Protein AF-A0A970CDH4-F1 (afdb_monomer)

Mean predicted aligned error: 21.28 Å

Radius of gyration: 41.62 Å; Cα contacts (8 Å, |Δi|>4): 451; chains: 1; bounding box: 105×108×136 Å

Sequence (631 aa):
MITNKDDEQKGQGLALDVDAFEMQVDREIDSLFVPGDVLTAPEEKPSAVHVVHDVEIQVVEAPGPVAVDESKRVGGRSEAPPAGINVEAFEMQIDKEIDSLFVPADADFEPAEETSPIITKPEIQSAGVVPDRANGGQTASEMHRPVPKLELEGDSESEVIETPREEMVIQMEKSSPPMDTGEIPSPSSPPSDLPGLVENFNIAYLSLDWEFSVENVTKLWGAVENLRLYCEKSRETLFLFKLLRSLLHRVRLNPDAVQPEVVEMMKNAQEVLKTLLLSETGPGSNEKEKLRNLVSRYKAMRDRFGERREAEAEAVRVERASPFDALTSGPRPDWPSMDLERWEQWKQTFVQVNREALKIFENVAKAVREIEGNLPRTVALRKVSQQLADVGFVLEQYASFSKARNEEWQDGLEWLRQNHSRTLEEKVAVSAPTPVFREAVHEEIPIMQRAEPAEDTLEDPVVTRNDQAFIFSLCGKQFAILAKHVLKIDRVNTKKVANIIARGYAVLSDFKPFYRSIRSGLLGAWSGLPSVVLKNYRFLPIPEEIFGMPANSTSAGGVILVSTGRHHGIIFVDSPVVDLHNDTEIKMKRHVSGHVLGTALGDSGDPVEVLNMDALVRGPRQEGNENTHIK

pLDDT: mean 71.57, std 24.24, range [28.42, 98.19]

Nearest PDB structures (foldseek):
  9cpb-assembly1_5V  TM=2.218E-01  e=1.651E+00  Bos taurus
  8to0-assembly1_z0  TM=1.805E-01  e=1.943E+00  Mus musculus

Solvent-accessible surface area (backbone atoms only — not comparable to full-atom values): 40220 Å² total; per-residue (Å²): 143,83,84,86,77,88,87,85,82,76,82,78,78,82,76,80,65,61,66,60,56,51,52,47,53,54,55,49,55,58,64,72,64,65,80,81,79,81,85,75,79,81,84,86,75,92,74,88,83,79,90,78,85,88,83,92,79,85,88,82,85,85,84,86,87,84,90,79,85,90,81,90,81,85,92,78,92,72,86,78,78,86,83,69,81,58,62,69,66,48,52,57,49,52,54,54,54,56,57,63,76,67,64,71,98,79,76,89,71,82,80,79,89,78,80,86,81,90,84,83,86,84,93,85,80,90,83,88,81,86,86,80,90,79,88,86,82,90,79,90,81,89,79,86,79,86,80,87,82,82,86,77,88,78,91,77,92,82,82,88,80,86,80,85,87,80,84,82,85,80,80,90,79,90,83,84,86,80,92,79,82,84,76,83,80,72,86,74,70,72,81,74,55,63,70,60,49,54,48,50,32,50,52,26,46,49,47,28,73,77,43,83,41,74,67,30,52,50,48,30,49,53,33,51,59,73,43,43,82,66,21,73,76,39,73,69,40,34,49,41,49,55,49,48,49,54,54,50,50,52,38,67,77,36,68,82,72,64,51,72,66,58,55,53,49,47,50,55,44,50,55,53,43,53,53,50,74,69,37,89,84,55,79,49,74,66,54,50,50,52,49,52,54,50,51,54,52,47,50,60,48,50,52,53,48,51,53,49,51,50,52,48,53,46,45,52,57,68,67,47,58,57,82,59,62,72,72,66,65,56,85,75,70,73,69,95,74,62,55,70,67,61,51,51,51,52,50,52,52,51,54,49,53,50,54,53,52,40,53,51,37,51,52,50,28,51,51,40,50,57,52,40,74,60,36,73,83,37,80,90,40,47,68,59,34,51,53,44,48,56,51,27,52,53,35,49,53,50,33,53,51,52,48,56,53,52,52,54,54,48,53,55,51,53,53,48,54,55,51,53,52,49,55,50,52,52,55,57,60,70,66,54,83,75,81,88,74,83,89,79,82,92,79,90,81,83,92,70,88,78,70,84,71,76,85,74,75,75,76,70,84,76,49,72,44,73,44,44,29,35,39,38,41,48,88,85,43,62,36,26,38,49,45,91,33,45,35,34,68,40,77,45,54,59,73,57,51,51,51,32,58,75,67,57,40,42,41,50,67,78,72,39,55,89,96,43,55,75,50,65,68,42,38,73,79,62,45,77,53,58,71,76,62,53,58,71,46,60,24,34,68,58,66,54,54,82,78,73,40,66,85,86,70,78,65,36,38,7,34,40,35,33,38,70,88,85,42,35,23,30,40,72,18,44,49,51,72,61,51,77,40,75,70,39,56,30,41,41,51,91,69,91,45,82,48,48,47,24,39,29,71,44,97,86,66,49,78,23,47,25,47,24,59,74,48,54,46,66,45,84,70,79,87,77,70,91,84,79,83,85,131

Secondary structure (DSSP, 8-state):
-----------------HHHHHHHHHHHHHHTT--S---PPP-PPP--------------------------------PPP-----HHHHHHHHHHHHHHTTS-S--------------------------------------PPPPP-------------PPP-----------------------------HHHHHHHHHHHHHHHHHS--HHHHHHHHHHHHHTHHHHTT-HHHHHHHHHHHHHHHHHHH-GGG--HHHHHHHHHHHHHHHHHHH-TT---HHHHHHHHHHHHHHHHHHHHHHHHHHHHHHHHHHS-S-TTTTTS-S----GGG--HHHHHHHHHHHHHHHHHHHHHHHHHHHHHHHHHHHGGGSGGGHHHHHHHHHHHHHHHHHHHHHHHHHHHHHHHHHHHHHHHHHHHHHHHHHTS-----------PPP----------------EEEEEEEEEEEETTEEEEEEGGGEEEEEE--HHHHHHHHHHT-EEGGGGPPTTS-TTTT--GGGGGS-HHHHTT-EEEEPPGGGGTPPTT----SEEEEEE-SS-EEEEEES-S--EEEEEEEEEE-S-S-TTEEEEEE-TTSPEEEEE-HHHHHT-S---S-TT----

Structure (mmCIF, N/CA/C/O backbone):
data_AF-A0A970CDH4-F1
#
_entry.id   AF-A0A970CDH4-F1
#
loop_
_atom_site.group_PDB
_atom_site.id
_atom_site.type_symbol
_atom_site.label_atom_id
_atom_site.label_alt_id
_atom_site.label_comp_id
_atom_site.label_asym_id
_atom_site.label_entity_id
_atom_site.label_seq_id
_atom_site.pdbx_PDB_ins_code
_atom_site.Cartn_x
_atom_site.Cartn_y
_atom_site.Cartn_z
_atom_site.occupancy
_atom_site.B_iso_or_equiv
_atom_site.auth_seq_id
_atom_site.auth_comp_id
_atom_site.auth_asym_id
_atom_site.auth_atom_id
_atom_site.pdbx_PDB_model_num
ATOM 1 N N . MET A 1 1 ? -19.379 56.647 62.918 1.00 44.16 1 MET A N 1
ATOM 2 C CA . MET A 1 1 ? -20.331 56.737 61.793 1.00 44.16 1 MET A CA 1
ATOM 3 C C . MET A 1 1 ? -19.581 57.273 60.591 1.00 44.16 1 MET A C 1
ATOM 5 O O . MET A 1 1 ? -19.314 58.460 60.574 1.00 44.16 1 MET A O 1
ATOM 9 N N . ILE A 1 2 ? -19.184 56.387 59.681 1.00 34.56 2 ILE A N 1
ATOM 10 C CA . ILE A 1 2 ? -19.046 56.556 58.225 1.00 34.56 2 ILE A CA 1
ATOM 11 C C . ILE A 1 2 ? -18.915 55.108 57.743 1.00 34.56 2 ILE A C 1
ATOM 13 O O . ILE A 1 2 ? -18.001 54.391 58.142 1.00 34.56 2 ILE A O 1
ATOM 17 N N . THR A 1 3 ? -19.932 54.644 57.030 1.00 42.94 3 THR A N 1
ATOM 18 C CA . THR A 1 3 ? -20.029 53.306 56.449 1.00 42.94 3 THR A CA 1
ATOM 19 C C . THR A 1 3 ? -19.504 53.381 55.023 1.00 42.94 3 THR A C 1
ATOM 21 O O . THR A 1 3 ? -20.152 54.020 54.193 1.00 42.94 3 THR A O 1
ATOM 24 N N . ASN A 1 4 ? -18.374 52.735 54.738 1.00 36.00 4 ASN A N 1
ATOM 25 C CA . ASN A 1 4 ? -17.973 52.462 53.361 1.00 36.00 4 ASN A CA 1
ATOM 26 C C . ASN A 1 4 ? -18.654 51.171 52.912 1.00 36.00 4 ASN A C 1
ATOM 28 O O . ASN A 1 4 ? -18.372 50.081 53.406 1.00 36.00 4 ASN A O 1
ATOM 32 N N . LYS A 1 5 ? -19.633 51.385 52.038 1.00 46.25 5 LYS A N 1
ATOM 33 C CA . LYS A 1 5 ? -20.164 50.431 51.078 1.00 46.25 5 LYS A CA 1
ATOM 34 C C . LYS A 1 5 ? -19.170 50.290 49.920 1.00 46.25 5 LYS A C 1
ATOM 36 O O . LYS A 1 5 ? -18.415 51.222 49.661 1.00 46.25 5 LYS A O 1
ATOM 41 N N . ASP A 1 6 ? -19.314 49.164 49.231 1.00 45.66 6 ASP A N 1
ATOM 42 C CA . ASP A 1 6 ? -18.817 48.854 47.888 1.00 45.66 6 ASP A CA 1
ATOM 43 C C . ASP A 1 6 ? -17.380 48.314 47.822 1.00 45.66 6 ASP A C 1
ATOM 45 O O . ASP A 1 6 ? -16.411 49.059 47.803 1.00 45.66 6 ASP A O 1
ATOM 49 N N . ASP A 1 7 ? -17.268 46.979 47.832 1.00 39.00 7 ASP A N 1
ATOM 50 C CA . ASP A 1 7 ? -16.719 46.221 46.698 1.00 39.00 7 ASP A CA 1
ATOM 51 C C . ASP A 1 7 ? -16.933 44.712 46.925 1.00 39.00 7 ASP A C 1
ATOM 53 O O . ASP A 1 7 ? -16.160 44.020 47.582 1.00 39.00 7 ASP A O 1
ATOM 57 N N . GLU A 1 8 ? -18.043 44.201 46.387 1.00 44.50 8 GLU A N 1
ATOM 58 C CA . GLU A 1 8 ? -18.382 42.775 46.342 1.00 44.50 8 GLU A CA 1
ATOM 59 C C . GLU A 1 8 ? -18.579 42.379 44.866 1.00 44.50 8 GLU A C 1
ATOM 61 O O . GLU A 1 8 ? -19.691 42.122 44.403 1.00 44.50 8 GLU A O 1
ATOM 66 N N . GLN A 1 9 ? -17.495 42.376 44.080 1.00 37.47 9 GLN A N 1
ATOM 67 C CA . GLN A 1 9 ? -17.492 41.724 42.766 1.00 37.47 9 GLN A CA 1
ATOM 68 C C . GLN A 1 9 ? -17.172 40.239 42.939 1.00 37.47 9 GLN A C 1
ATOM 70 O O . GLN A 1 9 ? -16.024 39.802 42.969 1.00 37.47 9 GLN A O 1
ATOM 75 N N . LYS A 1 10 ? -18.251 39.462 43.060 1.00 39.75 10 LYS A N 1
ATOM 76 C CA . LYS A 1 10 ? -18.275 38.007 42.902 1.00 39.75 10 LYS A CA 1
ATOM 77 C C . LYS A 1 10 ? -17.605 37.602 41.589 1.00 39.75 10 LYS A C 1
ATOM 79 O O . LYS A 1 10 ? -18.065 37.988 40.515 1.00 39.75 10 LYS A O 1
ATOM 84 N N . GLY A 1 11 ? -16.584 36.755 41.692 1.00 34.00 11 GLY A N 1
ATOM 85 C CA . GLY A 1 11 ? -16.041 36.001 40.571 1.00 34.00 11 GLY A CA 1
ATOM 86 C C . GLY A 1 11 ? -17.132 35.145 39.931 1.00 34.00 11 GLY A C 1
ATOM 87 O O . GLY A 1 11 ? -17.637 34.197 40.532 1.00 34.00 11 GLY A O 1
ATOM 88 N N . GLN A 1 12 ? -17.508 35.495 38.704 1.00 38.66 12 GLN A N 1
ATOM 89 C CA . GLN A 1 12 ? -18.214 34.590 37.810 1.00 38.66 12 GLN A CA 1
ATOM 90 C C . GLN A 1 12 ? -17.186 33.590 37.280 1.00 38.66 12 GLN A C 1
ATOM 92 O O . GLN A 1 12 ? -16.470 33.869 36.322 1.00 38.66 12 GLN A O 1
ATOM 97 N N . GLY A 1 13 ? -17.087 32.431 37.933 1.00 34.47 13 GLY A N 1
ATOM 98 C CA . GLY A 1 13 ? -16.483 31.258 37.314 1.00 34.47 13 GLY A CA 1
ATOM 99 C C . GLY A 1 13 ? -17.282 30.929 36.057 1.00 34.47 13 GLY A C 1
ATOM 100 O O . GLY A 1 13 ? -18.472 30.624 36.144 1.00 34.47 13 GLY A O 1
ATOM 101 N N . LEU A 1 14 ? -16.649 31.071 34.893 1.00 38.81 14 LEU A N 1
ATOM 102 C CA . LEU A 1 14 ? -17.210 30.688 33.603 1.00 38.81 14 LEU A CA 1
ATOM 103 C C . LEU A 1 14 ? -17.428 29.172 33.615 1.00 38.81 14 LEU A C 1
ATOM 105 O O . LEU A 1 14 ? -16.487 28.393 33.483 1.00 38.81 14 LEU A O 1
ATOM 109 N N . ALA A 1 15 ? -18.674 28.761 33.835 1.00 38.19 15 ALA A N 1
ATOM 110 C CA . ALA A 1 15 ? -19.090 27.384 33.651 1.00 38.19 15 ALA A CA 1
ATOM 111 C C . ALA A 1 15 ? -18.932 27.023 32.166 1.00 38.19 15 ALA A C 1
ATOM 113 O O . ALA A 1 15 ? -19.496 27.690 31.300 1.00 38.19 15 ALA A O 1
ATOM 114 N N . LEU A 1 16 ? -18.128 25.993 31.899 1.00 46.44 16 LEU A N 1
ATOM 115 C CA . LEU A 1 16 ? -17.938 25.380 30.586 1.00 46.44 16 LEU A CA 1
ATOM 116 C C . LEU A 1 16 ? -19.281 24.972 29.968 1.00 46.44 16 LEU A C 1
ATOM 118 O O . LEU A 1 16 ? -20.068 24.268 30.604 1.00 46.44 16 LEU A O 1
ATOM 122 N N . ASP A 1 17 ? -19.487 25.343 28.707 1.00 48.41 17 ASP A N 1
ATOM 123 C CA . ASP A 1 17 ? -20.598 24.868 27.886 1.00 48.41 17 ASP A CA 1
ATOM 124 C C . ASP A 1 17 ? -20.185 23.562 27.186 1.00 48.41 17 ASP A C 1
ATOM 126 O O . ASP A 1 17 ? -19.677 23.535 26.065 1.00 48.41 17 ASP A O 1
ATOM 130 N N . VAL A 1 18 ? -20.325 22.449 27.908 1.00 48.22 18 VAL A N 1
ATOM 131 C CA . VAL A 1 18 ? -19.993 21.104 27.409 1.00 48.22 18 VAL A CA 1
ATOM 132 C C . VAL A 1 18 ? -20.932 20.677 26.272 1.00 48.22 18 VAL A C 1
ATOM 134 O O . VAL A 1 18 ? -20.525 19.870 25.432 1.00 48.22 18 VAL A O 1
ATOM 137 N N . ASP A 1 19 ? -22.121 21.278 26.179 1.00 48.16 19 ASP A N 1
ATOM 138 C CA . ASP A 1 19 ? -23.071 21.034 25.093 1.00 48.16 19 ASP A CA 1
ATOM 139 C C . ASP A 1 19 ? -22.531 21.588 23.763 1.00 48.16 19 ASP A C 1
ATOM 141 O O . ASP A 1 19 ? -22.756 20.994 22.706 1.00 48.16 19 ASP A O 1
ATOM 145 N N . ALA A 1 20 ? -21.735 22.666 23.797 1.00 52.41 20 ALA A N 1
ATOM 146 C CA . ALA A 1 20 ? -21.043 23.195 22.619 1.00 52.41 20 ALA A CA 1
ATOM 147 C C . ALA A 1 20 ? -19.961 22.237 22.084 1.00 52.41 20 ALA A C 1
ATOM 149 O O . ALA A 1 20 ? -19.870 22.013 20.874 1.00 52.41 20 ALA A O 1
ATOM 150 N N . PHE A 1 21 ? -19.181 21.616 22.976 1.00 51.62 21 PHE A N 1
ATOM 151 C CA . PHE A 1 21 ? -18.175 20.618 22.596 1.00 51.62 21 PHE A CA 1
ATOM 152 C C . PHE A 1 21 ? -18.819 19.329 22.067 1.00 51.62 21 PHE A C 1
ATOM 154 O O . PHE A 1 21 ? -18.353 18.760 21.077 1.00 51.62 21 PHE A O 1
ATOM 161 N N . GLU A 1 22 ? -19.908 18.870 22.689 1.00 51.66 22 GLU A N 1
ATOM 162 C CA . GLU A 1 22 ? -20.644 17.693 22.223 1.00 51.66 22 GLU A CA 1
ATOM 163 C C . GLU A 1 22 ? -21.316 17.940 20.862 1.00 51.66 22 GLU A C 1
ATOM 165 O O . GLU A 1 22 ? -21.158 17.117 19.959 1.00 51.66 22 GLU A O 1
ATOM 170 N N . MET A 1 23 ? -21.916 19.120 20.646 1.00 57.38 23 MET A N 1
ATOM 171 C CA . MET A 1 23 ? -22.417 19.532 19.327 1.00 57.38 23 MET A CA 1
ATOM 172 C C . MET A 1 23 ? -21.324 19.560 18.256 1.00 57.38 23 MET A C 1
ATOM 174 O O . MET A 1 23 ? -21.603 19.282 17.089 1.00 57.38 23 MET A O 1
ATOM 178 N N . GLN A 1 24 ? -20.085 19.901 18.614 1.00 57.50 24 GLN A N 1
ATOM 179 C CA . GLN A 1 24 ? -18.984 19.921 17.658 1.00 57.50 24 GLN A CA 1
ATOM 180 C C . GLN A 1 24 ? -18.493 18.516 17.304 1.00 57.50 24 GLN A C 1
ATOM 182 O O . GLN A 1 24 ? -18.265 18.237 16.126 1.00 57.50 24 GLN A O 1
ATOM 187 N N . VAL A 1 25 ? -18.400 17.615 18.285 1.00 57.50 25 VAL A N 1
ATOM 188 C CA . VAL A 1 25 ? -18.087 16.200 18.033 1.00 57.50 25 VAL A CA 1
ATOM 189 C C . VAL A 1 25 ? -19.162 15.563 17.154 1.00 57.50 25 VAL A C 1
ATOM 191 O O . VAL A 1 25 ? -18.815 14.886 16.191 1.00 57.50 25 VAL A O 1
ATOM 194 N N . ASP A 1 26 ? -20.441 15.827 17.415 1.00 51.81 26 ASP A N 1
ATOM 195 C CA . ASP A 1 26 ? -21.536 15.291 16.601 1.00 51.81 26 ASP A CA 1
ATOM 196 C C . ASP A 1 26 ? -21.542 15.900 15.182 1.00 51.81 26 ASP A C 1
ATOM 198 O O . ASP A 1 26 ? -21.693 15.178 14.197 1.00 51.81 26 ASP A O 1
ATOM 202 N N . ARG A 1 27 ? -21.245 17.201 15.040 1.00 56.09 27 ARG A N 1
ATOM 203 C CA . ARG A 1 27 ? -21.110 17.880 13.735 1.00 56.09 27 ARG A CA 1
ATOM 204 C C . ARG A 1 27 ? -19.922 17.379 12.906 1.00 56.09 27 ARG A C 1
ATOM 206 O O . ARG A 1 27 ? -20.001 17.366 11.676 1.00 56.09 27 ARG A O 1
ATOM 213 N N . GLU A 1 28 ? -18.820 16.999 13.547 1.00 57.91 28 GLU A N 1
ATOM 214 C CA . GLU A 1 28 ? -17.643 16.432 12.874 1.00 57.91 28 GLU A CA 1
ATOM 215 C C . GLU A 1 28 ? -17.801 14.937 12.584 1.00 57.91 28 GLU A C 1
ATOM 217 O O . GLU A 1 28 ? -17.361 14.459 11.541 1.00 57.91 28 GLU A O 1
ATOM 222 N N . ILE A 1 29 ? -18.489 14.196 13.451 1.00 54.97 29 ILE A N 1
ATOM 223 C CA . ILE A 1 29 ? -18.903 12.821 13.172 1.00 54.97 29 ILE A CA 1
ATOM 224 C C . ILE A 1 29 ? -19.810 12.799 11.929 1.00 54.97 29 ILE A C 1
ATOM 226 O O . ILE A 1 29 ? -19.555 12.016 11.018 1.00 54.97 29 ILE A O 1
ATOM 230 N N . ASP A 1 30 ? -20.764 13.725 11.812 1.00 43.25 30 ASP A N 1
ATOM 231 C CA . ASP A 1 30 ? -21.618 13.855 10.624 1.00 43.25 30 ASP A CA 1
ATOM 232 C C . ASP A 1 30 ? -20.853 14.264 9.350 1.00 43.25 30 ASP A C 1
ATOM 234 O O . ASP A 1 30 ? -21.210 13.839 8.247 1.00 43.25 30 ASP A O 1
ATOM 238 N N . SER A 1 31 ? -19.767 15.038 9.465 1.00 47.91 31 SER A N 1
ATOM 239 C CA . SER A 1 31 ? -18.934 15.421 8.312 1.00 47.91 31 SER A CA 1
ATOM 240 C C . SER A 1 31 ? -18.020 14.287 7.825 1.00 47.91 31 SER A C 1
ATOM 242 O O . SER A 1 31 ? -17.679 14.232 6.639 1.00 47.91 31 SER A O 1
ATOM 244 N N . LEU A 1 32 ? -17.690 13.334 8.703 1.00 46.12 32 LEU A N 1
ATOM 245 C CA . LEU A 1 32 ? -16.993 12.090 8.363 1.00 46.12 32 LEU A CA 1
ATOM 246 C C . LEU A 1 32 ? -17.869 11.099 7.572 1.00 46.12 32 LEU A C 1
ATOM 248 O O . LEU A 1 32 ? -17.328 10.149 7.005 1.00 46.12 32 LEU A O 1
ATOM 252 N N . PHE A 1 33 ? -19.187 11.324 7.491 1.00 42.47 33 PHE A N 1
ATOM 253 C CA . PHE A 1 33 ? -20.153 10.433 6.834 1.00 42.47 33 PHE A CA 1
ATOM 254 C C . PHE A 1 33 ? -20.632 10.886 5.445 1.00 42.47 33 PHE A C 1
ATOM 256 O O . PHE A 1 33 ? -21.582 10.304 4.924 1.00 42.47 33 PHE A O 1
ATOM 263 N N . VAL A 1 34 ? -19.995 11.869 4.798 1.00 41.38 34 VAL A N 1
ATOM 264 C CA . VAL A 1 34 ? -20.284 12.164 3.381 1.00 41.38 34 VAL A CA 1
ATOM 265 C C . VAL A 1 34 ? -19.643 11.072 2.511 1.00 41.38 34 VAL A C 1
ATOM 267 O O . VAL A 1 34 ? -18.412 10.997 2.468 1.00 41.38 34 VAL A O 1
ATOM 270 N N . PRO A 1 35 ? -20.415 10.220 1.806 1.00 34.78 35 PRO A N 1
ATOM 271 C CA . PRO A 1 35 ? -19.837 9.228 0.912 1.00 34.78 35 PRO A CA 1
ATOM 272 C C . PRO A 1 35 ? -19.184 9.957 -0.265 1.00 34.78 35 PRO A C 1
ATOM 274 O O . PRO A 1 35 ? -19.869 10.597 -1.060 1.00 34.78 35 PRO A O 1
ATOM 277 N N . GLY A 1 36 ? -17.860 9.863 -0.376 1.00 42.91 36 GLY A N 1
ATOM 278 C CA . GLY A 1 36 ? -17.185 10.081 -1.649 1.00 42.91 36 GLY A CA 1
ATOM 279 C C . GLY A 1 36 ? -17.490 8.888 -2.551 1.00 42.91 36 GLY A C 1
ATOM 280 O O . GLY A 1 36 ? -17.063 7.781 -2.243 1.00 42.91 36 GLY A O 1
ATOM 281 N N . ASP A 1 37 ? -18.274 9.130 -3.599 1.00 42.59 37 ASP A N 1
ATOM 282 C CA . ASP A 1 37 ? -18.525 8.261 -4.753 1.00 42.59 37 ASP A CA 1
ATOM 283 C C . ASP A 1 37 ? -18.900 6.794 -4.475 1.00 42.59 37 ASP A C 1
ATOM 285 O O . ASP A 1 37 ? -18.078 5.881 -4.477 1.00 42.59 37 ASP A O 1
ATOM 289 N N . VAL A 1 38 ? -20.212 6.546 -4.397 1.00 33.88 38 VAL A N 1
ATOM 290 C CA . VAL A 1 38 ? -20.806 5.243 -4.731 1.00 33.88 38 VAL A CA 1
ATOM 291 C C . VAL A 1 38 ? -21.614 5.410 -6.019 1.00 33.88 38 VAL A C 1
ATOM 293 O O . VAL A 1 38 ? -22.833 5.567 -5.997 1.00 33.88 38 VAL A O 1
ATOM 296 N N . LEU A 1 39 ? -20.932 5.378 -7.166 1.00 33.53 39 LEU A N 1
ATOM 297 C CA . LEU A 1 39 ? -21.580 5.072 -8.443 1.00 33.53 39 LEU A CA 1
ATOM 298 C C . LEU A 1 39 ? -21.822 3.560 -8.481 1.00 33.53 39 LEU A C 1
ATOM 300 O O . LEU A 1 39 ? -20.952 2.773 -8.847 1.00 33.53 39 LEU A O 1
ATOM 304 N N . THR A 1 40 ? -23.007 3.145 -8.042 1.00 34.41 40 THR A N 1
ATOM 305 C CA . THR A 1 40 ? -23.495 1.779 -8.245 1.00 34.41 40 THR A CA 1
ATOM 306 C C . THR A 1 40 ? -23.947 1.634 -9.696 1.00 34.41 40 THR A C 1
ATOM 308 O O . THR A 1 40 ? -24.853 2.327 -10.151 1.00 34.41 40 THR A O 1
ATOM 311 N N . ALA A 1 41 ? -23.294 0.739 -10.438 1.00 34.56 41 ALA A N 1
ATOM 312 C CA . ALA A 1 41 ? -23.776 0.280 -11.734 1.00 34.56 41 ALA A CA 1
ATOM 313 C C . ALA A 1 41 ? -25.111 -0.469 -11.542 1.00 34.56 41 ALA A C 1
ATOM 315 O O . ALA A 1 41 ? -25.187 -1.320 -10.650 1.00 34.56 41 ALA A O 1
ATOM 316 N N . PRO A 1 42 ? -26.163 -0.189 -12.331 1.00 35.41 42 PRO A N 1
ATOM 317 C CA . PRO A 1 42 ? -27.390 -0.968 -12.259 1.00 35.41 42 PRO A CA 1
ATOM 318 C C . PRO A 1 42 ? -27.178 -2.348 -12.898 1.00 35.41 42 PRO A C 1
ATOM 320 O O . PRO A 1 42 ? -26.669 -2.460 -14.012 1.00 35.41 42 PRO A O 1
ATOM 323 N N . GLU A 1 43 ? -27.582 -3.401 -12.182 1.00 31.67 43 GLU A N 1
ATOM 324 C CA . GLU A 1 43 ? -27.718 -4.759 -12.714 1.00 31.67 43 GLU A CA 1
ATOM 325 C C . GLU A 1 43 ? -28.736 -4.778 -13.865 1.00 31.67 43 GLU A C 1
ATOM 327 O O . GLU A 1 43 ? -29.932 -4.553 -13.665 1.00 31.67 43 GLU A O 1
ATOM 332 N N . GLU A 1 44 ? -28.279 -5.100 -15.074 1.00 32.53 44 GLU A N 1
ATOM 333 C CA . GLU A 1 44 ? -29.158 -5.447 -16.188 1.00 32.53 44 GLU A CA 1
ATOM 334 C C . GLU A 1 44 ? -29.710 -6.869 -16.000 1.00 32.53 44 GLU A C 1
ATOM 336 O O . GLU A 1 44 ? -28.975 -7.859 -16.015 1.00 32.53 44 GLU A O 1
ATOM 341 N N . LYS A 1 45 ? -31.037 -6.985 -15.875 1.00 32.66 45 LYS A N 1
ATOM 342 C CA . LYS A 1 45 ? -31.772 -8.215 -16.199 1.00 32.66 45 LYS A CA 1
ATOM 343 C C . LYS A 1 45 ? -32.442 -8.060 -17.567 1.00 32.66 45 LYS A C 1
ATOM 345 O O . LYS A 1 45 ? -33.037 -7.015 -17.829 1.00 32.66 45 LYS A O 1
ATOM 350 N N . PRO A 1 46 ? -32.425 -9.099 -18.420 1.00 33.75 46 PRO A N 1
ATOM 351 C CA . PRO A 1 46 ? -33.004 -9.024 -19.751 1.00 33.75 46 PRO A CA 1
ATOM 352 C C . PRO A 1 46 ? -34.529 -9.167 -19.666 1.00 33.75 46 PRO A C 1
ATOM 354 O O . PRO A 1 46 ? -35.038 -10.200 -19.231 1.00 33.75 46 PRO A O 1
ATOM 357 N N . SER A 1 47 ? -35.270 -8.146 -20.098 1.00 32.38 47 SER A N 1
ATOM 358 C CA . SER A 1 47 ? -36.692 -8.282 -20.431 1.00 32.38 47 SER A CA 1
ATOM 359 C C . SER A 1 47 ? -36.895 -8.077 -21.923 1.00 32.38 47 SER A C 1
ATOM 361 O O . SER A 1 47 ? -36.474 -7.080 -22.504 1.00 32.38 47 SER A O 1
ATOM 363 N N . ALA A 1 48 ? -37.524 -9.081 -22.526 1.00 34.22 48 ALA A N 1
ATOM 364 C CA . ALA A 1 48 ? -37.882 -9.155 -23.927 1.00 34.22 48 ALA A CA 1
ATOM 365 C C . ALA A 1 48 ? -38.777 -7.977 -24.337 1.00 34.22 48 ALA A C 1
ATOM 367 O O . ALA A 1 48 ? -39.838 -7.752 -23.756 1.00 34.22 48 ALA A O 1
ATOM 368 N N . VAL A 1 49 ? -38.359 -7.254 -25.375 1.00 32.53 49 VAL A N 1
ATOM 369 C CA . VAL A 1 49 ? -39.164 -6.220 -26.026 1.00 32.53 49 VAL A CA 1
ATOM 370 C C . VAL A 1 49 ? -40.074 -6.892 -27.052 1.00 32.53 49 VAL A C 1
ATOM 372 O O . VAL A 1 49 ? -39.624 -7.355 -28.099 1.00 32.53 49 VAL A O 1
ATOM 375 N N . HIS A 1 50 ? -41.369 -6.933 -26.741 1.00 30.61 50 HIS A N 1
ATOM 376 C CA . HIS A 1 50 ? -42.428 -7.087 -27.731 1.00 30.61 50 HIS A CA 1
ATOM 377 C C . HIS A 1 50 ? -42.620 -5.747 -28.450 1.00 30.61 50 HIS A C 1
ATOM 379 O O . HIS A 1 50 ? -42.923 -4.732 -27.829 1.00 30.61 50 HIS A O 1
ATOM 385 N N . VAL A 1 51 ? -42.447 -5.764 -29.769 1.00 32.69 51 VAL A N 1
ATOM 386 C CA . VAL A 1 51 ? -42.769 -4.656 -30.671 1.00 32.69 51 VAL A CA 1
ATOM 387 C C . VAL A 1 51 ? -44.290 -4.533 -30.775 1.00 32.69 51 VAL A C 1
ATOM 389 O O . VAL A 1 51 ? -44.946 -5.465 -31.240 1.00 32.69 51 VAL A O 1
ATOM 392 N N . VAL A 1 52 ? -44.845 -3.384 -30.386 1.00 30.09 52 VAL A N 1
ATOM 393 C CA . VAL A 1 52 ? -46.194 -2.952 -30.779 1.00 30.09 52 VAL A CA 1
ATOM 394 C C . VAL A 1 52 ? -46.099 -1.523 -31.309 1.00 30.09 52 VAL A C 1
ATOM 396 O O . VAL A 1 52 ? -45.489 -0.656 -30.688 1.00 30.09 52 VAL A O 1
ATOM 399 N N . HIS A 1 53 ? -46.636 -1.348 -32.514 1.00 32.47 53 HIS A N 1
ATOM 400 C CA . HIS A 1 53 ? -46.707 -0.121 -33.298 1.00 32.47 53 HIS A CA 1
ATOM 401 C C . HIS A 1 53 ? -47.766 0.870 -32.780 1.00 32.47 53 HIS A C 1
ATOM 403 O O . HIS A 1 53 ? -48.755 0.469 -32.172 1.00 32.47 53 HIS A O 1
ATOM 409 N N . ASP A 1 54 ? -47.539 2.133 -33.152 1.00 32.03 54 ASP A N 1
ATOM 410 C CA . ASP A 1 54 ? -48.495 3.228 -33.367 1.00 32.03 54 ASP A CA 1
ATOM 411 C C . ASP A 1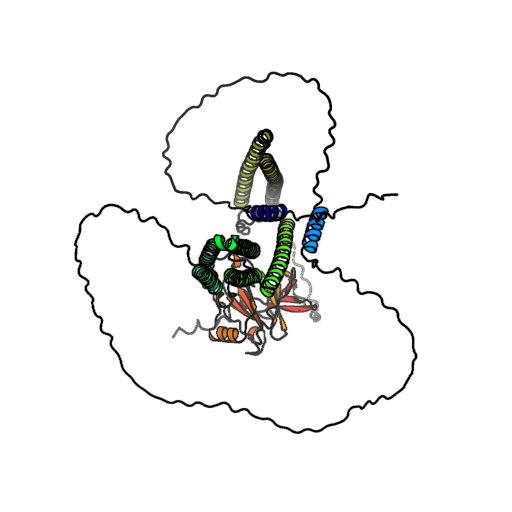 54 ? -49.246 3.828 -32.171 1.00 32.03 54 ASP A C 1
ATOM 413 O O . ASP A 1 54 ? -50.278 3.322 -31.742 1.00 32.03 54 ASP A O 1
ATOM 417 N N . VAL A 1 55 ? -48.815 5.032 -31.764 1.00 31.78 55 VAL A N 1
ATOM 418 C CA . VAL A 1 55 ? -49.724 6.110 -31.338 1.00 31.78 55 VAL A CA 1
ATOM 419 C C . VAL A 1 55 ? -49.190 7.457 -31.849 1.00 31.78 55 VAL A C 1
ATOM 421 O O . VAL A 1 55 ? -48.142 7.935 -31.416 1.00 31.78 55 VAL A O 1
ATOM 424 N N . GLU A 1 56 ? -49.939 8.056 -32.779 1.00 32.91 56 GLU A N 1
ATOM 425 C CA . GLU A 1 56 ? -49.847 9.456 -33.210 1.00 32.91 56 GLU A CA 1
ATOM 426 C C . GLU A 1 56 ? -50.022 10.414 -32.024 1.00 32.91 56 GLU A C 1
ATOM 428 O O . GLU A 1 56 ? -51.004 10.325 -31.286 1.00 32.91 56 GLU A O 1
ATOM 433 N N . ILE A 1 57 ? -49.128 11.398 -31.889 1.00 33.69 57 ILE A N 1
ATOM 434 C CA . ILE A 1 57 ? -49.366 12.576 -31.048 1.00 33.69 57 ILE A CA 1
ATOM 435 C C . ILE A 1 57 ? -49.411 13.808 -31.949 1.00 33.69 57 ILE A C 1
ATOM 437 O O . ILE A 1 57 ? -48.431 14.176 -32.595 1.00 33.69 57 ILE A O 1
ATOM 441 N N . GLN A 1 58 ? -50.597 14.415 -31.984 1.00 30.91 58 GLN A N 1
ATOM 442 C CA . GLN A 1 58 ? -50.919 15.639 -32.705 1.00 30.91 58 GLN A CA 1
ATOM 443 C C . GLN A 1 58 ? -50.176 16.847 -32.129 1.00 30.91 58 GLN A C 1
ATOM 445 O O . GLN A 1 58 ? -50.176 17.101 -30.925 1.00 30.91 58 GLN A O 1
ATOM 450 N N . VAL A 1 59 ? -49.599 17.619 -33.045 1.00 34.69 59 VAL A N 1
ATOM 451 C CA . VAL A 1 59 ? -49.051 18.957 -32.836 1.00 34.69 59 VAL A CA 1
ATOM 452 C C . VAL A 1 59 ? -50.211 19.942 -32.675 1.00 34.69 59 VAL A C 1
ATOM 454 O O . VAL A 1 59 ? -51.044 20.060 -33.572 1.00 34.69 59 VAL A O 1
ATOM 457 N N . VAL A 1 60 ? -50.251 20.669 -31.557 1.00 33.41 60 VAL A N 1
ATOM 458 C CA . VAL A 1 60 ? -51.103 21.856 -31.393 1.00 33.41 60 VAL A CA 1
ATOM 459 C C . VAL A 1 60 ? -50.201 23.073 -31.220 1.00 33.41 60 VAL A C 1
ATOM 461 O O . VAL A 1 60 ? -49.423 23.169 -30.272 1.00 33.41 60 VAL A O 1
ATOM 464 N N . GLU A 1 61 ? -50.301 23.976 -32.190 1.00 32.47 61 GLU A N 1
ATOM 465 C CA . GLU A 1 61 ? -49.631 25.269 -32.265 1.00 32.47 61 GLU A CA 1
ATOM 466 C C . GLU A 1 61 ? -50.314 26.358 -31.417 1.00 32.47 61 GLU A C 1
ATOM 468 O O . GLU A 1 61 ? -51.539 26.470 -31.398 1.00 32.47 61 GLU A O 1
ATOM 473 N N . ALA A 1 62 ? -49.451 27.248 -30.899 1.00 32.56 62 ALA A N 1
ATOM 474 C CA . ALA A 1 62 ? -49.633 28.694 -30.679 1.00 32.56 62 ALA A CA 1
ATOM 475 C C . ALA A 1 62 ? -50.444 29.177 -29.442 1.00 32.56 62 ALA A C 1
ATOM 477 O O . ALA A 1 62 ? -51.287 28.441 -28.937 1.00 32.56 62 ALA A O 1
ATOM 478 N N . PRO A 1 63 ? -50.242 30.433 -28.952 1.00 40.00 63 PRO A N 1
ATOM 479 C CA . PRO A 1 63 ? -49.494 31.542 -29.566 1.00 40.00 63 PRO A CA 1
ATOM 480 C C . PRO A 1 63 ? -48.458 32.263 -28.673 1.00 40.00 63 PRO A C 1
ATOM 482 O O . PRO A 1 63 ? -48.395 32.108 -27.457 1.00 40.00 63 PRO A O 1
ATOM 485 N N . GLY A 1 64 ? -47.640 33.073 -29.355 1.00 33.44 64 GLY A N 1
ATOM 486 C CA . GLY A 1 64 ? -46.560 33.908 -28.831 1.00 33.44 64 GLY A CA 1
ATOM 487 C C . GLY A 1 64 ? -46.981 35.204 -28.101 1.00 33.44 64 GLY A C 1
ATOM 488 O O . GLY A 1 64 ? -48.113 35.328 -27.638 1.00 33.44 64 GLY A O 1
ATOM 489 N N . PRO A 1 65 ? -46.041 36.158 -27.946 1.00 43.66 65 PRO A N 1
ATOM 490 C CA . PRO A 1 65 ? -45.818 36.871 -26.688 1.00 43.66 65 PRO A CA 1
ATOM 491 C C . PRO A 1 65 ? -46.541 38.219 -26.583 1.00 43.66 65 PRO A C 1
ATOM 493 O O . PRO A 1 65 ? -46.737 38.921 -27.573 1.00 43.66 65 PRO A O 1
ATOM 496 N N . VAL A 1 66 ? -46.841 38.625 -25.346 1.00 35.06 66 VAL A N 1
ATOM 497 C CA . VAL A 1 66 ? -47.251 39.994 -25.005 1.00 35.06 66 VAL A CA 1
ATOM 498 C C . VAL A 1 66 ? -46.076 40.707 -24.340 1.00 35.06 66 VAL A C 1
ATOM 500 O O . VAL A 1 66 ? -45.564 40.264 -23.315 1.00 35.06 66 VAL A O 1
ATOM 503 N N . ALA A 1 67 ? -45.655 41.810 -24.953 1.00 38.28 67 ALA A N 1
ATOM 504 C CA . ALA A 1 67 ? -44.692 42.761 -24.420 1.00 38.28 67 ALA A CA 1
ATOM 505 C C . ALA A 1 67 ? -45.361 43.698 -23.399 1.00 38.28 67 ALA A C 1
ATOM 507 O O . ALA A 1 67 ? -46.410 44.264 -23.698 1.00 38.28 67 ALA A O 1
ATOM 508 N N . VAL A 1 68 ? -44.732 43.890 -22.235 1.00 36.75 68 VAL A N 1
ATOM 509 C CA . VAL A 1 68 ? -44.949 45.016 -21.301 1.00 36.75 68 VAL A CA 1
ATOM 510 C C . VAL A 1 68 ? -43.601 45.240 -20.601 1.00 36.75 68 VAL A C 1
ATOM 512 O O . VAL A 1 68 ? -43.123 44.358 -19.896 1.00 36.75 68 VAL A O 1
ATOM 515 N N . ASP A 1 69 ? -42.788 46.172 -21.084 1.00 31.52 69 ASP A N 1
ATOM 516 C CA . ASP A 1 69 ? -42.689 47.589 -20.694 1.00 31.52 69 ASP A CA 1
ATOM 517 C C . ASP A 1 69 ? -42.144 47.816 -19.272 1.00 31.52 69 ASP A C 1
ATOM 519 O O . ASP A 1 69 ? -42.720 47.416 -18.258 1.00 31.52 69 ASP A O 1
ATOM 523 N N . GLU A 1 70 ? -40.976 48.455 -19.252 1.00 40.56 70 GLU A N 1
ATOM 524 C CA . GLU A 1 70 ? -40.176 48.821 -18.093 1.00 40.56 70 GLU A CA 1
ATOM 525 C C . GLU A 1 70 ? -40.787 50.030 -17.386 1.00 40.56 70 GLU A C 1
ATOM 527 O O . GLU A 1 70 ? -41.078 51.041 -18.019 1.00 40.56 70 GLU A O 1
ATOM 532 N N . SER A 1 71 ? -40.843 50.008 -16.048 1.00 32.94 71 SER A N 1
ATOM 533 C CA . SER A 1 71 ? -40.547 51.205 -15.247 1.00 32.94 71 SER A CA 1
ATOM 534 C C . SER A 1 71 ? -40.503 50.951 -13.738 1.00 32.94 71 SER A C 1
ATOM 536 O O . SER A 1 71 ? -41.471 50.511 -13.130 1.00 32.94 71 SER A O 1
ATOM 538 N N . LYS A 1 72 ? -39.405 51.439 -13.140 1.00 34.56 72 LYS A N 1
ATOM 539 C CA . LYS A 1 72 ? -39.274 51.991 -11.774 1.00 34.56 72 LYS A CA 1
ATOM 540 C C . LYS A 1 72 ? -39.549 51.071 -10.571 1.00 34.56 72 LYS A C 1
ATOM 542 O O . LYS A 1 72 ? -40.693 50.895 -10.167 1.00 34.56 72 LYS A O 1
ATOM 547 N N . ARG A 1 73 ? -38.483 50.793 -9.804 1.00 33.22 73 ARG A N 1
ATOM 548 C CA . ARG A 1 73 ? -38.267 51.342 -8.436 1.00 33.22 73 ARG A CA 1
ATOM 549 C C . ARG A 1 73 ? -36.887 50.933 -7.895 1.00 33.22 73 ARG A C 1
ATOM 551 O O . ARG A 1 73 ? -36.543 49.766 -7.908 1.00 33.22 73 ARG A O 1
ATOM 558 N N . VAL A 1 74 ? -36.016 51.919 -7.666 1.00 31.47 74 VAL A N 1
ATOM 559 C CA . VAL A 1 74 ? -35.618 52.479 -6.350 1.00 31.47 74 VAL A CA 1
ATOM 560 C C . VAL A 1 74 ? -34.564 51.624 -5.645 1.00 31.47 74 VAL A C 1
ATOM 562 O O . VAL A 1 74 ? -34.825 50.515 -5.197 1.00 31.47 74 VAL A O 1
ATOM 565 N N . GLY A 1 75 ? -33.359 52.194 -5.561 1.00 35.94 75 GLY A N 1
ATOM 566 C CA . GLY A 1 75 ? -32.201 51.604 -4.914 1.00 35.94 75 GLY A CA 1
ATOM 567 C C . GLY A 1 75 ? -32.339 51.516 -3.397 1.00 35.94 75 GLY A C 1
ATOM 568 O O . GLY A 1 75 ? -32.757 52.464 -2.734 1.00 35.94 75 GLY A O 1
ATOM 569 N N . GLY A 1 76 ? -31.912 50.373 -2.869 1.00 28.42 76 GLY A N 1
ATOM 570 C CA . GLY A 1 76 ? -31.560 50.166 -1.474 1.00 28.42 76 GLY A CA 1
ATOM 571 C C . GLY A 1 76 ? -30.154 49.585 -1.437 1.00 28.42 76 GLY A C 1
ATOM 572 O O . GLY A 1 76 ? -29.942 48.428 -1.786 1.00 28.42 76 GLY A O 1
ATOM 573 N N . ARG A 1 77 ? -29.184 50.419 -1.068 1.00 35.06 77 ARG A N 1
ATOM 574 C CA . ARG A 1 77 ? -27.806 50.024 -0.786 1.00 35.06 77 ARG A CA 1
ATOM 575 C C . ARG A 1 77 ? -27.828 49.380 0.604 1.00 35.06 77 ARG A C 1
ATOM 577 O O . ARG A 1 77 ? -27.935 50.097 1.591 1.00 35.06 77 ARG A O 1
ATOM 584 N N . SER A 1 78 ? -27.815 48.051 0.671 1.00 30.00 78 SER A N 1
ATOM 585 C CA . SER A 1 78 ? -27.573 47.319 1.917 1.00 30.00 78 SER A CA 1
ATOM 586 C C . SER A 1 78 ? -26.145 46.800 1.870 1.00 30.00 78 SER A C 1
ATOM 588 O O . SER A 1 78 ? -25.829 45.921 1.071 1.00 30.00 78 SER A O 1
ATOM 590 N N . GLU A 1 79 ? -25.282 47.383 2.696 1.00 33.50 79 GLU A N 1
ATOM 591 C CA . GLU A 1 79 ? -23.995 46.792 3.046 1.00 33.50 79 GLU A CA 1
ATOM 592 C C . GLU A 1 79 ? -24.259 45.425 3.686 1.00 33.50 79 GLU A C 1
ATOM 594 O O . GLU A 1 79 ? -25.044 45.302 4.628 1.00 33.50 79 GLU A O 1
ATOM 599 N N . ALA A 1 80 ? -23.659 44.383 3.117 1.00 30.38 80 ALA A N 1
ATOM 600 C CA . ALA A 1 80 ? -23.629 43.062 3.718 1.00 30.38 80 ALA A CA 1
ATOM 601 C C . ALA A 1 80 ? -22.547 43.048 4.815 1.00 30.38 80 ALA A C 1
ATOM 603 O O . ALA A 1 80 ? -21.447 43.554 4.576 1.00 30.38 80 ALA A O 1
ATOM 604 N N . PRO A 1 81 ? -22.816 42.481 6.003 1.00 35.12 81 PRO A N 1
ATOM 605 C CA . PRO A 1 81 ? -21.800 42.333 7.035 1.00 35.12 81 PRO A CA 1
ATOM 606 C C . PRO A 1 81 ? -20.755 41.290 6.593 1.00 35.12 81 PRO A C 1
ATOM 608 O O . PRO A 1 81 ? -21.132 40.274 5.999 1.00 35.12 81 PRO A O 1
ATOM 611 N N . PRO A 1 82 ? -19.457 41.481 6.893 1.00 37.56 82 PRO A N 1
ATOM 612 C CA . PRO A 1 82 ? -18.443 40.466 6.649 1.00 37.56 82 PRO A CA 1
ATOM 613 C C . PRO A 1 82 ? -18.597 39.355 7.695 1.00 37.56 82 PRO A C 1
ATOM 615 O O . PRO A 1 82 ? -17.944 39.356 8.731 1.00 37.56 82 PRO A O 1
ATOM 618 N N . ALA A 1 83 ? -19.490 38.401 7.443 1.00 44.66 83 ALA A N 1
ATOM 619 C CA . ALA A 1 83 ? -19.579 37.169 8.221 1.00 44.66 83 ALA A CA 1
ATOM 620 C C . ALA A 1 83 ? -18.647 36.110 7.613 1.00 44.66 83 ALA A C 1
ATOM 622 O O . ALA A 1 83 ? -19.089 35.076 7.117 1.00 44.66 83 ALA A O 1
ATOM 623 N N . GLY A 1 84 ? -17.347 36.402 7.619 1.00 32.78 84 GLY A N 1
ATOM 624 C CA . GLY A 1 84 ? -16.317 35.374 7.550 1.00 32.78 84 GLY A CA 1
ATOM 625 C C . GLY A 1 84 ? -15.997 34.963 8.980 1.00 32.78 84 GLY A C 1
ATOM 626 O O . GLY A 1 84 ? -15.503 35.781 9.751 1.00 32.78 84 GLY A O 1
ATOM 627 N N . ILE A 1 85 ? -16.326 33.727 9.356 1.00 42.06 85 ILE A N 1
ATOM 628 C CA . ILE A 1 85 ? -15.857 33.141 10.614 1.00 42.06 85 ILE A CA 1
ATOM 629 C C . ILE A 1 85 ? -14.333 33.108 10.522 1.00 42.06 85 ILE A C 1
ATOM 631 O O . ILE A 1 85 ? -13.777 32.446 9.648 1.00 42.06 85 ILE A O 1
ATOM 635 N N . ASN A 1 86 ? -13.671 33.877 11.382 1.00 46.31 86 ASN A N 1
ATOM 636 C CA . ASN A 1 86 ? -12.224 33.870 11.492 1.00 46.31 86 ASN A CA 1
ATOM 637 C C . ASN A 1 86 ? -11.812 32.545 12.154 1.00 46.31 86 ASN A C 1
ATOM 639 O O . ASN A 1 86 ? -11.913 32.402 13.371 1.00 46.31 86 ASN A O 1
ATOM 643 N N . VAL A 1 87 ? -11.428 31.566 11.330 1.00 44.50 87 VAL A N 1
ATOM 644 C CA . VAL A 1 87 ? -11.029 30.210 11.748 1.00 44.50 87 VAL A CA 1
ATOM 645 C C . VAL A 1 87 ? -9.863 30.261 12.739 1.00 44.50 87 VAL A C 1
ATOM 647 O O . VAL A 1 87 ? -9.859 29.523 13.713 1.00 44.50 87 VAL A O 1
ATOM 650 N N . GLU A 1 88 ? -8.965 31.230 12.587 1.00 52.25 88 GLU A N 1
ATOM 651 C CA . GLU A 1 88 ? -7.812 31.432 13.470 1.00 52.25 88 GLU A CA 1
ATOM 652 C C . GLU A 1 88 ? -8.236 31.952 14.859 1.00 52.25 88 GLU A C 1
ATOM 654 O O . GLU A 1 88 ? -7.674 31.572 15.885 1.00 52.25 88 GLU A O 1
ATOM 659 N N . ALA A 1 89 ? -9.306 32.755 14.929 1.00 50.72 89 ALA A N 1
ATOM 660 C CA . ALA A 1 89 ? -9.904 33.171 16.202 1.00 50.72 89 ALA A CA 1
ATOM 661 C C . ALA A 1 89 ? -10.673 32.031 16.899 1.00 50.72 89 ALA A C 1
ATOM 663 O O . ALA A 1 89 ? -10.810 32.044 18.121 1.00 50.72 89 ALA A O 1
ATOM 664 N N . PHE A 1 90 ? -11.162 31.054 16.132 1.00 46.09 90 PHE A N 1
ATOM 665 C CA . PHE A 1 90 ? -11.869 29.877 16.634 1.00 46.09 90 PHE A CA 1
ATOM 666 C C . PHE A 1 90 ? -10.903 28.797 17.144 1.00 46.09 90 PHE A C 1
ATOM 668 O O . PHE A 1 90 ? -11.107 28.262 18.231 1.00 46.09 90 PHE A O 1
ATOM 675 N N . GLU A 1 91 ? -9.809 28.540 16.426 1.00 48.22 91 GLU A N 1
ATOM 676 C CA . GLU A 1 91 ? -8.739 27.633 16.867 1.00 48.22 91 GLU A CA 1
ATOM 677 C C . GLU A 1 91 ? -8.081 28.130 18.163 1.00 48.22 91 GLU A C 1
ATOM 679 O O . GLU A 1 91 ? -7.947 27.377 19.126 1.00 48.22 91 GLU A O 1
ATOM 684 N N . MET A 1 92 ? -7.824 29.437 18.261 1.00 56.50 92 MET A N 1
ATOM 685 C CA . MET A 1 92 ? -7.297 30.066 19.476 1.00 56.50 92 MET A CA 1
ATOM 686 C C . MET A 1 92 ? -8.267 29.987 20.675 1.00 56.50 92 MET A C 1
ATOM 688 O O . MET A 1 92 ? -7.837 30.050 21.829 1.00 56.50 92 MET A O 1
ATOM 692 N N . GLN A 1 93 ? -9.575 29.830 20.436 1.00 46.38 93 GLN A N 1
ATOM 693 C CA . GLN A 1 93 ? -10.568 29.623 21.494 1.00 46.38 93 GLN A CA 1
ATOM 694 C C . GLN A 1 93 ? -10.597 28.164 21.980 1.00 46.38 93 GLN A C 1
ATOM 696 O O . GLN A 1 93 ? -10.743 27.932 23.180 1.00 46.38 93 GLN A O 1
ATOM 701 N N . ILE A 1 94 ? -10.365 27.198 21.086 1.00 49.34 94 ILE A N 1
ATOM 702 C CA . ILE A 1 94 ? -10.253 25.769 21.420 1.00 49.34 94 ILE A CA 1
ATOM 703 C C . ILE A 1 94 ? -9.001 25.498 22.263 1.00 49.34 94 ILE A C 1
ATOM 705 O O . ILE A 1 94 ? -9.089 24.801 23.275 1.00 49.34 94 ILE A O 1
ATOM 709 N N . ASP A 1 95 ? -7.856 26.078 21.905 1.00 47.81 95 ASP A N 1
ATOM 710 C CA . ASP A 1 95 ? -6.616 25.892 22.672 1.00 47.81 95 ASP A CA 1
ATOM 711 C C . ASP A 1 95 ? -6.714 26.514 24.072 1.00 47.81 95 ASP A C 1
ATOM 713 O O . ASP A 1 95 ? -6.305 25.906 25.063 1.00 47.81 95 ASP A O 1
ATOM 717 N N . LYS A 1 96 ? -7.383 27.667 24.187 1.00 54.91 96 LYS A N 1
ATOM 718 C CA . LYS A 1 96 ? -7.661 28.312 25.476 1.00 54.91 96 LYS A CA 1
ATOM 719 C C . LYS A 1 96 ? -8.593 27.482 26.368 1.00 54.91 96 LYS A C 1
ATOM 721 O O . LYS A 1 96 ? -8.421 27.465 27.588 1.00 54.91 96 LYS A O 1
ATOM 726 N N . GLU A 1 97 ? -9.572 26.791 25.785 1.00 50.72 97 GLU A N 1
ATOM 727 C CA . GLU A 1 97 ? -10.465 25.891 26.524 1.00 50.72 97 GLU A CA 1
ATOM 728 C C . GLU A 1 97 ? -9.764 24.589 26.929 1.00 50.72 97 GLU A C 1
ATOM 730 O O . GLU A 1 97 ? -9.963 24.115 28.048 1.00 50.72 97 GLU A O 1
ATOM 735 N N . ILE A 1 98 ? -8.884 24.047 26.084 1.00 48.81 98 ILE A N 1
ATOM 736 C CA . ILE A 1 98 ? -8.079 22.864 26.413 1.00 48.81 98 ILE A CA 1
ATOM 737 C C . ILE A 1 98 ? -7.095 23.165 27.547 1.00 48.81 98 ILE A C 1
ATOM 739 O O . ILE A 1 98 ? -7.026 22.376 28.488 1.00 48.81 98 ILE A O 1
ATOM 743 N N . ASP A 1 99 ? -6.398 24.302 27.521 1.00 44.91 99 ASP A N 1
ATOM 744 C CA . ASP A 1 99 ? -5.470 24.686 28.593 1.00 44.91 99 ASP A CA 1
ATOM 745 C C . ASP A 1 99 ? -6.197 24.932 29.928 1.00 44.91 99 ASP A C 1
ATOM 747 O O . ASP A 1 99 ? -5.672 24.618 31.000 1.00 44.91 99 ASP A O 1
ATOM 751 N N . SER A 1 100 ? -7.457 25.387 29.884 1.00 48.28 100 SER A N 1
ATOM 752 C CA . SER A 1 100 ? -8.290 25.564 31.083 1.00 48.28 100 SER A CA 1
ATOM 753 C C . SER A 1 100 ? -8.693 24.246 31.766 1.00 48.28 100 SER A C 1
ATOM 755 O O . SER A 1 100 ? -8.971 24.239 32.965 1.00 48.28 100 SER A O 1
ATOM 757 N N . LEU A 1 101 ? -8.659 23.114 31.047 1.00 45.56 101 LEU A N 1
ATOM 758 C CA . LEU A 1 101 ? -8.950 21.779 31.595 1.00 45.56 101 LEU A CA 1
ATOM 759 C C . LEU A 1 101 ? -7.791 21.196 32.424 1.00 45.56 101 LEU A C 1
ATOM 761 O O . LEU A 1 101 ? -7.960 20.137 33.036 1.00 45.56 101 LEU A O 1
ATOM 765 N N . PHE A 1 102 ? -6.623 21.853 32.446 1.00 47.75 102 PHE A N 1
ATOM 766 C CA . PHE A 1 102 ? -5.406 21.315 33.065 1.00 47.75 102 PHE A CA 1
ATOM 767 C C . PHE A 1 102 ? -4.714 22.248 34.068 1.00 47.75 102 PHE A C 1
ATOM 769 O O . PHE A 1 102 ? -3.638 21.899 34.555 1.00 47.75 102 PHE A O 1
ATOM 776 N N . VAL A 1 103 ? -5.333 23.371 34.454 1.00 40.97 103 VAL A N 1
ATOM 777 C CA . VAL A 1 103 ? -4.873 24.151 35.615 1.00 40.97 103 VAL A CA 1
ATOM 778 C C . VAL A 1 103 ? -5.338 23.445 36.900 1.00 40.97 103 VAL A C 1
ATOM 780 O O . VAL A 1 103 ? -6.542 23.256 37.083 1.00 40.97 103 VAL A O 1
ATOM 783 N N . PRO A 1 104 ? -4.431 23.017 37.799 1.00 39.75 104 PRO A N 1
ATOM 784 C CA . PRO A 1 104 ? -4.816 22.457 39.091 1.00 39.75 104 PRO A CA 1
ATOM 785 C C . PRO A 1 104 ? -5.545 23.514 39.927 1.00 39.75 104 PRO A C 1
ATOM 787 O O . PRO A 1 104 ? -5.091 24.651 40.004 1.00 39.75 104 PRO A O 1
ATOM 790 N N . ALA A 1 105 ? -6.630 23.137 40.603 1.00 47.00 105 ALA A N 1
ATOM 791 C CA . ALA A 1 105 ? -7.409 24.041 41.456 1.00 47.00 105 ALA A CA 1
ATOM 792 C C . ALA A 1 105 ? -6.671 24.527 42.730 1.00 47.00 105 ALA A C 1
ATOM 794 O O . ALA A 1 105 ? -7.237 25.317 43.474 1.00 47.00 105 ALA A O 1
ATOM 795 N N . ASP A 1 106 ? -5.419 24.107 42.961 1.00 47.25 106 ASP A N 1
ATOM 796 C CA . ASP A 1 106 ? -4.653 24.353 44.194 1.00 47.25 106 ASP A CA 1
ATOM 797 C C . ASP A 1 106 ? -3.266 24.981 43.923 1.00 47.25 106 ASP A C 1
ATOM 799 O O . ASP A 1 106 ? -2.238 24.458 44.355 1.00 47.25 106 ASP A O 1
ATOM 803 N N . ALA A 1 107 ? -3.211 26.095 43.186 1.00 44.59 107 ALA A N 1
ATOM 804 C CA . ALA A 1 107 ? -1.975 26.867 42.976 1.00 44.59 107 ALA A CA 1
ATOM 805 C C . ALA A 1 107 ? -1.957 28.239 43.684 1.00 44.59 107 ALA A C 1
ATOM 807 O O . ALA A 1 107 ? -1.125 29.077 43.353 1.00 44.59 107 ALA A O 1
ATOM 808 N N . ASP A 1 108 ? -2.807 28.442 44.696 1.00 42.62 108 ASP A N 1
ATOM 809 C CA . ASP A 1 108 ? -2.699 29.566 45.634 1.00 42.62 108 ASP A CA 1
ATOM 810 C C . ASP A 1 108 ? -1.992 29.102 46.919 1.00 42.62 108 ASP A C 1
ATOM 812 O O . ASP A 1 108 ? -2.606 28.870 47.960 1.00 42.62 108 ASP A O 1
ATOM 816 N N . PHE A 1 109 ? -0.672 28.937 46.845 1.00 38.84 109 PHE A N 1
ATOM 817 C CA . PHE A 1 109 ? 0.189 28.920 48.029 1.00 38.84 109 PHE A CA 1
ATOM 818 C C . PHE A 1 109 ? 1.372 29.850 47.770 1.00 38.84 109 PHE A C 1
ATOM 820 O O . PHE A 1 109 ? 2.367 29.471 47.153 1.00 38.84 109 PHE A O 1
ATOM 827 N N . GLU A 1 110 ? 1.243 31.093 48.231 1.00 43.22 110 GLU A N 1
ATOM 828 C CA . GLU A 1 110 ? 2.370 32.012 48.344 1.00 43.22 110 GLU A CA 1
ATOM 829 C C . GLU A 1 110 ? 3.380 31.463 49.366 1.00 43.22 110 GLU A C 1
ATOM 831 O O . GLU A 1 110 ? 3.010 31.204 50.517 1.00 43.22 110 GLU A O 1
ATOM 836 N N . PRO A 1 111 ? 4.667 31.301 49.016 1.00 38.72 111 PRO A N 1
ATOM 837 C CA . PRO A 1 111 ? 5.706 31.186 50.020 1.00 38.72 111 PRO A CA 1
ATOM 838 C C . PRO A 1 111 ? 6.033 32.590 50.535 1.00 38.72 111 PRO A C 1
ATOM 840 O O . PRO A 1 111 ? 6.547 33.435 49.803 1.00 38.72 111 PRO A O 1
ATOM 843 N N . ALA A 1 112 ? 5.730 32.823 51.811 1.00 35.81 112 ALA A N 1
ATOM 844 C CA . ALA A 1 112 ? 6.126 34.023 52.528 1.00 35.81 112 ALA A CA 1
ATOM 845 C C . ALA A 1 112 ? 7.645 34.248 52.428 1.00 35.81 112 ALA A C 1
ATOM 847 O O . ALA A 1 112 ? 8.450 33.375 52.760 1.00 35.81 112 ALA A O 1
ATOM 848 N N . GLU A 1 113 ? 8.014 35.447 51.984 1.00 37.66 113 GLU A N 1
ATOM 849 C CA . GLU A 1 113 ? 9.352 36.002 52.119 1.00 37.66 113 GLU A CA 1
ATOM 850 C C . GLU A 1 113 ? 9.701 36.135 53.609 1.00 37.66 113 GLU A C 1
ATOM 852 O O . GLU A 1 113 ? 9.106 36.941 54.323 1.00 37.66 113 GLU A O 1
ATOM 857 N N . GLU A 1 114 ? 10.708 35.396 54.080 1.00 35.88 114 GLU A N 1
ATOM 858 C CA . GLU A 1 114 ? 11.439 35.771 55.289 1.00 35.88 114 GLU A CA 1
ATOM 859 C C . GLU A 1 114 ? 12.907 36.063 54.966 1.00 35.88 114 GLU A C 1
ATOM 861 O O . GLU A 1 114 ? 13.669 35.274 54.406 1.00 35.88 114 GLU A O 1
ATOM 866 N N . THR A 1 115 ? 13.242 37.293 55.321 1.00 34.03 115 THR A N 1
ATOM 867 C CA . THR A 1 115 ? 14.481 38.045 55.186 1.00 34.03 115 THR A CA 1
ATOM 868 C C . THR A 1 115 ? 15.717 37.367 55.784 1.00 34.03 115 THR A C 1
ATOM 870 O O . THR A 1 115 ? 15.680 36.809 56.877 1.00 34.03 115 THR A O 1
ATOM 873 N N . SER A 1 116 ? 16.853 37.527 55.096 1.00 38.81 116 SER A N 1
ATOM 874 C CA . SER A 1 116 ? 18.215 37.222 55.570 1.00 38.81 116 SER A CA 1
ATOM 875 C C . SER A 1 116 ? 18.571 37.913 56.902 1.00 38.81 116 SER A C 1
ATOM 877 O O . SER A 1 116 ? 17.975 38.935 57.246 1.00 38.81 116 SER A O 1
ATOM 879 N N . PRO A 1 117 ? 19.649 37.474 57.586 1.00 47.94 117 PRO A N 1
ATOM 880 C CA . PRO A 1 117 ? 20.909 38.200 57.376 1.00 47.94 117 PRO A CA 1
ATOM 881 C C . PRO A 1 117 ? 22.193 37.339 57.369 1.00 47.94 117 PRO A C 1
ATOM 883 O O . PRO A 1 117 ? 22.345 36.383 58.118 1.00 47.94 117 PRO A O 1
ATOM 886 N N . ILE A 1 118 ? 23.122 37.758 56.498 1.00 36.00 118 ILE A N 1
ATOM 887 C CA . ILE A 1 118 ? 24.569 37.996 56.703 1.00 36.00 118 ILE A CA 1
ATOM 888 C C . ILE A 1 118 ? 25.285 37.126 57.758 1.00 36.00 118 ILE A C 1
ATOM 890 O O . ILE A 1 118 ? 25.004 37.282 58.937 1.00 36.00 118 ILE A O 1
ATOM 894 N N . ILE A 1 119 ? 26.322 36.370 57.340 1.00 33.34 119 ILE A N 1
ATOM 895 C CA . ILE A 1 119 ? 27.664 36.256 57.980 1.00 33.34 119 ILE A CA 1
ATOM 896 C C . ILE A 1 119 ? 28.599 35.349 57.130 1.00 33.34 119 ILE A C 1
ATOM 898 O O . ILE A 1 119 ? 28.399 34.150 56.995 1.00 33.34 119 ILE A O 1
ATOM 902 N N . THR A 1 120 ? 29.611 36.000 56.541 1.00 31.22 120 THR A N 1
ATOM 903 C CA . THR A 1 120 ? 31.037 35.629 56.330 1.00 31.22 120 THR A CA 1
ATOM 904 C C . THR A 1 120 ? 31.517 34.267 55.768 1.00 31.22 120 THR A C 1
ATOM 906 O O . THR A 1 120 ? 31.362 33.214 56.373 1.00 31.22 120 THR A O 1
ATOM 909 N N . LYS A 1 121 ? 32.295 34.392 54.670 1.00 37.28 121 LYS A N 1
ATOM 910 C CA . LYS A 1 121 ? 33.470 33.602 54.194 1.00 37.28 121 LYS A CA 1
ATOM 911 C C . LYS A 1 121 ? 34.313 32.948 55.316 1.00 37.28 121 LYS A C 1
ATOM 913 O O . LYS A 1 121 ? 34.401 33.556 56.384 1.00 37.28 121 LYS A O 1
ATOM 918 N N . PRO A 1 122 ? 35.020 31.813 55.078 1.00 46.75 122 PRO A N 1
ATOM 919 C CA . PRO A 1 122 ? 36.213 31.735 54.188 1.00 46.75 122 PRO A CA 1
ATOM 920 C C . PRO A 1 122 ? 36.285 30.439 53.328 1.00 46.75 122 PRO A C 1
ATOM 922 O O . PRO A 1 122 ? 35.681 29.430 53.659 1.00 46.75 122 PRO A O 1
ATOM 925 N N . GLU A 1 123 ? 36.816 30.427 52.099 1.00 35.88 123 GLU A N 1
ATOM 926 C CA . GLU A 1 123 ? 38.240 30.331 51.699 1.00 35.88 123 GLU A CA 1
ATOM 927 C C . GLU A 1 123 ? 39.035 29.183 52.354 1.00 35.88 123 GLU A C 1
ATOM 929 O O . GLU A 1 123 ? 39.630 29.402 53.400 1.00 35.88 123 GLU A O 1
ATOM 934 N N . ILE A 1 124 ? 39.119 28.013 51.692 1.00 37.31 124 ILE A N 1
ATOM 935 C CA . ILE A 1 124 ? 40.287 27.105 51.728 1.00 37.31 124 ILE A CA 1
ATOM 936 C C . ILE A 1 124 ? 40.487 26.462 50.343 1.00 37.31 124 ILE A C 1
ATOM 938 O O . ILE A 1 124 ? 39.544 26.117 49.635 1.00 37.31 124 ILE A O 1
ATOM 942 N N . GLN A 1 125 ? 41.763 26.384 49.984 1.00 33.69 125 GLN A N 1
ATOM 943 C CA . GLN A 1 125 ? 42.377 26.028 48.716 1.00 33.69 125 GLN A CA 1
ATOM 944 C C . GLN A 1 125 ? 42.567 24.505 48.534 1.00 33.69 125 GLN A C 1
ATOM 946 O O . GLN A 1 125 ? 42.524 23.744 49.492 1.00 33.69 125 GLN A O 1
ATOM 951 N N . SER A 1 126 ? 42.868 24.147 47.277 1.00 34.31 126 SER A N 1
ATOM 952 C CA . SER A 1 126 ? 43.829 23.124 46.816 1.00 34.31 126 SER A CA 1
ATOM 953 C C . SER A 1 126 ? 43.666 21.649 47.225 1.00 34.31 126 SER A C 1
ATOM 955 O O . SER A 1 126 ? 43.868 21.255 48.363 1.00 34.31 126 SER A O 1
ATOM 957 N N . ALA A 1 127 ? 43.509 20.781 46.220 1.00 34.41 127 ALA A N 1
ATOM 958 C CA . ALA A 1 127 ? 44.591 19.908 45.733 1.00 34.41 127 ALA A CA 1
ATOM 959 C C . ALA A 1 127 ? 44.060 18.984 44.626 1.00 34.41 127 ALA A C 1
ATOM 961 O O . ALA A 1 127 ? 43.108 18.235 44.825 1.00 34.41 127 ALA A O 1
ATOM 962 N N . GLY A 1 128 ? 44.689 19.044 43.452 1.00 34.66 128 GLY A N 1
ATOM 963 C CA . GLY A 1 128 ? 44.482 18.074 42.384 1.00 34.66 128 GLY A CA 1
ATOM 964 C C . GLY A 1 128 ? 45.306 16.809 42.604 1.00 34.66 128 GLY A C 1
ATOM 965 O O . GLY A 1 128 ? 46.377 16.873 43.199 1.00 34.66 128 GLY A O 1
ATOM 966 N N . VAL A 1 129 ? 44.834 15.685 42.062 1.00 34.25 129 VAL A N 1
ATOM 967 C CA . VAL A 1 129 ? 45.660 14.510 41.759 1.00 34.25 129 VAL A CA 1
ATOM 968 C C . VAL A 1 129 ? 45.116 13.859 40.485 1.00 34.25 129 VAL A C 1
ATOM 970 O O . VAL A 1 129 ? 44.033 13.284 40.470 1.00 34.25 129 VAL A O 1
ATOM 973 N N . VAL A 1 130 ? 45.899 13.983 39.415 1.00 45.59 130 VAL A N 1
ATOM 974 C CA . VAL A 1 130 ? 45.905 13.103 38.237 1.00 45.59 130 VAL A CA 1
ATOM 975 C C . VAL A 1 130 ? 46.684 11.837 38.627 1.00 45.59 130 VAL A C 1
ATOM 977 O O . VAL A 1 130 ? 47.634 11.941 39.407 1.00 45.59 130 VAL A O 1
ATOM 980 N N . PRO A 1 131 ? 46.353 10.656 38.079 1.00 49.88 131 PRO A N 1
ATOM 981 C CA . PRO A 1 131 ? 47.420 9.999 37.335 1.00 49.88 131 PRO A CA 1
ATOM 982 C C . PRO A 1 131 ? 46.984 9.356 36.018 1.00 49.88 131 PRO A C 1
ATOM 984 O O . PRO A 1 131 ? 45.892 8.818 35.844 1.00 49.88 131 PRO A O 1
ATOM 987 N N . ASP A 1 132 ? 47.959 9.439 35.126 1.00 36.38 132 ASP A N 1
ATOM 988 C CA . ASP A 1 132 ? 48.092 8.861 33.808 1.00 36.38 132 ASP A CA 1
ATOM 989 C C . ASP A 1 132 ? 48.184 7.328 33.788 1.00 36.38 132 ASP A C 1
ATOM 991 O O . ASP A 1 132 ? 48.664 6.670 34.712 1.00 36.38 132 ASP A O 1
ATOM 995 N N . ARG A 1 133 ? 47.804 6.821 32.613 1.00 39.69 133 ARG A N 1
ATOM 996 C CA . ARG A 1 133 ? 48.279 5.622 31.905 1.00 39.69 133 ARG A CA 1
ATOM 997 C C . ARG A 1 133 ? 49.674 5.102 32.296 1.00 39.69 133 ARG A C 1
ATOM 999 O O . ARG A 1 133 ? 50.647 5.839 32.194 1.00 39.69 133 ARG A O 1
ATOM 1006 N N . ALA A 1 134 ? 49.788 3.775 32.441 1.00 36.22 134 ALA A N 1
ATOM 1007 C CA . ALA A 1 134 ? 50.608 2.916 31.564 1.00 36.22 134 ALA A CA 1
ATOM 1008 C C . ALA A 1 134 ? 50.522 1.422 31.951 1.00 36.22 134 ALA A C 1
ATOM 1010 O O . ALA A 1 134 ? 50.549 1.108 33.132 1.00 36.22 134 ALA A O 1
ATOM 1011 N N . ASN A 1 135 ? 50.518 0.560 30.917 1.00 35.22 135 ASN A N 1
ATOM 1012 C CA . ASN A 1 135 ? 50.998 -0.838 30.829 1.00 35.22 135 ASN A CA 1
ATOM 1013 C C . ASN A 1 135 ? 50.559 -1.845 31.912 1.00 35.22 135 ASN A C 1
ATOM 1015 O O . ASN A 1 135 ? 50.772 -1.649 33.093 1.00 35.22 135 ASN A O 1
ATOM 1019 N N . GLY A 1 136 ? 50.032 -3.028 31.609 1.00 31.30 136 GLY A N 1
ATOM 1020 C CA . GLY A 1 136 ? 50.220 -3.922 30.468 1.00 31.30 136 GLY A CA 1
ATOM 1021 C C . GLY A 1 136 ? 50.230 -5.349 31.042 1.00 31.30 136 GLY A C 1
ATOM 1022 O O . GLY A 1 136 ? 50.646 -5.534 32.182 1.00 31.30 136 GLY A O 1
ATOM 1023 N N . GLY A 1 137 ? 49.763 -6.356 30.303 1.00 31.55 137 GLY A N 1
ATOM 1024 C CA . GLY A 1 137 ? 49.905 -7.749 30.743 1.00 31.55 137 GLY A CA 1
ATOM 1025 C C . GLY A 1 137 ? 48.774 -8.665 30.307 1.00 31.55 137 GLY A C 1
ATOM 1026 O O . GLY A 1 137 ? 47.693 -8.666 30.882 1.00 31.55 137 GLY A O 1
ATOM 1027 N N . GLN A 1 138 ? 49.072 -9.460 29.287 1.00 36.88 138 GLN A N 1
ATOM 1028 C CA . GLN A 1 138 ? 48.325 -10.624 28.832 1.00 36.88 138 GLN A CA 1
ATOM 1029 C C . GLN A 1 138 ? 48.036 -11.602 29.983 1.00 36.88 138 GLN A C 1
ATOM 1031 O O . GLN A 1 138 ? 48.890 -11.814 30.838 1.00 36.88 138 GLN A O 1
ATOM 1036 N N . THR A 1 139 ? 46.897 -12.291 29.939 1.00 35.78 139 THR A N 1
ATOM 1037 C CA . THR A 1 139 ? 46.843 -13.759 30.071 1.00 35.78 139 THR A CA 1
ATOM 1038 C C . THR A 1 139 ? 45.463 -14.275 29.674 1.00 35.78 139 THR A C 1
ATOM 1040 O O . THR A 1 139 ? 44.431 -13.674 29.954 1.00 35.78 139 THR A O 1
ATOM 1043 N N . ALA A 1 140 ? 45.491 -15.383 28.944 1.00 41.03 140 ALA A N 1
ATOM 1044 C CA . ALA A 1 140 ? 44.359 -16.088 28.384 1.00 41.03 140 ALA A CA 1
ATOM 1045 C C . ALA A 1 140 ? 43.455 -16.719 29.457 1.00 41.03 140 ALA A C 1
ATOM 1047 O O . ALA A 1 140 ? 43.936 -17.236 30.464 1.00 41.03 140 ALA A O 1
ATOM 1048 N N . SER A 1 141 ? 42.151 -16.770 29.186 1.00 39.72 141 SER A N 1
ATOM 1049 C CA . SER A 1 141 ? 41.280 -17.856 29.650 1.00 39.72 141 SER A CA 1
ATOM 1050 C C . SER A 1 141 ? 40.035 -17.929 28.778 1.00 39.72 141 SER A C 1
ATOM 1052 O O . SER A 1 141 ? 39.020 -17.273 28.993 1.00 39.72 141 SER A O 1
ATOM 1054 N N . GLU A 1 142 ? 40.181 -18.754 27.754 1.00 38.38 142 GLU A N 1
ATOM 1055 C CA . GLU A 1 142 ? 39.143 -19.332 26.924 1.00 38.38 142 GLU A CA 1
ATOM 1056 C C . GLU A 1 142 ? 38.411 -20.396 27.765 1.00 38.38 142 GLU A C 1
ATOM 1058 O O . GLU A 1 142 ? 38.935 -21.481 28.009 1.00 38.38 142 GLU A O 1
ATOM 1063 N N . MET A 1 143 ? 37.221 -20.075 28.283 1.00 40.94 143 MET A N 1
ATOM 1064 C CA . MET A 1 143 ? 36.328 -21.070 28.887 1.00 40.94 143 MET A CA 1
ATOM 1065 C C . MET A 1 143 ? 35.266 -21.487 27.876 1.00 40.94 143 MET A C 1
ATOM 1067 O O . MET A 1 143 ? 34.260 -20.809 27.664 1.00 40.94 143 MET A O 1
ATOM 1071 N N . HIS A 1 144 ? 35.507 -22.657 27.292 1.00 38.34 144 HIS A N 1
ATOM 1072 C CA . HIS A 1 144 ? 34.520 -23.473 26.607 1.00 38.34 144 HIS A CA 1
ATOM 1073 C C . HIS A 1 144 ? 33.333 -23.803 27.522 1.00 38.34 144 HIS A C 1
ATOM 1075 O O . HIS A 1 144 ? 33.492 -24.329 28.624 1.00 38.34 144 HIS A O 1
ATOM 1081 N N . ARG A 1 145 ? 32.122 -23.551 27.019 1.00 40.78 145 ARG A N 1
ATOM 1082 C CA . ARG A 1 145 ? 30.855 -24.030 27.583 1.00 40.78 145 ARG A CA 1
ATOM 1083 C C . ARG A 1 145 ? 30.461 -25.321 26.843 1.00 40.78 145 ARG A C 1
ATOM 1085 O O . ARG A 1 145 ? 30.421 -25.285 25.613 1.00 40.78 145 ARG A O 1
ATOM 1092 N N . PRO A 1 146 ? 30.191 -26.449 27.526 1.00 47.56 146 PRO A N 1
ATOM 1093 C CA . PRO A 1 146 ? 29.872 -27.704 26.853 1.00 47.56 146 PRO A CA 1
ATOM 1094 C C . PRO A 1 146 ? 28.395 -27.768 26.442 1.00 47.56 146 PRO A C 1
ATOM 1096 O O . PRO A 1 146 ? 27.498 -27.380 27.192 1.00 47.56 146 PRO A O 1
ATOM 1099 N N . VAL A 1 147 ? 28.170 -28.289 25.237 1.00 42.91 147 VAL A N 1
ATOM 1100 C CA . VAL A 1 147 ? 26.870 -28.672 24.674 1.00 42.91 147 VAL A CA 1
ATOM 1101 C C . VAL A 1 147 ? 26.513 -30.076 25.184 1.00 42.91 147 VAL A C 1
ATOM 1103 O O . VAL A 1 147 ? 27.354 -30.971 25.066 1.00 42.91 147 VAL A O 1
ATOM 1106 N N . PRO A 1 148 ? 25.305 -30.324 25.725 1.00 48.59 148 PRO A N 1
ATOM 1107 C CA . PRO A 1 148 ? 24.877 -31.675 26.070 1.00 48.59 148 PRO A CA 1
ATOM 1108 C C . PRO A 1 148 ? 24.513 -32.461 24.808 1.00 48.59 148 PRO A C 1
ATOM 1110 O O . PRO A 1 148 ? 23.632 -32.074 24.042 1.00 48.59 148 PRO A O 1
ATOM 1113 N N . LYS A 1 149 ? 25.205 -33.583 24.621 1.00 37.56 149 LYS A N 1
ATOM 1114 C CA . LYS A 1 149 ? 24.929 -34.631 23.640 1.00 37.56 149 LYS A CA 1
ATOM 1115 C C . LYS A 1 149 ? 23.848 -35.544 24.235 1.00 37.56 149 LYS A C 1
ATOM 1117 O O . LYS A 1 149 ? 24.091 -36.162 25.267 1.00 37.56 149 LYS A O 1
ATOM 1122 N N . LEU A 1 150 ? 22.663 -35.592 23.629 1.00 45.59 150 LEU A N 1
ATOM 1123 C CA . LEU A 1 150 ? 21.606 -36.551 23.966 1.00 45.59 150 LEU A CA 1
ATOM 1124 C C . LEU A 1 150 ? 21.495 -37.544 22.810 1.00 45.59 150 LEU A C 1
ATOM 1126 O O . LEU A 1 150 ? 20.942 -37.241 21.756 1.00 45.59 150 LEU A O 1
ATOM 1130 N N . GLU A 1 151 ? 22.110 -38.703 23.020 1.00 45.91 151 GLU A N 1
ATOM 1131 C CA . GLU A 1 151 ? 21.839 -39.943 22.299 1.00 45.91 151 GLU A CA 1
ATOM 1132 C C . GLU A 1 151 ? 20.559 -40.548 22.893 1.00 45.91 151 GLU A C 1
ATOM 1134 O O . GLU A 1 151 ? 20.430 -40.643 24.113 1.00 45.91 151 GLU A O 1
ATOM 1139 N N . LEU A 1 152 ? 19.609 -40.925 22.039 1.00 44.69 152 LEU A N 1
ATOM 1140 C CA . LEU A 1 152 ? 18.465 -41.763 22.394 1.00 44.69 152 LEU A CA 1
ATOM 1141 C C . LEU A 1 152 ? 18.110 -42.596 21.160 1.00 44.69 152 LEU A C 1
ATOM 1143 O O . LEU A 1 152 ? 17.322 -42.196 20.306 1.00 44.69 152 LEU A O 1
ATOM 1147 N N . GLU A 1 153 ? 18.780 -43.742 21.065 1.00 43.03 153 GLU A N 1
ATOM 1148 C CA . GLU A 1 153 ? 18.206 -44.949 20.480 1.00 43.03 153 GLU A CA 1
ATOM 1149 C C . GLU A 1 153 ? 17.069 -45.429 21.392 1.00 43.03 153 GLU A C 1
ATOM 1151 O O . GLU A 1 153 ? 17.163 -45.344 22.619 1.00 43.03 153 GLU A O 1
ATOM 1156 N N . GLY A 1 154 ? 15.994 -45.928 20.792 1.00 37.50 154 GLY A N 1
ATOM 1157 C CA . GLY A 1 154 ? 14.847 -46.451 21.519 1.00 37.50 154 GLY A CA 1
ATOM 1158 C C . GLY A 1 154 ? 13.751 -46.899 20.569 1.00 37.50 154 GLY A C 1
ATOM 1159 O O . GLY A 1 154 ? 12.762 -46.195 20.387 1.00 37.50 154 GLY A O 1
ATOM 1160 N N . ASP A 1 155 ? 13.957 -48.070 19.969 1.00 43.06 155 ASP A N 1
ATOM 1161 C CA . ASP A 1 155 ? 12.901 -48.891 19.382 1.00 43.06 155 ASP A CA 1
ATOM 1162 C C . ASP A 1 155 ? 11.771 -49.106 20.395 1.00 43.06 155 ASP A C 1
ATOM 1164 O O . ASP A 1 155 ? 12.018 -49.484 21.542 1.00 43.06 155 ASP A O 1
ATOM 1168 N N . SER A 1 156 ? 10.524 -48.910 19.968 1.00 47.25 156 SER A N 1
ATOM 1169 C CA . SER A 1 156 ? 9.344 -49.505 20.603 1.00 47.25 156 SER A CA 1
ATOM 1170 C C . SER A 1 156 ? 8.176 -49.518 19.620 1.00 47.25 156 SER A C 1
ATOM 1172 O O . SER A 1 156 ? 7.510 -48.513 19.379 1.00 47.25 156 SER A O 1
ATOM 1174 N N . GLU A 1 157 ? 7.954 -50.700 19.052 1.00 45.59 157 GLU A N 1
ATOM 1175 C CA . GLU A 1 157 ? 6.691 -51.147 18.476 1.00 45.59 157 GLU A CA 1
ATOM 1176 C C . GLU A 1 157 ? 5.593 -51.115 19.552 1.00 45.59 157 GLU A C 1
ATOM 1178 O O . GLU A 1 157 ? 5.799 -51.620 20.654 1.00 45.59 157 GLU A O 1
ATOM 1183 N N . SER A 1 158 ? 4.426 -50.546 19.245 1.00 40.72 158 SER A N 1
ATOM 1184 C CA . SER A 1 158 ? 3.140 -50.774 19.935 1.00 40.72 158 SER A CA 1
ATOM 1185 C C . SER A 1 158 ? 2.040 -50.180 19.048 1.00 40.72 158 SER A C 1
ATOM 1187 O O . SER A 1 158 ? 2.031 -48.988 18.767 1.00 40.72 158 SER A O 1
ATOM 1189 N N . GLU A 1 159 ? 1.320 -51.019 18.315 1.00 40.84 159 GLU A N 1
ATOM 1190 C CA . GLU A 1 159 ? 0.040 -51.639 18.688 1.00 40.84 159 GLU A CA 1
ATOM 1191 C C . GLU A 1 159 ? -1.157 -50.832 18.162 1.00 40.84 159 GLU A C 1
ATOM 1193 O O . GLU A 1 159 ? -1.462 -49.714 18.572 1.00 40.84 159 GLU A O 1
ATOM 1198 N N . VAL A 1 160 ? -1.800 -51.444 17.171 1.00 46.66 160 VAL A N 1
ATOM 1199 C CA . VAL A 1 160 ? -3.014 -51.010 16.491 1.00 46.66 160 VAL A CA 1
ATOM 1200 C C . VAL A 1 160 ? -4.179 -51.133 17.470 1.00 46.66 160 VAL A C 1
ATOM 1202 O O . VAL A 1 160 ? -4.551 -52.241 17.845 1.00 46.66 160 VAL A O 1
ATOM 1205 N N . ILE A 1 161 ? -4.774 -50.006 17.863 1.00 38.59 161 ILE A N 1
ATOM 1206 C CA . ILE A 1 161 ? -6.053 -49.988 18.580 1.00 38.59 161 ILE A CA 1
ATOM 1207 C C . ILE A 1 161 ? -7.151 -49.646 17.573 1.00 38.59 161 ILE A C 1
ATOM 1209 O O . ILE A 1 161 ? -7.339 -48.492 17.181 1.00 38.59 161 ILE A O 1
ATOM 1213 N N . GLU A 1 162 ? -7.866 -50.686 17.147 1.00 42.81 162 GLU A N 1
ATOM 1214 C CA . GLU A 1 162 ? -9.167 -50.586 16.493 1.00 42.81 162 GLU A CA 1
ATOM 1215 C C . GLU A 1 162 ? -10.180 -49.970 17.468 1.00 42.81 162 GLU A C 1
ATOM 1217 O O . GLU A 1 162 ? -10.341 -50.423 18.600 1.00 42.81 162 GLU A O 1
ATOM 1222 N N . THR A 1 163 ? -10.881 -48.926 17.027 1.00 43.16 163 THR A N 1
ATOM 1223 C CA . THR A 1 163 ? -12.018 -48.345 17.752 1.00 43.16 163 THR A CA 1
ATOM 1224 C C . THR A 1 163 ? -13.326 -48.915 17.190 1.00 43.16 163 THR A C 1
ATOM 1226 O O . THR A 1 163 ? -13.523 -48.882 15.972 1.00 43.16 163 THR A O 1
ATOM 1229 N N . PRO A 1 164 ? -14.241 -49.432 18.035 1.00 48.47 164 PRO A N 1
ATOM 1230 C CA . PRO A 1 164 ? -15.520 -49.948 17.582 1.00 48.47 164 PRO A CA 1
ATOM 1231 C C . PRO A 1 164 ? -16.520 -48.815 17.338 1.00 48.47 164 PRO A C 1
ATOM 1233 O O . PRO A 1 164 ? -16.634 -47.853 18.096 1.00 48.47 164 PRO A O 1
ATOM 1236 N N . ARG A 1 165 ? -17.260 -48.969 16.243 1.00 43.03 165 ARG A N 1
ATOM 1237 C CA . ARG A 1 165 ? -18.327 -48.093 15.769 1.00 43.03 165 ARG A CA 1
ATOM 1238 C C . ARG A 1 165 ? -19.640 -48.560 16.406 1.00 43.03 165 ARG A C 1
ATOM 1240 O O . ARG A 1 165 ? -20.222 -49.531 15.935 1.00 43.03 165 ARG A O 1
ATOM 1247 N N . GLU A 1 166 ? -20.086 -47.903 17.474 1.00 43.66 166 GLU A N 1
ATOM 1248 C CA . GLU A 1 166 ? -21.415 -48.137 18.055 1.00 43.66 166 GLU A CA 1
ATOM 1249 C C . GLU A 1 166 ? -22.470 -47.251 17.379 1.00 43.66 166 GLU A C 1
ATOM 1251 O O . GLU A 1 166 ? -22.421 -46.020 17.412 1.00 43.66 166 GLU A O 1
ATOM 1256 N N . GLU A 1 167 ? -23.430 -47.916 16.739 1.00 44.56 167 GLU A N 1
ATOM 1257 C CA . GLU A 1 167 ? -24.688 -47.361 16.254 1.00 44.56 167 GLU A CA 1
ATOM 1258 C C . GLU A 1 167 ? -25.628 -47.110 17.444 1.00 44.56 167 GLU A C 1
ATOM 1260 O O . GLU A 1 167 ? -26.144 -48.050 18.045 1.00 44.56 167 GLU A O 1
ATOM 1265 N N . MET A 1 168 ? -25.912 -45.844 17.764 1.00 39.53 168 MET A N 1
ATOM 1266 C CA . MET A 1 168 ? -27.070 -45.494 18.592 1.00 39.53 168 MET A CA 1
ATOM 1267 C C . MET A 1 168 ? -28.261 -45.139 17.704 1.00 39.53 168 MET A C 1
ATOM 1269 O O . MET A 1 168 ? -28.369 -44.050 17.142 1.00 39.53 168 MET A O 1
ATOM 1273 N N . VAL A 1 169 ? -29.175 -46.102 17.623 1.00 44.06 169 VAL A N 1
ATOM 1274 C CA . VAL A 1 169 ? -30.562 -45.952 17.190 1.00 44.06 169 VAL A CA 1
ATOM 1275 C C . VAL A 1 169 ? -31.324 -45.190 18.279 1.00 44.06 169 VAL A C 1
ATOM 1277 O O . VAL A 1 169 ? -31.478 -45.698 19.387 1.00 44.06 169 VAL A O 1
ATOM 1280 N N . ILE A 1 170 ? -31.838 -43.996 17.974 1.00 44.84 170 ILE A N 1
ATOM 1281 C CA . ILE A 1 170 ? -32.855 -43.330 18.802 1.00 44.84 170 ILE A CA 1
ATOM 1282 C C . ILE A 1 170 ? -34.189 -43.425 18.066 1.00 44.84 170 ILE A C 1
ATOM 1284 O O . ILE A 1 170 ? -34.374 -42.873 16.980 1.00 44.84 170 ILE A O 1
ATOM 1288 N N . GLN A 1 171 ? -35.095 -44.192 18.669 1.00 40.69 171 GLN A N 1
ATOM 1289 C CA . GLN A 1 171 ? -36.469 -44.390 18.236 1.00 40.69 171 GLN A CA 1
ATOM 1290 C C . GLN A 1 171 ? -37.297 -43.115 18.416 1.00 40.69 171 GLN A C 1
ATOM 1292 O O . GLN A 1 171 ? -37.233 -42.434 19.437 1.00 40.69 171 GLN A O 1
ATOM 1297 N N . MET A 1 172 ? -38.121 -42.846 17.403 1.00 44.84 172 MET A N 1
ATOM 1298 C CA . MET A 1 172 ? -39.281 -41.968 17.476 1.00 44.84 172 MET A CA 1
ATOM 1299 C C . MET A 1 172 ? -40.283 -42.515 18.499 1.00 44.84 172 MET A C 1
ATOM 1301 O O . MET A 1 172 ? -40.878 -43.564 18.257 1.00 44.84 172 MET A O 1
ATOM 1305 N N . GLU A 1 173 ? -40.573 -41.755 19.551 1.00 37.06 173 GLU A N 1
ATOM 1306 C CA . GLU A 1 173 ? -41.863 -41.846 20.230 1.00 37.06 173 GLU A CA 1
ATOM 1307 C C . GLU A 1 173 ? -42.614 -40.522 20.124 1.00 37.06 173 GLU A C 1
ATOM 1309 O O . GLU A 1 173 ? -42.174 -39.446 20.519 1.00 37.06 173 GLU A O 1
ATOM 1314 N N . LYS A 1 174 ? -43.771 -40.660 19.486 1.00 48.50 174 LYS A N 1
ATOM 1315 C CA . LYS A 1 174 ? -44.775 -39.662 19.181 1.00 48.50 174 LYS A CA 1
ATOM 1316 C C . LYS A 1 174 ? -45.793 -39.706 20.311 1.00 48.50 174 LYS A C 1
ATOM 1318 O O . LYS A 1 174 ? -46.573 -40.653 20.382 1.00 48.50 174 LYS A O 1
ATOM 1323 N N . SER A 1 175 ? -45.836 -38.678 21.148 1.00 35.22 175 SER A N 1
ATOM 1324 C CA . SER A 1 175 ? -46.987 -38.435 22.013 1.00 35.22 175 SER A CA 1
ATOM 1325 C C . SER A 1 175 ? -47.270 -36.937 22.146 1.00 35.22 175 SER A C 1
ATOM 1327 O O . SER A 1 175 ? -46.402 -36.097 22.355 1.00 35.22 175 SER A O 1
ATOM 1329 N N . SER A 1 176 ? -48.536 -36.611 21.941 1.00 47.88 176 SER A N 1
ATOM 1330 C CA . SER A 1 176 ? -49.226 -35.369 22.298 1.00 47.88 176 SER A CA 1
ATOM 1331 C C . SER A 1 176 ? -50.555 -35.821 22.931 1.00 47.88 176 SER A C 1
ATOM 1333 O O . SER A 1 176 ? -50.953 -36.959 22.650 1.00 47.88 176 SER A O 1
ATOM 1335 N N . PRO A 1 177 ? -51.358 -34.985 23.621 1.00 68.06 177 PRO A N 1
ATOM 1336 C CA . PRO A 1 177 ? -51.130 -33.702 24.310 1.00 68.06 177 PRO A CA 1
ATOM 1337 C C . PRO A 1 177 ? -51.697 -33.770 25.777 1.00 68.06 177 PRO A C 1
ATOM 1339 O O . PRO A 1 177 ? -51.962 -34.880 26.243 1.00 68.06 177 PRO A O 1
ATOM 1342 N N . PRO A 1 178 ? -51.890 -32.668 26.544 1.00 53.75 178 PRO A N 1
ATOM 1343 C CA . PRO A 1 178 ? -53.029 -31.770 26.311 1.00 53.75 178 PRO A CA 1
ATOM 1344 C C . PRO A 1 178 ? -52.707 -30.273 26.457 1.00 53.75 178 PRO A C 1
ATOM 1346 O O . PRO A 1 178 ? -51.701 -29.864 27.024 1.00 53.75 178 PRO A O 1
ATOM 1349 N N . MET A 1 179 ? -53.613 -29.475 25.894 1.00 56.66 179 MET A N 1
ATOM 1350 C CA . MET A 1 179 ? -53.709 -28.027 26.038 1.00 56.66 179 MET A CA 1
ATOM 1351 C C . MET A 1 179 ? -53.655 -27.602 27.507 1.00 56.66 179 MET A C 1
ATOM 1353 O O . MET A 1 179 ? -54.475 -28.073 28.294 1.00 56.66 179 MET A O 1
ATOM 1357 N N . ASP A 1 180 ? -52.774 -26.656 27.826 1.00 46.06 180 ASP A N 1
ATOM 1358 C CA . ASP A 1 180 ? -52.945 -25.807 28.997 1.00 46.06 180 ASP A CA 1
ATOM 1359 C C . ASP A 1 180 ? -52.841 -24.334 28.599 1.00 46.06 180 ASP A C 1
ATOM 1361 O O . ASP A 1 180 ? -52.066 -23.912 27.736 1.00 46.06 180 ASP A O 1
ATOM 1365 N N . THR A 1 181 ? -53.761 -23.600 29.185 1.00 50.56 181 THR A N 1
ATOM 1366 C CA . THR A 1 181 ? -54.116 -22.212 28.973 1.00 50.56 181 THR A CA 1
ATOM 1367 C C . THR A 1 181 ? -53.089 -21.270 29.583 1.00 50.56 181 THR A C 1
ATOM 1369 O O . THR A 1 181 ? -52.825 -21.336 30.772 1.00 50.56 181 THR A O 1
ATOM 1372 N N . GLY A 1 182 ? -52.632 -20.307 28.782 1.00 50.41 182 GLY A N 1
ATOM 1373 C CA . GLY A 1 182 ? -52.342 -18.954 29.249 1.00 50.41 182 GLY A CA 1
ATOM 1374 C C . GLY A 1 182 ? -51.138 -18.774 30.167 1.00 50.41 182 GLY A C 1
ATOM 1375 O O . GLY A 1 182 ? -51.286 -18.723 31.374 1.00 50.41 182 GLY A O 1
ATOM 1376 N N . GLU A 1 183 ? -49.998 -18.451 29.571 1.00 41.28 183 GLU A N 1
ATOM 1377 C CA . GLU A 1 183 ? -49.192 -17.309 30.003 1.00 41.28 183 GLU A CA 1
ATOM 1378 C C . GLU A 1 183 ? -48.258 -16.947 28.850 1.00 41.28 183 GLU A C 1
ATOM 1380 O O . GLU A 1 183 ? -47.484 -17.769 28.368 1.00 41.28 183 GLU A O 1
ATOM 1385 N N . ILE A 1 184 ? -48.387 -15.724 28.340 1.00 50.03 184 ILE A N 1
ATOM 1386 C CA . ILE A 1 184 ? -47.415 -15.146 27.415 1.00 50.03 184 ILE A CA 1
ATOM 1387 C C . ILE A 1 184 ? -46.131 -14.991 28.239 1.00 50.03 184 ILE A C 1
ATOM 1389 O O . ILE A 1 184 ? -46.152 -14.201 29.188 1.00 50.03 184 ILE A O 1
ATOM 1393 N N . PRO A 1 185 ? -45.028 -15.705 27.940 1.00 46.75 185 PRO A N 1
ATOM 1394 C CA . PRO A 1 185 ? -43.772 -15.436 28.610 1.00 46.75 185 PRO A CA 1
ATOM 1395 C C . PRO A 1 185 ? -43.335 -14.046 28.159 1.00 46.75 185 PRO A C 1
ATOM 1397 O O . PRO A 1 185 ? -42.888 -13.850 27.030 1.00 46.75 185 PRO A O 1
ATOM 1400 N N . SER A 1 186 ? -43.527 -13.059 29.033 1.00 48.97 186 SER A N 1
ATOM 1401 C CA . SER A 1 186 ? -42.875 -11.763 28.899 1.00 48.97 186 SER A CA 1
ATOM 1402 C C . SER A 1 186 ? -41.378 -12.034 28.725 1.00 48.97 186 SER A C 1
ATOM 1404 O O . SER A 1 186 ? -40.785 -12.640 29.620 1.00 48.97 186 SER A O 1
ATOM 1406 N N . PRO A 1 187 ? -40.742 -11.634 27.609 1.00 48.56 187 PRO A N 1
ATOM 1407 C CA . PRO A 1 187 ? -39.305 -11.770 27.446 1.00 48.56 187 PRO A CA 1
ATOM 1408 C C . PRO A 1 187 ? -38.626 -10.685 28.288 1.00 48.56 187 PRO A C 1
ATOM 1410 O O . PRO A 1 187 ? -38.079 -9.717 27.771 1.00 48.56 187 PRO A O 1
ATOM 1413 N N . SER A 1 188 ? -38.672 -10.828 29.611 1.00 44.31 188 SER A N 1
ATOM 1414 C CA . SER A 1 188 ? -37.743 -10.149 30.504 1.00 44.31 188 SER A CA 1
ATOM 1415 C C . SER A 1 188 ? -36.430 -10.925 30.451 1.00 44.31 188 SER A C 1
ATOM 1417 O O . SER A 1 188 ? -36.093 -11.666 31.375 1.00 44.31 188 SER A O 1
ATOM 1419 N N . SER A 1 189 ? -35.717 -10.824 29.326 1.00 52.59 189 SER A N 1
ATOM 1420 C CA . SER A 1 189 ? -34.314 -11.223 29.283 1.00 52.59 189 SER A CA 1
ATOM 1421 C C . SER A 1 189 ? -33.608 -10.482 30.423 1.00 52.59 189 SER A C 1
ATOM 1423 O O . SER A 1 189 ? -33.707 -9.249 30.463 1.00 52.59 189 SER A O 1
ATOM 1425 N N . PRO A 1 190 ? -32.973 -11.190 31.375 1.00 55.12 190 PRO A N 1
ATOM 1426 C CA . PRO A 1 190 ? -32.240 -10.534 32.446 1.00 55.12 190 PRO A CA 1
ATOM 1427 C C . PRO A 1 190 ? -31.220 -9.576 31.817 1.00 55.12 190 PRO A C 1
ATOM 1429 O O . PRO A 1 190 ? -30.679 -9.899 30.753 1.00 55.12 190 PRO A O 1
ATOM 1432 N N . PRO A 1 191 ? -30.992 -8.389 32.411 1.00 57.56 191 PRO A N 1
ATOM 1433 C CA . PRO A 1 191 ? -29.978 -7.465 31.923 1.00 57.56 191 PRO A CA 1
ATOM 1434 C C . PRO A 1 191 ? -28.670 -8.242 31.818 1.00 57.56 191 PRO A C 1
ATOM 1436 O O . PRO A 1 191 ? -28.177 -8.749 32.820 1.00 57.56 191 PRO A O 1
ATOM 1439 N N . SER A 1 192 ? -28.174 -8.412 30.593 1.00 66.69 192 SER A N 1
ATOM 1440 C CA . SER A 1 192 ? -26.981 -9.204 30.310 1.00 66.69 192 SER A CA 1
ATOM 1441 C C . SER A 1 192 ? -25.847 -8.762 31.228 1.00 66.69 192 SER A C 1
ATOM 1443 O O . SER A 1 192 ? -25.500 -7.582 31.258 1.00 66.69 192 SER A O 1
ATOM 1445 N N . ASP A 1 193 ? -25.305 -9.704 31.998 1.00 91.88 193 ASP A N 1
ATOM 1446 C CA . ASP A 1 193 ? -24.265 -9.433 32.981 1.00 91.88 193 ASP A CA 1
ATOM 1447 C C . ASP A 1 193 ? -23.084 -8.720 32.305 1.00 91.88 193 ASP A C 1
ATOM 1449 O O . ASP A 1 193 ? -22.481 -9.238 31.360 1.00 91.88 193 ASP A O 1
ATOM 1453 N N . LEU A 1 194 ? -22.753 -7.515 32.787 1.00 95.00 194 LEU A N 1
ATOM 1454 C CA . LEU A 1 194 ? -21.657 -6.689 32.265 1.00 95.00 194 LEU A CA 1
ATOM 1455 C C . LEU A 1 194 ? -20.345 -7.482 32.087 1.00 95.00 194 LEU A C 1
ATOM 1457 O O . LEU A 1 194 ? -19.727 -7.335 31.031 1.00 95.00 194 LEU A O 1
ATOM 1461 N N . PRO A 1 195 ? -19.927 -8.358 33.029 1.00 95.81 195 PRO A N 1
ATOM 1462 C CA . PRO A 1 195 ? -18.757 -9.212 32.833 1.00 95.81 195 PRO A CA 1
ATOM 1463 C C . PRO A 1 195 ? -18.808 -10.054 31.550 1.00 95.81 195 PRO A C 1
ATOM 1465 O O . PRO A 1 195 ? -17.812 -10.116 30.833 1.00 95.81 195 PRO A O 1
ATOM 1468 N N . GLY A 1 196 ? -19.965 -10.633 31.212 1.00 96.12 196 GLY A N 1
ATOM 1469 C CA . GLY A 1 196 ? -20.136 -11.437 29.999 1.00 96.12 196 GLY A CA 1
ATOM 1470 C C . GLY A 1 196 ? -20.080 -10.600 28.719 1.00 96.12 196 GLY A C 1
ATOM 1471 O O . GLY A 1 196 ? -19.514 -11.028 27.712 1.00 96.12 196 GLY A O 1
ATOM 1472 N N . LEU A 1 197 ? -20.596 -9.367 28.753 1.00 96.88 197 LEU A N 1
ATOM 1473 C CA . LEU A 1 197 ? -20.479 -8.434 27.626 1.00 96.88 197 LEU A CA 1
ATOM 1474 C C . LEU A 1 197 ? -19.026 -7.987 27.410 1.00 96.88 197 LEU A C 1
ATOM 1476 O O . LEU A 1 197 ? -18.560 -7.936 26.271 1.00 96.88 197 LEU A O 1
ATOM 1480 N N . VAL A 1 198 ? -18.298 -7.709 28.495 1.00 97.44 198 VAL A N 1
ATOM 1481 C CA . VAL A 1 198 ? -16.870 -7.359 28.454 1.00 97.44 198 VAL A CA 1
ATOM 1482 C C . VAL A 1 198 ? -16.025 -8.539 27.963 1.00 97.44 198 VAL A C 1
ATOM 1484 O O . VAL A 1 198 ? -15.079 -8.341 27.197 1.00 97.44 198 VAL A O 1
ATOM 1487 N N . GLU A 1 199 ? -16.370 -9.769 28.347 1.00 97.25 199 GLU A N 1
ATOM 1488 C CA . GLU A 1 199 ? -15.725 -10.981 27.837 1.00 97.25 199 GLU A CA 1
ATOM 1489 C C . GLU A 1 199 ? -15.971 -11.164 26.335 1.00 97.25 199 GLU A C 1
ATOM 1491 O O . GLU A 1 199 ? -15.013 -11.338 25.581 1.00 97.25 199 GLU A O 1
ATOM 1496 N N . ASN A 1 200 ? -17.217 -11.026 25.870 1.00 97.62 200 ASN A N 1
ATOM 1497 C CA . ASN A 1 200 ? -17.547 -11.107 24.445 1.00 97.62 200 ASN A CA 1
ATOM 1498 C C . ASN A 1 200 ? -16.821 -10.024 23.625 1.00 97.62 200 ASN A C 1
ATOM 1500 O O . ASN A 1 200 ? -16.259 -10.301 22.566 1.00 97.62 200 ASN A O 1
ATOM 1504 N N . PHE A 1 201 ? -16.750 -8.798 24.148 1.00 98.06 201 PHE A N 1
ATOM 1505 C CA . PHE A 1 201 ? -15.952 -7.717 23.567 1.00 98.06 201 PHE A CA 1
ATOM 1506 C C . PHE A 1 201 ? -14.464 -8.078 23.457 1.00 98.06 201 PHE A C 1
ATOM 1508 O O . PHE A 1 201 ? -13.847 -7.856 22.414 1.00 98.06 201 PHE A O 1
ATOM 1515 N N . ASN A 1 202 ? -13.895 -8.702 24.489 1.00 97.81 202 ASN A N 1
ATOM 1516 C CA . ASN A 1 202 ? -12.512 -9.173 24.475 1.00 97.81 202 ASN A CA 1
ATOM 1517 C C . ASN A 1 202 ? -12.290 -10.311 23.459 1.00 97.81 202 ASN A C 1
ATOM 1519 O O . ASN A 1 202 ? -11.293 -10.294 22.741 1.00 97.81 202 ASN A O 1
ATOM 1523 N N . ILE A 1 203 ? -13.220 -11.265 23.355 1.00 97.81 203 ILE A N 1
ATOM 1524 C CA . ILE A 1 203 ? -13.172 -12.361 22.371 1.00 97.81 203 ILE A CA 1
ATOM 1525 C C . ILE A 1 203 ? -13.243 -11.813 20.942 1.00 97.81 203 ILE A C 1
ATOM 1527 O O . ILE A 1 203 ? -12.468 -12.232 20.077 1.00 97.81 203 ILE A O 1
ATOM 1531 N N . ALA A 1 204 ? -14.141 -10.860 20.687 1.00 98.00 204 ALA A N 1
ATOM 1532 C CA . ALA A 1 204 ? -14.278 -10.233 19.379 1.00 98.00 204 ALA A CA 1
ATOM 1533 C C . ALA A 1 204 ? -13.015 -9.448 18.991 1.00 98.00 204 ALA A C 1
ATOM 1535 O O . ALA A 1 204 ? -12.568 -9.539 17.846 1.00 98.00 204 ALA A O 1
ATOM 1536 N N . TYR A 1 205 ? -12.403 -8.739 19.947 1.00 97.75 205 TYR A N 1
ATOM 1537 C CA . TYR A 1 205 ? -11.138 -8.040 19.724 1.00 97.75 205 TYR A CA 1
ATOM 1538 C C . TYR A 1 205 ? -10.002 -9.017 19.409 1.00 97.75 205 TYR A C 1
ATOM 1540 O O . TYR A 1 205 ? -9.314 -8.845 18.408 1.00 97.75 205 TYR A O 1
ATOM 1548 N N . LEU A 1 206 ? -9.843 -10.077 20.207 1.00 97.06 206 LEU A N 1
ATOM 1549 C CA . LEU A 1 206 ? -8.825 -11.096 19.951 1.00 97.06 206 LEU A CA 1
ATOM 1550 C C . LEU A 1 206 ? -9.036 -11.753 18.585 1.00 97.06 206 LEU A C 1
ATOM 1552 O O . LEU A 1 206 ? -8.079 -11.912 17.842 1.00 97.06 206 LEU A O 1
ATOM 1556 N N . SER A 1 207 ? -10.275 -12.073 18.208 1.00 96.75 207 SER A N 1
ATOM 1557 C CA . SER A 1 207 ? -10.575 -12.638 16.884 1.00 96.75 207 SER A CA 1
ATOM 1558 C C . SER A 1 207 ? -10.104 -11.725 15.746 1.00 96.75 207 SER A C 1
ATOM 1560 O O . SER A 1 207 ? -9.583 -12.217 14.749 1.00 96.75 207 SER A O 1
ATOM 1562 N N . LEU A 1 208 ? -10.250 -10.404 15.906 1.00 96.12 208 LEU A N 1
ATOM 1563 C CA . LEU A 1 208 ? -9.736 -9.421 14.953 1.00 96.12 208 LEU A CA 1
ATOM 1564 C C . LEU A 1 208 ? -8.198 -9.343 14.952 1.00 96.12 208 LEU A C 1
ATOM 1566 O O . LEU A 1 208 ? -7.606 -9.206 13.885 1.00 96.12 208 LEU A O 1
ATOM 1570 N N . ASP A 1 209 ? -7.568 -9.428 16.125 1.00 93.31 209 ASP A N 1
ATOM 1571 C CA . ASP A 1 209 ? -6.105 -9.413 16.289 1.00 93.31 209 ASP A CA 1
ATOM 1572 C C . ASP A 1 209 ? -5.446 -10.662 15.673 1.00 93.31 209 ASP A C 1
ATOM 1574 O O . ASP A 1 209 ? -4.395 -10.575 15.043 1.00 93.31 209 ASP A O 1
ATOM 1578 N N . TRP A 1 210 ? -6.104 -11.820 15.793 1.00 93.25 210 TRP A N 1
ATOM 1579 C CA . TRP A 1 210 ? -5.687 -13.078 15.169 1.00 93.25 210 TRP A CA 1
ATOM 1580 C C . TRP A 1 210 ? -5.893 -13.075 13.655 1.00 93.25 210 TRP A C 1
ATOM 1582 O O . TRP A 1 210 ? -5.008 -13.483 12.899 1.00 93.25 210 TRP A O 1
ATOM 1592 N N . GLU A 1 211 ? -7.067 -12.640 13.203 1.00 92.44 211 GLU A N 1
ATOM 1593 C CA . GLU A 1 211 ? -7.418 -12.603 11.791 1.00 92.44 211 GLU A CA 1
ATOM 1594 C C . GLU A 1 211 ? -8.146 -11.305 11.451 1.00 92.44 211 GLU A C 1
ATOM 1596 O O . GLU A 1 211 ? -9.328 -11.107 11.755 1.00 92.44 211 GLU A O 1
ATOM 1601 N N . PHE A 1 212 ? -7.440 -10.436 10.732 1.00 92.69 212 PHE A N 1
ATOM 1602 C CA . PHE A 1 212 ? -8.008 -9.189 10.259 1.00 92.69 212 PHE A CA 1
ATOM 1603 C C . PHE A 1 212 ? -8.958 -9.430 9.078 1.00 92.69 212 PHE A C 1
ATOM 1605 O O . PHE A 1 212 ? -8.523 -9.615 7.940 1.00 92.69 212 PHE A O 1
ATOM 1612 N N . SER A 1 213 ? -10.265 -9.431 9.348 1.00 94.25 213 SER A N 1
ATOM 1613 C CA . SER A 1 213 ? -11.317 -9.655 8.352 1.00 94.25 213 SER A CA 1
ATOM 1614 C C . SER A 1 213 ? -12.511 -8.722 8.568 1.00 94.25 213 SER A C 1
ATOM 1616 O O . SER A 1 213 ? -12.792 -8.298 9.689 1.00 94.25 213 SER A O 1
ATOM 1618 N N . VAL A 1 214 ? -13.257 -8.419 7.498 1.00 93.81 214 VAL A N 1
ATOM 1619 C CA . VAL A 1 214 ? -14.474 -7.579 7.567 1.00 93.81 214 VAL A CA 1
ATOM 1620 C C . VAL A 1 214 ? -15.518 -8.184 8.515 1.00 93.81 214 VAL A C 1
ATOM 1622 O O . VAL A 1 214 ? -16.211 -7.464 9.238 1.00 93.81 214 VAL A O 1
ATOM 1625 N N . GLU A 1 215 ? -15.599 -9.513 8.559 1.00 96.25 215 GLU A N 1
ATOM 1626 C CA . GLU A 1 215 ? -16.467 -10.249 9.477 1.00 96.25 215 GLU A CA 1
ATOM 1627 C C . GLU A 1 215 ? -16.063 -10.019 10.935 1.00 96.25 215 GLU A C 1
ATOM 1629 O O . GLU A 1 215 ? -16.915 -9.686 11.759 1.00 96.25 215 GLU A O 1
ATOM 1634 N N . ASN A 1 216 ? -14.771 -10.127 11.259 1.00 97.31 216 ASN A N 1
ATOM 1635 C CA . ASN A 1 216 ? -14.279 -9.909 12.620 1.00 97.31 216 ASN A CA 1
ATOM 1636 C C . ASN A 1 216 ? -14.385 -8.435 13.043 1.00 97.31 216 ASN A C 1
ATOM 1638 O O . ASN A 1 216 ? -14.748 -8.162 14.186 1.00 97.31 216 ASN A O 1
ATOM 1642 N N . VAL A 1 217 ? -14.198 -7.482 12.120 1.00 97.19 217 VAL A N 1
ATOM 1643 C CA . VAL A 1 217 ? -14.484 -6.053 12.365 1.00 97.19 217 VAL A CA 1
ATOM 1644 C C . VAL A 1 217 ? -15.962 -5.849 12.706 1.00 97.19 217 VAL A C 1
ATOM 1646 O O . VAL A 1 217 ? -16.289 -5.113 13.635 1.00 97.19 217 VAL A O 1
ATOM 1649 N N . THR A 1 218 ? -16.866 -6.525 11.993 1.00 97.25 218 THR A N 1
ATOM 1650 C CA . THR A 1 218 ? -18.315 -6.435 12.232 1.00 97.25 218 THR A CA 1
ATOM 1651 C C . THR A 1 218 ? -18.712 -7.076 13.564 1.00 97.25 218 THR A C 1
ATOM 1653 O O . THR A 1 218 ? -19.534 -6.516 14.290 1.00 97.25 218 THR A O 1
ATOM 1656 N N . LYS A 1 219 ? -18.095 -8.207 13.935 1.00 97.94 219 LYS A N 1
ATOM 1657 C CA . LYS A 1 219 ? -18.275 -8.830 15.259 1.00 97.94 219 LYS A CA 1
ATOM 1658 C C . LYS A 1 219 ? -17.816 -7.897 16.379 1.00 97.94 219 LYS A C 1
ATOM 1660 O O . LYS A 1 219 ? -18.554 -7.704 17.342 1.00 97.94 219 LYS A O 1
ATOM 1665 N N . LEU A 1 220 ? -16.638 -7.284 16.235 1.00 98.19 220 LEU A N 1
ATOM 1666 C CA . LEU A 1 220 ? -16.122 -6.326 17.213 1.00 98.19 220 LEU A CA 1
ATOM 1667 C C . LEU A 1 220 ? -17.007 -5.079 17.305 1.00 98.19 220 LEU A C 1
ATOM 1669 O O . LEU A 1 220 ? -17.308 -4.636 18.409 1.00 98.19 220 LEU A O 1
ATOM 1673 N N . TRP A 1 221 ? -17.497 -4.565 16.173 1.00 98.12 221 TRP A N 1
ATOM 1674 C CA . TRP A 1 221 ? -18.480 -3.480 16.152 1.00 98.12 221 TRP A CA 1
ATOM 1675 C C . TRP A 1 221 ? -19.729 -3.832 16.965 1.00 98.12 221 TRP A C 1
ATOM 1677 O O . TRP A 1 221 ? -20.119 -3.076 17.850 1.00 98.12 221 TRP A O 1
ATOM 1687 N N . GLY A 1 222 ? -20.336 -4.995 16.704 1.00 97.38 222 GLY A N 1
ATOM 1688 C CA . GLY A 1 222 ? -21.516 -5.450 17.443 1.00 97.38 222 GLY A CA 1
ATOM 1689 C C . GLY A 1 222 ? -21.249 -5.602 18.942 1.00 97.38 222 GLY A C 1
ATOM 1690 O O . GLY A 1 222 ? -22.066 -5.187 19.760 1.00 97.38 222 GLY A O 1
ATOM 1691 N N . ALA A 1 223 ? -20.081 -6.130 19.316 1.00 98.00 223 ALA A N 1
ATOM 1692 C CA . ALA A 1 223 ? -19.694 -6.251 20.718 1.00 98.00 223 ALA A CA 1
ATOM 1693 C C . ALA A 1 223 ? -19.511 -4.884 21.404 1.00 98.00 223 ALA A C 1
ATOM 1695 O O . ALA A 1 223 ? -19.909 -4.732 22.557 1.00 98.00 223 ALA A O 1
ATOM 1696 N N . VAL A 1 224 ? -18.978 -3.881 20.695 1.00 98.00 224 VAL A N 1
ATOM 1697 C CA . VAL A 1 224 ? -18.891 -2.494 21.185 1.00 98.00 224 VAL A CA 1
ATOM 1698 C C . VAL A 1 224 ? -20.285 -1.886 21.364 1.00 98.00 224 VAL A C 1
ATOM 1700 O O . VAL A 1 224 ? -20.549 -1.317 22.420 1.00 98.00 224 VAL A O 1
ATOM 1703 N N . GLU A 1 225 ? -21.202 -2.040 20.401 1.00 97.62 225 GLU A N 1
ATOM 1704 C CA . GLU A 1 225 ? -22.584 -1.532 20.525 1.00 97.62 225 GLU A CA 1
ATOM 1705 C C . GLU A 1 225 ? -23.319 -2.114 21.736 1.00 97.62 225 GLU A C 1
ATOM 1707 O O . GLU A 1 225 ? -24.035 -1.391 22.428 1.00 97.62 225 GLU A O 1
ATOM 1712 N N . ASN A 1 226 ? -23.101 -3.392 22.045 1.00 96.81 226 ASN A N 1
ATOM 1713 C CA . ASN A 1 226 ? -23.719 -4.032 23.206 1.00 96.81 226 ASN A CA 1
ATOM 1714 C C . ASN A 1 226 ? -23.244 -3.435 24.546 1.00 96.81 226 ASN A C 1
ATOM 1716 O O . ASN A 1 226 ? -23.952 -3.537 25.547 1.00 96.81 226 ASN A O 1
ATOM 1720 N N . LEU A 1 227 ? -22.076 -2.781 24.579 1.00 97.19 227 LEU A N 1
ATOM 1721 C CA . LEU A 1 227 ? -21.564 -2.081 25.762 1.00 97.19 227 LEU A CA 1
ATOM 1722 C C . LEU A 1 227 ? -22.112 -0.652 25.911 1.00 97.19 227 LEU A C 1
ATOM 1724 O O . LEU A 1 227 ? -21.930 -0.050 26.970 1.00 97.19 227 LEU A O 1
ATOM 1728 N N . ARG A 1 228 ? -22.816 -0.114 24.903 1.00 97.25 228 ARG A N 1
ATOM 1729 C CA . ARG A 1 228 ? -23.267 1.289 24.852 1.00 97.25 228 ARG A CA 1
ATOM 1730 C C . ARG A 1 228 ? -23.976 1.746 26.128 1.00 97.25 228 ARG A C 1
ATOM 1732 O O . ARG A 1 228 ? -23.594 2.761 26.701 1.00 97.25 228 ARG A O 1
ATOM 1739 N N . LEU A 1 229 ? -24.952 0.970 26.604 1.00 96.06 229 LEU A N 1
ATOM 1740 C CA . LEU A 1 229 ? -25.751 1.308 27.793 1.00 96.06 229 LEU A CA 1
ATOM 1741 C C . LEU A 1 229 ? -24.902 1.452 29.068 1.00 96.06 229 LEU A C 1
ATOM 1743 O O . LEU A 1 229 ? -25.275 2.168 29.994 1.00 96.06 229 LEU A O 1
ATOM 1747 N N . TYR A 1 230 ? -23.758 0.770 29.139 1.00 96.56 230 TYR A N 1
ATOM 1748 C CA . TYR A 1 230 ? -22.835 0.859 30.272 1.00 96.56 230 TYR A CA 1
ATOM 1749 C C . TYR A 1 230 ? -21.833 2.000 30.095 1.00 96.56 230 TYR A C 1
ATOM 1751 O O . TYR A 1 230 ? -21.457 2.639 31.077 1.00 96.56 230 TYR A O 1
ATOM 1759 N N . CYS A 1 231 ? -21.441 2.292 28.853 1.00 96.88 231 CYS A N 1
ATOM 1760 C CA . CYS A 1 231 ? -20.587 3.427 28.517 1.00 96.88 231 CYS A CA 1
ATOM 1761 C C . CYS A 1 231 ? -21.277 4.778 28.757 1.00 96.88 231 CYS A C 1
ATOM 1763 O O . CYS A 1 231 ? -20.604 5.743 29.083 1.00 96.88 231 CYS A O 1
ATOM 1765 N N . GLU A 1 232 ? -22.605 4.858 28.670 1.00 96.38 232 GLU A N 1
ATOM 1766 C CA . GLU A 1 232 ? -23.354 6.099 28.935 1.00 96.38 232 GLU A CA 1
ATOM 1767 C C . GLU A 1 232 ? -23.312 6.541 30.417 1.00 96.38 232 GLU A C 1
ATOM 1769 O O . GLU A 1 232 ? -23.661 7.675 30.733 1.00 96.38 232 GLU A O 1
ATOM 1774 N N . LYS A 1 233 ? -22.841 5.685 31.339 1.00 94.75 233 LYS A N 1
ATOM 1775 C CA . LYS A 1 233 ? -22.774 5.994 32.781 1.00 94.75 233 LYS A CA 1
ATOM 1776 C C . LYS A 1 233 ? -21.614 6.912 33.180 1.00 94.75 233 LYS A C 1
ATOM 1778 O O . LYS A 1 233 ? -21.680 7.531 34.238 1.00 94.75 233 LYS A O 1
ATOM 1783 N N . SER A 1 234 ? -20.540 6.962 32.392 1.00 95.69 234 SER A N 1
ATOM 1784 C CA . SER A 1 234 ? -19.352 7.780 32.666 1.00 95.69 234 SER A CA 1
ATOM 1785 C C . SER A 1 234 ? -18.899 8.470 31.386 1.00 95.69 234 SER A C 1
ATOM 1787 O O . SER A 1 234 ? -18.933 7.907 30.294 1.00 95.69 234 SER A O 1
ATOM 1789 N N . ARG A 1 235 ? -18.449 9.718 31.519 1.00 93.94 235 ARG A N 1
ATOM 1790 C CA . ARG A 1 235 ? -17.991 10.516 30.378 1.00 93.94 235 ARG A CA 1
ATOM 1791 C C . ARG A 1 235 ? -16.755 9.897 29.723 1.00 93.94 235 ARG A C 1
ATOM 1793 O O . ARG A 1 235 ? -16.620 9.913 28.502 1.00 93.94 235 ARG A O 1
ATOM 1800 N N . GLU A 1 236 ? -15.865 9.334 30.533 1.00 96.19 236 GLU A N 1
ATOM 1801 C CA . GLU A 1 236 ? -14.637 8.675 30.101 1.00 96.19 236 GLU A CA 1
ATOM 1802 C C . GLU A 1 236 ? -14.927 7.416 29.274 1.00 96.19 236 GLU A C 1
ATOM 1804 O O . GLU A 1 236 ? -14.341 7.226 28.205 1.00 96.19 236 GLU A O 1
ATOM 1809 N N . THR A 1 237 ? -15.857 6.572 29.730 1.00 97.12 237 THR A N 1
ATOM 1810 C CA . THR A 1 237 ? -16.241 5.353 29.002 1.00 97.12 237 THR A CA 1
ATOM 1811 C C . THR A 1 237 ? -17.035 5.678 27.737 1.00 97.12 237 THR A C 1
ATOM 1813 O O . THR A 1 237 ? -16.807 5.035 26.708 1.00 97.12 237 THR A O 1
ATOM 1816 N N . LEU A 1 238 ? -17.883 6.712 27.761 1.00 96.56 238 LEU A N 1
ATOM 1817 C CA . LEU A 1 238 ? -18.583 7.211 26.574 1.00 96.56 238 LEU A CA 1
ATOM 1818 C C . LEU A 1 238 ? -17.609 7.735 25.509 1.00 96.56 238 LEU A C 1
ATOM 1820 O O . LEU A 1 238 ? -17.766 7.429 24.326 1.00 96.56 238 LEU A O 1
ATOM 1824 N N . PHE A 1 239 ? -16.577 8.481 25.912 1.00 96.00 239 PHE A N 1
ATOM 1825 C CA . PHE A 1 239 ? -15.542 8.952 24.991 1.00 96.00 239 PHE A CA 1
ATOM 1826 C C . PHE A 1 239 ? -14.810 7.784 24.316 1.00 96.00 239 PHE A C 1
ATOM 1828 O O . PHE A 1 239 ? -14.690 7.759 23.090 1.00 96.00 239 PHE A O 1
ATOM 1835 N N . LEU A 1 240 ? -14.365 6.790 25.091 1.00 97.62 240 LEU A N 1
ATOM 1836 C CA . LEU A 1 240 ? -13.682 5.606 24.554 1.00 97.62 240 LEU A CA 1
ATOM 1837 C C . LEU A 1 240 ? -14.576 4.794 23.614 1.00 97.62 240 LEU A C 1
ATOM 1839 O O . LEU A 1 240 ? -14.099 4.293 22.596 1.00 97.62 240 LEU A O 1
ATOM 1843 N N . PHE A 1 241 ? -15.871 4.703 23.919 1.00 97.81 241 PHE A N 1
ATOM 1844 C CA . PHE A 1 241 ? -16.863 4.098 23.036 1.00 97.81 241 PHE A CA 1
ATOM 1845 C C . PHE A 1 241 ? -16.970 4.846 21.698 1.00 97.81 241 PHE A C 1
ATOM 1847 O O . PHE A 1 241 ? -16.849 4.219 20.640 1.00 97.81 241 PHE A O 1
ATOM 1854 N N . LYS A 1 242 ? -17.134 6.180 21.722 1.00 97.19 242 LYS A N 1
ATOM 1855 C CA . LYS A 1 242 ? -17.186 7.014 20.503 1.00 97.19 242 LYS A CA 1
ATOM 1856 C C . LYS A 1 242 ? -15.884 6.879 19.691 1.00 97.19 242 LYS A C 1
ATOM 1858 O O . LYS A 1 242 ? -15.932 6.708 18.471 1.00 97.19 242 LYS A O 1
ATOM 1863 N N . LEU A 1 243 ? -14.729 6.866 20.362 1.00 96.69 243 LEU A N 1
ATOM 1864 C CA . LEU A 1 243 ? -13.416 6.668 19.741 1.00 96.69 243 LEU A CA 1
ATOM 1865 C C . LEU A 1 243 ? -13.298 5.299 19.054 1.00 96.69 243 LEU A C 1
ATOM 1867 O O . LEU A 1 243 ? -12.963 5.238 17.872 1.00 96.69 243 LEU A O 1
ATOM 1871 N N . LEU A 1 244 ? -13.604 4.203 19.757 1.00 98.00 244 LEU A N 1
ATOM 1872 C CA . LEU A 1 244 ? -13.554 2.850 19.191 1.00 98.00 244 LEU A CA 1
ATOM 1873 C C . LEU A 1 244 ? -14.495 2.701 17.994 1.00 98.00 244 LEU A C 1
ATOM 1875 O O . LEU A 1 244 ? -14.093 2.123 16.984 1.00 98.00 244 LEU A O 1
ATOM 1879 N N . ARG A 1 245 ? -15.708 3.267 18.059 1.00 97.38 245 ARG A N 1
ATOM 1880 C CA . ARG A 1 245 ? -16.626 3.308 16.909 1.00 97.38 245 ARG A CA 1
ATOM 1881 C C . ARG A 1 245 ? -16.017 4.040 15.722 1.00 97.38 245 ARG A C 1
ATOM 1883 O O . ARG A 1 245 ? -16.044 3.509 14.618 1.00 97.38 245 ARG A O 1
ATOM 1890 N N . SER A 1 246 ? -15.435 5.218 15.925 1.00 96.12 246 SER A N 1
ATOM 1891 C CA . SER A 1 246 ? -14.788 5.968 14.840 1.00 96.12 246 SER A CA 1
ATOM 1892 C C . SER A 1 246 ? -13.657 5.160 14.180 1.00 96.12 246 SER A C 1
ATOM 1894 O O . SER A 1 246 ? -13.619 5.010 12.955 1.00 96.12 246 SER A O 1
ATOM 1896 N N . LEU A 1 247 ? -12.788 4.540 14.989 1.00 96.50 247 LEU A N 1
ATOM 1897 C CA . LEU A 1 247 ? -11.678 3.718 14.494 1.00 96.50 247 LEU A CA 1
ATOM 1898 C C . LEU A 1 247 ? -12.173 2.482 13.729 1.00 96.50 247 LEU A C 1
ATOM 1900 O O . LEU A 1 247 ? -11.703 2.214 12.623 1.00 96.50 247 LEU A O 1
ATOM 1904 N N . LEU A 1 248 ? -13.159 1.761 14.270 1.00 97.12 248 LEU A N 1
ATOM 1905 C CA . LEU A 1 248 ? -13.746 0.592 13.612 1.00 97.12 248 LEU A CA 1
ATOM 1906 C C . LEU A 1 248 ? -14.471 0.955 12.317 1.00 97.12 248 LEU A C 1
ATOM 1908 O O . LEU A 1 248 ? -14.406 0.202 11.347 1.00 97.12 248 LEU A O 1
ATOM 1912 N N . HIS A 1 249 ? -15.145 2.105 12.281 1.00 95.31 249 HIS A N 1
ATOM 1913 C CA . HIS A 1 249 ? -15.850 2.567 11.090 1.00 95.31 249 HIS A CA 1
ATOM 1914 C C . HIS A 1 249 ? -14.850 2.812 9.966 1.00 95.31 249 HIS A C 1
ATOM 1916 O O . HIS A 1 249 ? -15.012 2.322 8.849 1.00 95.31 249 HIS A O 1
ATOM 1922 N N . ARG A 1 250 ? -13.752 3.489 10.297 1.00 93.31 250 ARG A N 1
ATOM 1923 C CA . ARG A 1 250 ? -12.664 3.743 9.363 1.00 93.31 250 ARG A CA 1
ATOM 1924 C C . ARG A 1 250 ? -12.022 2.460 8.842 1.00 93.31 250 ARG A C 1
ATOM 1926 O O . ARG A 1 250 ? -11.793 2.340 7.639 1.00 93.31 250 ARG A O 1
ATOM 1933 N N . VAL A 1 251 ? -11.740 1.518 9.739 1.00 95.38 251 VAL A N 1
ATOM 1934 C CA . VAL A 1 251 ? -11.215 0.194 9.389 1.00 95.38 251 VAL A CA 1
ATOM 1935 C C . VAL A 1 251 ? -12.167 -0.538 8.442 1.00 95.38 251 VAL A C 1
ATOM 1937 O O . VAL A 1 251 ? -11.726 -1.144 7.470 1.00 95.38 251 VAL A O 1
ATOM 1940 N N . ARG A 1 252 ? -13.475 -0.447 8.692 1.00 94.88 252 ARG A N 1
ATOM 1941 C CA . ARG A 1 252 ? -14.502 -1.071 7.857 1.00 94.88 252 ARG A CA 1
ATOM 1942 C C . ARG A 1 252 ? -14.576 -0.458 6.458 1.00 94.88 252 ARG A C 1
ATOM 1944 O O . ARG A 1 252 ? -14.785 -1.200 5.504 1.00 94.88 252 ARG A O 1
ATOM 1951 N N . LEU A 1 253 ? -14.411 0.860 6.335 1.00 91.50 253 LEU A N 1
ATOM 1952 C CA . LEU A 1 253 ? -14.396 1.548 5.039 1.00 91.50 253 LEU A CA 1
ATOM 1953 C C . LEU A 1 253 ? -13.141 1.223 4.218 1.00 91.50 253 LEU A C 1
ATOM 1955 O O . LEU A 1 253 ? -13.212 1.180 2.996 1.00 91.50 253 LEU A O 1
ATOM 1959 N N . ASN A 1 254 ? -12.003 0.987 4.878 1.00 91.94 254 ASN A N 1
ATOM 1960 C CA . ASN A 1 254 ? -10.711 0.807 4.214 1.00 91.94 254 ASN A CA 1
ATOM 1961 C C . ASN A 1 254 ? -9.943 -0.410 4.760 1.00 91.94 254 ASN A C 1
ATOM 1963 O O . ASN A 1 254 ? -8.873 -0.237 5.352 1.00 91.94 254 ASN A O 1
ATOM 1967 N N . PRO A 1 255 ? -10.442 -1.645 4.561 1.00 89.00 255 PRO A N 1
ATOM 1968 C CA . PRO A 1 255 ? -9.845 -2.841 5.158 1.00 89.00 255 PRO A CA 1
ATOM 1969 C C . PRO A 1 255 ? -8.431 -3.136 4.636 1.00 89.00 255 PRO A C 1
ATOM 1971 O O . PRO A 1 255 ? -7.611 -3.686 5.365 1.00 89.00 255 PRO A O 1
ATOM 1974 N N . ASP A 1 256 ? -8.119 -2.738 3.400 1.00 83.00 256 ASP A N 1
ATOM 1975 C CA . ASP A 1 256 ? -6.811 -2.976 2.774 1.00 83.00 256 ASP A CA 1
ATOM 1976 C C . ASP A 1 256 ? -5.739 -1.941 3.165 1.00 83.00 256 ASP A C 1
ATOM 1978 O O . ASP A 1 256 ? -4.546 -2.174 2.951 1.00 83.00 256 ASP A O 1
ATOM 1982 N N . ALA A 1 257 ? -6.145 -0.803 3.737 1.00 87.31 257 ALA A N 1
ATOM 1983 C CA . ALA A 1 257 ? -5.280 0.347 4.014 1.00 87.31 257 ALA A CA 1
ATOM 1984 C C . ALA A 1 257 ? -5.214 0.690 5.512 1.00 87.31 257 ALA A C 1
ATOM 1986 O O . ALA A 1 257 ? -5.045 1.850 5.899 1.00 87.31 257 ALA A O 1
ATOM 1987 N N . VAL A 1 258 ? -5.355 -0.319 6.372 1.00 91.31 258 VAL A N 1
ATOM 1988 C CA . VAL A 1 258 ? -5.337 -0.119 7.821 1.00 91.31 258 VAL A CA 1
ATOM 1989 C C . VAL A 1 258 ? -3.914 0.143 8.291 1.00 91.31 258 VAL A C 1
ATOM 1991 O O . VAL A 1 258 ? -2.993 -0.646 8.073 1.00 91.31 258 VAL A O 1
ATOM 1994 N N . GLN A 1 259 ? -3.733 1.295 8.926 1.00 91.69 259 GLN A N 1
ATOM 1995 C CA . GLN A 1 259 ? -2.441 1.714 9.444 1.00 91.69 259 GLN A CA 1
ATOM 1996 C C . GLN A 1 259 ? -2.168 1.042 10.797 1.00 91.69 259 GLN A C 1
ATOM 1998 O O . GLN A 1 259 ? -3.094 0.947 11.609 1.00 91.69 259 GLN A O 1
ATOM 2003 N N . PRO A 1 260 ? -0.931 0.583 11.069 1.00 92.44 260 PRO A N 1
ATOM 2004 C CA . PRO A 1 260 ? -0.578 -0.053 12.341 1.00 92.44 260 PRO A CA 1
ATOM 2005 C C . PRO A 1 260 ? -0.951 0.789 13.565 1.00 92.44 260 PRO A C 1
ATOM 2007 O O . PRO A 1 260 ? -1.408 0.253 14.572 1.00 92.44 260 PRO A O 1
ATOM 2010 N N . GLU A 1 261 ? -0.834 2.111 13.454 1.00 94.62 261 GLU A N 1
ATOM 2011 C CA . GLU A 1 261 ? -1.147 3.058 14.518 1.00 94.62 261 GLU A CA 1
ATOM 2012 C C . GLU A 1 261 ? -2.636 3.026 14.896 1.00 94.62 261 GLU A C 1
ATOM 2014 O O . GLU A 1 261 ? -2.977 3.171 16.069 1.00 94.62 261 GLU A O 1
ATOM 2019 N N . VAL A 1 262 ? -3.534 2.798 13.927 1.00 95.50 262 VAL A N 1
ATOM 2020 C CA . VAL A 1 262 ? -4.984 2.664 14.170 1.00 95.50 262 VAL A CA 1
ATOM 2021 C C . VAL A 1 262 ? -5.275 1.395 14.968 1.00 95.50 262 VAL A C 1
ATOM 2023 O O . VAL A 1 262 ? -6.067 1.434 15.908 1.00 95.50 262 VAL A O 1
ATOM 2026 N N . VAL A 1 263 ? -4.605 0.288 14.635 1.00 95.38 263 VAL A N 1
ATOM 2027 C CA . VAL A 1 263 ? -4.749 -0.988 15.355 1.00 95.38 263 VAL A CA 1
ATOM 2028 C C . VAL A 1 263 ? -4.217 -0.860 16.783 1.00 95.38 263 VAL A C 1
ATOM 2030 O O . VAL A 1 263 ? -4.895 -1.260 17.729 1.00 95.38 263 VAL A O 1
ATOM 2033 N N . GLU A 1 264 ? -3.054 -0.229 16.966 1.00 96.12 264 GLU A N 1
ATOM 2034 C CA . GLU A 1 264 ? -2.496 0.039 18.298 1.00 96.12 264 GLU A CA 1
ATOM 2035 C C . GLU A 1 264 ? -3.425 0.941 19.128 1.00 96.12 264 GLU A C 1
ATOM 2037 O O . GLU A 1 264 ? -3.658 0.689 20.310 1.00 96.12 264 GLU A O 1
ATOM 2042 N N . MET A 1 265 ? -4.015 1.969 18.510 1.00 97.31 265 MET A N 1
ATOM 2043 C CA . MET A 1 265 ? -4.989 2.836 19.173 1.00 97.31 265 MET A CA 1
ATOM 2044 C C . MET A 1 265 ? -6.241 2.068 19.600 1.00 97.31 265 MET A C 1
ATOM 2046 O O . MET A 1 265 ? -6.700 2.241 20.728 1.00 97.31 265 MET A O 1
ATOM 2050 N N . MET A 1 266 ? -6.775 1.204 18.731 1.00 97.50 266 MET A N 1
ATOM 2051 C CA . MET A 1 266 ? -7.912 0.345 19.066 1.00 97.50 266 MET A CA 1
ATOM 2052 C C . MET A 1 266 ? -7.592 -0.572 20.247 1.00 97.50 266 MET A C 1
ATOM 2054 O O . MET A 1 266 ? -8.411 -0.678 21.157 1.00 97.50 266 MET A O 1
ATOM 2058 N N . LYS A 1 267 ? -6.399 -1.177 20.267 1.00 97.69 267 LYS A N 1
ATOM 2059 C CA . LYS A 1 267 ? -5.928 -2.003 21.385 1.00 97.69 267 LYS A CA 1
ATOM 2060 C C . LYS A 1 267 ? -5.896 -1.221 22.694 1.00 97.69 267 LYS A C 1
ATOM 2062 O O . LYS A 1 267 ? -6.509 -1.621 23.678 1.00 97.69 267 LYS A O 1
ATOM 2067 N N . ASN A 1 268 ? -5.222 -0.073 22.691 1.00 97.75 268 ASN A N 1
ATOM 2068 C CA . ASN A 1 268 ? -5.073 0.755 23.885 1.00 97.75 268 ASN A CA 1
ATOM 2069 C C . ASN A 1 268 ? -6.438 1.255 24.387 1.00 97.75 268 ASN A C 1
ATOM 2071 O O . ASN A 1 268 ? -6.704 1.238 25.588 1.00 97.75 268 ASN A O 1
ATOM 2075 N N . ALA A 1 269 ? -7.332 1.657 23.477 1.00 97.88 269 ALA A N 1
ATOM 2076 C CA . ALA A 1 269 ? -8.687 2.075 23.824 1.00 97.88 269 ALA A CA 1
ATOM 2077 C C . ALA A 1 269 ? -9.513 0.916 24.409 1.00 97.88 269 ALA A C 1
ATOM 2079 O O . ALA A 1 269 ? -10.239 1.117 25.382 1.00 97.88 269 ALA A O 1
ATOM 2080 N N . GLN A 1 270 ? -9.373 -0.294 23.855 1.00 97.94 270 GLN A N 1
ATOM 2081 C CA . GLN A 1 270 ? -10.021 -1.511 24.346 1.00 97.94 270 GLN A CA 1
ATOM 2082 C C . GLN A 1 270 ? -9.570 -1.863 25.767 1.00 97.94 270 GLN A C 1
ATOM 2084 O O . GLN A 1 270 ? -10.419 -2.107 26.628 1.00 97.94 270 GLN A O 1
ATOM 2089 N N . GLU A 1 271 ? -8.262 -1.844 26.028 1.00 97.62 271 GLU A N 1
ATOM 2090 C CA . GLU A 1 271 ? -7.701 -2.150 27.346 1.00 97.62 271 GLU A CA 1
ATOM 2091 C C . GLU A 1 271 ? -8.183 -1.148 28.404 1.00 97.62 271 GLU A C 1
ATOM 2093 O O . GLU A 1 271 ? -8.656 -1.556 29.468 1.00 97.62 271 GLU A O 1
ATOM 2098 N N . VAL A 1 272 ? -8.135 0.156 28.098 1.00 97.62 272 VAL A N 1
ATOM 2099 C CA . VAL A 1 272 ? -8.592 1.206 29.026 1.00 97.62 272 VAL A CA 1
ATOM 2100 C C . VAL A 1 272 ? -10.100 1.100 29.267 1.00 97.62 272 VAL A C 1
ATOM 2102 O O . VAL A 1 272 ? -10.536 1.126 30.420 1.00 97.62 272 VAL A O 1
ATOM 2105 N N . LEU A 1 273 ? -10.905 0.911 28.215 1.00 97.81 273 LEU A N 1
ATOM 2106 C CA . LEU A 1 273 ? -12.357 0.778 28.353 1.00 97.81 273 LEU A CA 1
ATOM 2107 C C . LEU A 1 273 ? -12.726 -0.432 29.218 1.00 97.81 273 LEU A C 1
ATOM 2109 O O . LEU A 1 273 ? -13.563 -0.316 30.111 1.00 97.81 273 LEU A O 1
ATOM 2113 N N . LYS A 1 274 ? -12.059 -1.571 29.006 1.00 97.75 274 LYS A N 1
ATOM 2114 C CA . LYS A 1 274 ? -12.235 -2.774 29.826 1.00 97.75 274 LYS A CA 1
ATOM 2115 C C . LYS A 1 274 ? -11.934 -2.497 31.298 1.00 97.75 274 LYS A C 1
ATOM 2117 O O . LYS A 1 274 ? -12.733 -2.874 32.152 1.00 97.75 274 LYS A O 1
ATOM 2122 N N . THR A 1 275 ? -10.814 -1.836 31.601 1.00 97.44 275 THR A N 1
ATOM 2123 C CA . THR A 1 275 ? -10.460 -1.514 32.994 1.00 97.44 275 THR A CA 1
ATOM 2124 C C . THR A 1 275 ? -11.477 -0.586 33.654 1.00 97.44 275 THR A C 1
ATOM 2126 O O . THR A 1 275 ? -11.856 -0.836 34.793 1.00 97.44 275 THR A O 1
ATOM 2129 N N . LEU A 1 276 ? -11.978 0.417 32.926 1.00 96.75 276 LEU A N 1
ATOM 2130 C CA . LEU A 1 276 ? -12.951 1.380 33.447 1.00 96.75 276 LEU A CA 1
ATOM 2131 C C . LEU A 1 276 ? -14.343 0.779 33.660 1.00 96.75 276 LEU A C 1
ATOM 2133 O O . LEU A 1 276 ? -15.014 1.118 34.629 1.00 96.75 276 LEU A O 1
ATOM 2137 N N . LEU A 1 277 ? -14.788 -0.113 32.772 1.00 96.75 277 LEU A N 1
ATOM 2138 C CA . LEU A 1 277 ? -16.089 -0.773 32.914 1.00 96.75 277 LEU A CA 1
ATOM 2139 C C . LEU A 1 277 ? -16.115 -1.773 34.075 1.00 96.75 277 LEU A C 1
ATOM 2141 O O . LEU A 1 277 ? -17.163 -1.971 34.680 1.00 96.75 277 LEU A O 1
ATOM 2145 N N . LEU A 1 278 ? -14.979 -2.406 34.376 1.00 96.31 278 LEU A N 1
ATOM 2146 C CA . LEU A 1 278 ? -14.863 -3.367 35.475 1.00 96.31 278 LEU A CA 1
ATOM 2147 C C . LEU A 1 278 ? -14.521 -2.705 36.819 1.00 96.31 278 LEU A C 1
ATOM 2149 O O . LEU A 1 278 ? -14.678 -3.339 37.860 1.00 96.31 278 LEU A O 1
ATOM 2153 N N . SER A 1 279 ? -14.053 -1.454 36.823 1.00 95.81 279 SER A N 1
ATOM 2154 C CA . SER A 1 279 ? -13.773 -0.717 38.056 1.00 95.81 279 SER A CA 1
ATOM 2155 C C . SER A 1 279 ? -15.060 -0.155 38.664 1.00 95.81 279 SER A C 1
ATOM 2157 O O . SER A 1 279 ? -15.670 0.754 38.105 1.00 95.81 279 SER A O 1
ATOM 2159 N N . GLU A 1 280 ? -15.454 -0.643 39.840 1.00 90.56 280 GLU A N 1
ATOM 2160 C CA . GLU A 1 280 ? -16.629 -0.128 40.564 1.00 90.56 280 GLU A CA 1
ATOM 2161 C C . GLU A 1 280 ? -16.408 1.293 41.113 1.00 90.56 280 GLU A C 1
ATOM 2163 O O . GLU A 1 280 ? -17.344 2.076 41.253 1.00 90.56 280 GLU A O 1
ATOM 2168 N N . THR A 1 281 ? -15.155 1.647 41.404 1.00 89.50 281 THR A N 1
ATOM 2169 C CA . THR A 1 281 ? -14.757 2.881 42.104 1.00 89.50 281 THR A CA 1
ATOM 2170 C C . THR A 1 281 ? -14.464 4.074 41.185 1.00 89.50 281 THR A C 1
ATOM 2172 O O . THR A 1 281 ? -13.875 5.059 41.628 1.00 89.50 281 THR A O 1
ATOM 2175 N N . GLY A 1 282 ? -14.866 4.016 39.913 1.00 90.38 282 GLY A N 1
ATOM 2176 C CA . GLY A 1 282 ? -14.543 5.044 38.919 1.00 90.38 282 GLY A CA 1
ATOM 2177 C C . GLY A 1 282 ? -13.062 5.056 38.491 1.00 90.38 282 GLY A C 1
ATOM 2178 O O . GLY A 1 282 ? -12.272 4.221 38.939 1.00 90.38 282 GLY A O 1
ATOM 2179 N N . PRO A 1 283 ? -12.670 5.991 37.601 1.00 93.06 283 PRO A N 1
ATOM 2180 C CA . PRO A 1 283 ? -11.330 6.043 37.018 1.00 93.06 283 PRO A CA 1
ATOM 2181 C C . PRO A 1 283 ? -10.272 6.456 38.052 1.00 93.06 283 PRO A C 1
ATOM 2183 O O . PRO A 1 283 ? -10.284 7.586 38.554 1.00 93.06 283 PRO A O 1
ATOM 2186 N N . GLY A 1 284 ? -9.316 5.569 38.332 1.00 94.31 284 GLY A N 1
ATOM 2187 C CA . GLY A 1 284 ? -8.139 5.882 39.140 1.00 94.31 284 GLY A CA 1
ATOM 2188 C C . GLY A 1 284 ? -7.152 6.811 38.419 1.00 94.31 284 GLY A C 1
ATOM 2189 O O . GLY A 1 284 ? -7.299 7.146 37.241 1.00 94.31 284 GLY A O 1
ATOM 2190 N N . SER A 1 285 ? -6.127 7.271 39.145 1.00 95.62 285 SER A N 1
ATOM 2191 C CA . SER A 1 285 ? -5.121 8.208 38.607 1.00 95.62 285 SER A CA 1
ATOM 2192 C C . SER A 1 285 ? -4.390 7.643 37.377 1.00 95.62 285 SER A C 1
ATOM 2194 O O . SER A 1 285 ? -4.189 8.347 36.387 1.00 95.62 285 SER A O 1
ATOM 2196 N N . ASN A 1 286 ? -4.075 6.344 37.403 1.00 96.06 286 ASN A N 1
ATOM 2197 C CA . ASN A 1 286 ? -3.403 5.641 36.309 1.00 96.06 286 ASN A CA 1
ATOM 2198 C C . ASN A 1 286 ? -4.300 5.535 35.064 1.00 96.06 286 ASN A C 1
ATOM 2200 O O . ASN A 1 286 ? -3.859 5.787 33.945 1.00 96.06 286 ASN A O 1
ATOM 2204 N N . GLU A 1 287 ? -5.582 5.209 35.240 1.00 96.19 287 GLU A N 1
ATOM 2205 C CA . GLU A 1 287 ? -6.550 5.128 34.144 1.00 96.19 287 GLU A CA 1
ATOM 2206 C C . GLU A 1 287 ? -6.759 6.501 33.494 1.00 96.19 287 GLU A C 1
ATOM 2208 O O . GLU A 1 287 ? -6.802 6.601 32.266 1.00 96.19 287 GLU A O 1
ATOM 2213 N N . LYS A 1 288 ? -6.799 7.573 34.299 1.00 95.44 288 LYS A N 1
ATOM 2214 C CA . LYS A 1 288 ? -6.862 8.957 33.803 1.00 95.44 288 LYS A CA 1
ATOM 2215 C C . LYS A 1 288 ? -5.619 9.344 33.006 1.00 95.44 288 LYS A C 1
ATOM 2217 O O . LYS A 1 288 ? -5.731 10.022 31.986 1.00 95.44 288 LYS A O 1
ATOM 2222 N N . GLU A 1 289 ? -4.431 8.931 33.439 1.00 96.62 289 GLU A N 1
ATOM 2223 C CA . GLU A 1 289 ? -3.191 9.163 32.692 1.00 96.62 289 GLU A CA 1
ATOM 2224 C C . GLU A 1 289 ? -3.171 8.400 31.362 1.00 96.62 289 GLU A C 1
ATOM 2226 O O . GLU A 1 289 ? -2.895 8.994 30.317 1.00 96.62 289 GLU A O 1
ATOM 2231 N N . LYS A 1 290 ? -3.556 7.119 31.365 1.00 96.50 290 LYS A N 1
ATOM 2232 C CA . LYS A 1 290 ? -3.697 6.324 30.135 1.00 96.50 290 LYS A CA 1
ATOM 2233 C C . LYS A 1 290 ? -4.696 6.948 29.166 1.00 96.50 290 LYS A C 1
ATOM 2235 O O . LYS A 1 290 ? -4.402 7.039 27.976 1.00 96.50 290 LYS A O 1
ATOM 2240 N N . LEU A 1 291 ? -5.837 7.422 29.668 1.00 96.88 291 LEU A N 1
ATOM 2241 C CA . LEU A 1 291 ? -6.842 8.108 28.861 1.00 96.88 291 LEU A CA 1
ATOM 2242 C C . LEU A 1 291 ? -6.293 9.408 28.257 1.00 96.88 291 LEU A C 1
ATOM 2244 O O . LEU A 1 291 ? -6.455 9.624 27.059 1.00 96.88 291 LEU A O 1
ATOM 2248 N N . ARG A 1 292 ? -5.592 10.240 29.039 1.00 95.88 292 ARG A N 1
ATOM 2249 C CA . ARG A 1 292 ? -4.937 11.460 28.526 1.00 95.88 292 ARG A CA 1
ATOM 2250 C C . ARG A 1 292 ? -3.938 11.143 27.417 1.00 95.88 292 ARG A C 1
ATOM 2252 O O . ARG A 1 292 ? -3.991 11.757 26.355 1.00 95.88 292 ARG A O 1
ATOM 2259 N N . ASN A 1 293 ? -3.092 10.136 27.621 1.00 96.31 293 ASN A N 1
ATOM 2260 C CA . ASN A 1 293 ? -2.133 9.693 26.611 1.00 96.31 293 ASN A CA 1
ATOM 2261 C C . ASN A 1 293 ? -2.829 9.202 25.333 1.00 96.31 293 ASN A C 1
ATOM 2263 O O . ASN A 1 293 ? -2.379 9.511 24.229 1.00 96.31 293 ASN A O 1
ATOM 2267 N N . LEU A 1 294 ? -3.941 8.477 25.470 1.00 96.75 294 LEU A N 1
ATOM 2268 C CA . LEU A 1 294 ? -4.751 8.013 24.346 1.00 96.75 294 LEU A CA 1
ATOM 2269 C C . LEU A 1 294 ? -5.348 9.189 23.555 1.00 96.75 294 LEU A C 1
ATOM 2271 O O . LEU A 1 294 ? -5.248 9.216 22.329 1.00 96.75 294 LEU A O 1
ATOM 2275 N N . VAL A 1 295 ? -5.908 10.186 24.249 1.00 95.50 295 VAL A N 1
ATOM 2276 C CA . VAL A 1 295 ? -6.473 11.403 23.641 1.00 95.50 295 VAL A CA 1
ATOM 2277 C C . VAL A 1 295 ? -5.401 12.172 22.871 1.00 95.50 295 VAL A C 1
ATOM 2279 O O . VAL A 1 295 ? -5.617 12.508 21.707 1.00 95.50 295 VAL A O 1
ATOM 2282 N N . SER A 1 296 ? -4.234 12.405 23.474 1.00 96.50 296 SER A N 1
ATOM 2283 C CA . SER A 1 296 ? -3.128 13.115 22.819 1.00 96.50 296 SER A CA 1
ATOM 2284 C C . SER A 1 296 ? -2.635 12.380 21.573 1.00 96.50 296 SER A C 1
ATOM 2286 O O . SER A 1 296 ? -2.447 12.992 20.522 1.00 96.50 296 SER A O 1
ATOM 2288 N N . ARG A 1 297 ? -2.492 11.048 21.645 1.00 96.25 297 ARG A N 1
ATOM 2289 C CA . ARG A 1 297 ? -2.124 10.236 20.475 1.00 96.25 297 ARG A CA 1
ATOM 2290 C C . ARG A 1 297 ? -3.203 10.268 19.394 1.00 96.25 297 ARG A C 1
ATOM 2292 O O . ARG A 1 297 ? -2.858 10.278 18.216 1.00 96.25 297 ARG A O 1
ATOM 2299 N N . TYR A 1 298 ? -4.483 10.271 19.769 1.00 95.62 298 TYR A N 1
ATOM 2300 C CA . TYR A 1 298 ? -5.586 10.334 18.811 1.00 95.62 298 TYR A CA 1
ATOM 2301 C C . TYR A 1 298 ? -5.622 11.682 18.090 1.00 95.62 298 TYR A C 1
ATOM 2303 O O . TYR A 1 298 ? -5.752 11.691 16.870 1.00 95.62 298 TYR A O 1
ATOM 2311 N N . LYS A 1 299 ? -5.421 12.797 18.805 1.00 94.88 299 LYS A N 1
ATOM 2312 C CA . LYS A 1 299 ? -5.285 14.131 18.196 1.00 94.88 299 LYS A CA 1
ATOM 2313 C C . LYS A 1 299 ? -4.127 14.163 17.197 1.00 94.88 299 LYS A C 1
ATOM 2315 O O . LYS A 1 299 ? -4.365 14.343 16.011 1.00 94.88 299 LYS A O 1
ATOM 2320 N N . ALA A 1 300 ? -2.921 13.787 17.626 1.00 94.44 300 ALA A N 1
ATOM 2321 C CA . ALA A 1 300 ? -1.751 13.738 16.743 1.00 94.44 300 ALA A CA 1
ATOM 2322 C C . ALA A 1 300 ? -1.930 12.790 15.541 1.00 94.44 300 ALA A C 1
ATOM 2324 O O . ALA A 1 300 ? -1.366 12.985 14.466 1.00 94.44 300 ALA A O 1
ATOM 2325 N N . MET A 1 301 ? -2.680 11.703 15.713 1.00 94.31 301 MET A N 1
ATOM 2326 C CA . MET A 1 301 ? -3.048 10.810 14.620 1.00 94.31 301 MET A CA 1
ATOM 2327 C C . MET A 1 301 ? -4.027 11.490 13.654 1.00 94.31 301 MET A C 1
ATOM 2329 O O . MET A 1 301 ? -3.806 11.443 12.447 1.00 94.31 301 MET A O 1
ATOM 2333 N N . ARG A 1 302 ? -5.090 12.113 14.167 1.00 92.56 302 ARG A N 1
ATOM 2334 C CA . ARG A 1 302 ? -6.091 12.842 13.382 1.00 92.56 302 ARG A CA 1
ATOM 2335 C C . ARG A 1 302 ? -5.450 13.966 12.575 1.00 92.56 302 ARG A C 1
ATOM 2337 O O . ARG A 1 302 ? -5.737 14.064 11.388 1.00 92.56 302 ARG A O 1
ATOM 2344 N N . ASP A 1 303 ? -4.568 14.745 13.184 1.00 92.50 303 ASP A N 1
ATOM 2345 C CA . ASP A 1 303 ? -3.951 15.904 12.539 1.00 92.50 303 ASP A CA 1
ATOM 2346 C C . ASP A 1 303 ? -3.050 15.446 11.377 1.00 92.50 303 ASP A C 1
ATOM 2348 O O . ASP A 1 303 ? -3.236 15.883 10.245 1.00 92.50 303 ASP A O 1
ATOM 2352 N N . ARG A 1 304 ? -2.233 14.400 11.584 1.00 92.75 304 ARG A N 1
ATOM 2353 C CA . ARG A 1 304 ? -1.468 13.746 10.500 1.00 92.75 304 ARG A CA 1
ATOM 2354 C C . ARG A 1 304 ? -2.348 13.193 9.381 1.00 92.75 304 ARG A C 1
ATOM 2356 O O . ARG A 1 304 ? -1.937 13.143 8.225 1.00 92.75 304 ARG A O 1
ATOM 2363 N N . PHE A 1 305 ? -3.549 12.720 9.709 1.00 87.12 305 PHE A N 1
ATOM 2364 C CA . PHE A 1 305 ? -4.500 12.266 8.699 1.00 87.12 305 PHE A CA 1
ATOM 2365 C C . PHE A 1 305 ? -5.149 13.409 7.934 1.00 87.12 305 PHE A C 1
ATOM 2367 O O . PHE A 1 305 ? -5.392 13.241 6.740 1.00 87.12 305 PHE A O 1
ATOM 2374 N N . GLY A 1 306 ? -5.418 14.529 8.600 1.00 86.81 306 GLY A N 1
ATOM 2375 C CA . GLY A 1 306 ? -5.858 15.765 7.965 1.00 86.81 306 GLY A CA 1
ATOM 2376 C C . GLY A 1 306 ? -4.812 16.246 6.971 1.00 86.81 306 GLY A C 1
ATOM 2377 O O . GLY A 1 306 ? -5.105 16.314 5.782 1.00 86.81 306 GLY A O 1
ATOM 2378 N N . GLU A 1 307 ? -3.573 16.416 7.432 1.00 91.00 307 GLU A N 1
ATOM 2379 C CA . GLU A 1 307 ? -2.430 16.822 6.607 1.00 91.00 307 GLU A CA 1
ATOM 2380 C C . GLU A 1 307 ? -2.211 15.877 5.427 1.00 91.00 307 GLU A C 1
ATOM 2382 O O . GLU A 1 307 ? -2.037 16.319 4.298 1.00 91.00 307 GLU A O 1
ATOM 2387 N N . ARG A 1 308 ? -2.254 14.557 5.652 1.00 87.12 308 ARG A N 1
ATOM 2388 C CA . ARG A 1 308 ? -2.063 13.586 4.570 1.00 87.12 308 ARG A CA 1
ATOM 2389 C C . ARG A 1 308 ? -3.200 13.622 3.562 1.00 87.12 308 ARG A C 1
ATOM 2391 O O . ARG A 1 308 ? -2.940 13.476 2.376 1.00 87.12 308 ARG A O 1
ATOM 2398 N N . ARG A 1 309 ? -4.443 13.792 4.014 1.00 84.69 309 ARG A N 1
ATOM 2399 C CA . ARG A 1 309 ? -5.604 13.886 3.125 1.00 84.69 309 ARG A CA 1
ATOM 2400 C C . ARG A 1 309 ? -5.589 15.192 2.343 1.00 84.69 309 ARG A C 1
ATOM 2402 O O . ARG A 1 309 ? -5.979 15.187 1.184 1.00 84.69 309 ARG A O 1
ATOM 2409 N N . GLU A 1 310 ? -5.147 16.282 2.953 1.00 83.06 310 GLU A N 1
ATOM 2410 C CA . GLU A 1 310 ? -4.960 17.561 2.276 1.00 83.06 310 GLU A CA 1
ATOM 2411 C C . GLU A 1 310 ? -3.808 17.485 1.276 1.00 83.06 310 GLU A C 1
ATOM 2413 O O . GLU A 1 310 ? -3.993 17.857 0.126 1.00 83.06 310 GLU A O 1
ATOM 2418 N N . ALA A 1 311 ? -2.676 16.890 1.654 1.00 85.25 311 ALA A N 1
ATOM 2419 C CA . ALA A 1 311 ? -1.554 16.640 0.758 1.00 85.25 311 ALA A CA 1
ATOM 2420 C C . ALA A 1 311 ? -1.917 15.675 -0.375 1.00 85.25 311 ALA A C 1
ATOM 2422 O O . ALA A 1 311 ? -1.444 15.854 -1.486 1.00 85.25 311 ALA A O 1
ATOM 2423 N N . GLU A 1 312 ? -2.759 14.669 -0.131 1.00 80.38 312 GLU A N 1
ATOM 2424 C CA . GLU A 1 312 ? -3.263 13.759 -1.163 1.00 80.38 312 GLU A CA 1
ATOM 2425 C C . GLU A 1 312 ? -4.307 14.447 -2.044 1.00 80.38 312 GLU A C 1
ATOM 2427 O O . GLU A 1 312 ? -4.280 14.279 -3.253 1.00 80.38 312 GLU A O 1
ATOM 2432 N N . ALA A 1 313 ? -5.188 15.277 -1.485 1.00 77.44 313 ALA A N 1
ATOM 2433 C CA . ALA A 1 313 ? -6.114 16.090 -2.269 1.00 77.44 313 ALA A CA 1
ATOM 2434 C C . ALA A 1 313 ? -5.369 17.126 -3.121 1.00 77.44 313 ALA A C 1
ATOM 2436 O O . ALA A 1 313 ? -5.767 17.381 -4.256 1.00 77.44 313 ALA A O 1
ATOM 2437 N N . GLU A 1 314 ? -4.284 17.692 -2.598 1.00 77.94 314 GLU A N 1
ATOM 2438 C CA . GLU A 1 314 ? -3.421 18.630 -3.303 1.00 77.94 314 GLU A CA 1
ATOM 2439 C C . GLU A 1 314 ? -2.550 17.909 -4.329 1.00 77.94 314 GLU A C 1
ATOM 2441 O O . GLU A 1 314 ? -2.467 18.354 -5.464 1.00 77.94 314 GLU A O 1
ATOM 2446 N N . ALA A 1 315 ? -2.008 16.734 -4.007 1.00 72.75 315 ALA A N 1
ATOM 2447 C CA . ALA A 1 315 ? -1.337 15.872 -4.972 1.00 72.75 315 ALA A CA 1
ATOM 2448 C C . ALA A 1 315 ? -2.303 15.453 -6.078 1.00 72.75 315 ALA A C 1
ATOM 2450 O O . ALA A 1 315 ? -1.945 15.545 -7.233 1.00 72.75 315 ALA A O 1
ATOM 2451 N N . VAL A 1 316 ? -3.556 15.113 -5.774 1.00 70.31 316 VAL A N 1
ATOM 2452 C CA . VAL A 1 316 ? -4.590 14.841 -6.782 1.00 70.31 316 VAL A CA 1
ATOM 2453 C C . VAL A 1 316 ? -4.982 16.110 -7.544 1.00 70.31 316 VAL A C 1
ATOM 2455 O O . VAL A 1 316 ? -5.390 16.005 -8.693 1.00 70.31 316 VAL A O 1
ATOM 2458 N N . ARG A 1 317 ? -4.861 17.317 -6.978 1.00 68.44 317 ARG A N 1
ATOM 2459 C CA . ARG A 1 317 ? -5.041 18.579 -7.724 1.00 68.44 317 ARG A CA 1
ATOM 2460 C C . ARG A 1 317 ? -3.861 18.891 -8.641 1.00 68.44 317 ARG A C 1
ATOM 2462 O O . ARG A 1 317 ? -4.092 19.375 -9.742 1.00 68.44 317 ARG A O 1
ATOM 2469 N N . VAL A 1 318 ? -2.638 18.592 -8.212 1.00 62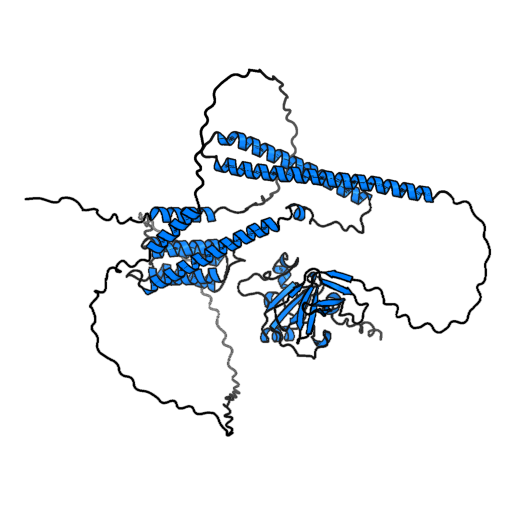.47 318 VAL A N 1
ATOM 2470 C CA . VAL A 1 318 ? -1.388 18.821 -8.956 1.00 62.47 318 VAL A CA 1
ATOM 2471 C C . VAL A 1 318 ? -1.161 17.728 -10.013 1.00 62.47 318 VAL A C 1
ATOM 2473 O O . VAL A 1 318 ? -0.737 18.020 -11.125 1.00 62.47 318 VAL A O 1
ATOM 2476 N N . GLU A 1 319 ? -1.504 16.482 -9.693 1.00 42.59 319 GLU A N 1
ATOM 2477 C CA . GLU A 1 319 ? -1.475 15.286 -10.548 1.00 42.59 319 GLU A CA 1
ATOM 2478 C C . GLU A 1 319 ? -2.773 15.124 -11.355 1.00 42.59 319 GLU A C 1
ATOM 2480 O O . GLU A 1 319 ? -2.810 14.360 -12.318 1.00 42.59 319 GLU A O 1
ATOM 2485 N N . ARG A 1 320 ? -3.802 15.948 -11.091 1.00 44.97 320 ARG A N 1
ATOM 2486 C CA . ARG A 1 320 ? -4.782 16.350 -12.113 1.00 44.97 320 ARG A CA 1
ATOM 2487 C C . ARG A 1 320 ? -4.093 17.233 -13.166 1.00 44.97 320 ARG A C 1
ATOM 2489 O O . ARG A 1 320 ? -4.530 18.338 -13.481 1.00 44.97 320 ARG A O 1
ATOM 2496 N N . ALA A 1 321 ? -3.096 16.661 -13.840 1.00 46.75 321 ALA A N 1
ATOM 2497 C CA . ALA A 1 321 ? -3.149 16.648 -15.289 1.00 46.75 321 ALA A CA 1
ATOM 2498 C C . ALA A 1 321 ? -4.583 16.254 -15.675 1.00 46.75 321 ALA A C 1
ATOM 2500 O O . ALA A 1 321 ? -5.161 15.329 -15.101 1.00 46.75 321 ALA A O 1
ATOM 2501 N N . SER A 1 322 ? -5.190 17.073 -16.532 1.00 43.03 322 SER A N 1
ATOM 2502 C CA . SER A 1 322 ? -6.614 17.053 -16.862 1.00 43.03 322 SER A CA 1
ATOM 2503 C C . SER A 1 322 ? -7.201 15.627 -16.849 1.00 43.03 322 SER A C 1
ATOM 2505 O O . SER A 1 322 ? -6.584 14.736 -17.438 1.00 43.03 322 SER A O 1
ATOM 2507 N N . PRO A 1 323 ? -8.408 15.389 -16.283 1.00 42.91 323 PRO A N 1
ATOM 2508 C CA . PRO A 1 323 ? -9.156 14.115 -16.368 1.00 42.91 323 PRO A CA 1
ATOM 2509 C C . PRO A 1 323 ? -9.228 13.491 -17.779 1.00 42.91 323 PRO A C 1
ATOM 2511 O O . PRO A 1 323 ? -9.655 12.355 -17.971 1.00 42.91 323 PRO A O 1
ATOM 2514 N N . PHE A 1 324 ? -8.805 14.254 -18.777 1.00 45.56 324 PHE A N 1
ATOM 2515 C CA . PHE A 1 324 ? -8.585 13.894 -20.153 1.00 45.56 324 PHE A CA 1
ATOM 2516 C C . PHE A 1 324 ? -7.457 12.909 -20.473 1.00 45.56 324 PHE A C 1
ATOM 2518 O O . PHE A 1 324 ? -7.604 12.195 -21.465 1.00 45.56 324 PHE A O 1
ATOM 2525 N N . ASP A 1 325 ? -6.375 12.806 -19.698 1.00 43.41 325 ASP A N 1
ATOM 2526 C CA . ASP A 1 325 ? -5.323 11.826 -20.028 1.00 43.41 325 ASP A CA 1
ATOM 2527 C C . ASP A 1 325 ? -5.824 10.386 -19.821 1.00 43.41 325 ASP A C 1
ATOM 2529 O O . ASP A 1 325 ? -5.543 9.498 -20.633 1.00 43.41 325 ASP A O 1
ATOM 2533 N N . ALA A 1 326 ? -6.710 10.182 -18.841 1.00 44.16 326 ALA A N 1
ATOM 2534 C CA . ALA A 1 326 ? -7.366 8.903 -18.564 1.00 44.16 326 ALA A CA 1
ATOM 2535 C C . ALA A 1 326 ? -8.411 8.483 -19.620 1.00 44.16 326 ALA A C 1
ATOM 2537 O O . ALA A 1 326 ? -8.671 7.296 -19.786 1.00 44.16 326 ALA A O 1
ATOM 2538 N N . LEU A 1 327 ? -8.985 9.422 -20.381 1.00 45.16 327 LEU A N 1
ATOM 2539 C CA . LEU A 1 327 ? -9.892 9.103 -21.498 1.00 45.16 327 LEU A CA 1
ATOM 2540 C C . LEU A 1 327 ? -9.145 8.772 -22.798 1.00 45.16 327 LEU A C 1
ATOM 2542 O O . LEU A 1 327 ? -9.738 8.256 -23.744 1.00 45.16 327 LEU A O 1
ATOM 2546 N N . THR A 1 328 ? -7.836 9.031 -22.850 1.00 48.28 328 THR A N 1
ATOM 2547 C CA . THR A 1 328 ? -6.982 8.733 -24.014 1.00 48.28 328 THR A CA 1
ATOM 2548 C C . THR A 1 328 ? -6.182 7.437 -23.879 1.00 48.28 328 THR A C 1
ATOM 2550 O O . THR A 1 328 ? -5.491 7.042 -24.821 1.00 48.28 328 THR A O 1
ATOM 2553 N N . SER A 1 329 ? -6.287 6.760 -22.731 1.00 43.78 329 SER A N 1
ATOM 2554 C CA . SER A 1 329 ? -5.555 5.534 -22.391 1.00 43.78 329 SER A CA 1
ATOM 2555 C C . SER A 1 329 ? -6.330 4.236 -22.662 1.00 43.78 329 SER A C 1
ATOM 2557 O O . SER A 1 329 ? -5.850 3.153 -22.319 1.00 43.78 329 SER A O 1
ATOM 2559 N N . GLY A 1 330 ? -7.485 4.308 -23.340 1.00 45.41 330 GLY A N 1
ATOM 2560 C CA . GLY A 1 330 ? -8.087 3.134 -23.983 1.00 45.41 330 GLY A CA 1
ATOM 2561 C C . GLY A 1 330 ? -7.077 2.445 -24.915 1.00 45.41 330 GLY A C 1
ATOM 2562 O O . GLY A 1 330 ? -6.135 3.105 -25.364 1.00 45.41 330 GLY A O 1
ATOM 2563 N N . PRO A 1 331 ? -7.226 1.133 -25.191 1.00 43.09 331 PRO A N 1
ATOM 2564 C CA . PRO A 1 331 ? -6.232 0.352 -25.921 1.00 43.09 331 PRO A CA 1
ATOM 2565 C C . PRO A 1 331 ? -5.897 1.064 -27.228 1.00 43.09 331 PRO A C 1
ATOM 2567 O O . PRO A 1 331 ? -6.712 1.120 -28.148 1.00 43.09 331 PRO A O 1
ATOM 2570 N N . ARG A 1 332 ? -4.704 1.668 -27.270 1.00 47.94 332 ARG A N 1
ATOM 2571 C CA . ARG A 1 332 ? -4.183 2.319 -28.464 1.00 47.94 332 ARG A CA 1
ATOM 2572 C C . ARG A 1 332 ? -4.175 1.246 -29.554 1.00 47.94 332 ARG A C 1
ATOM 2574 O O . ARG A 1 332 ? -3.509 0.229 -29.351 1.00 47.94 332 ARG A O 1
ATOM 2581 N N . PRO A 1 333 ? -4.930 1.411 -30.653 1.00 49.62 333 PRO A N 1
ATOM 2582 C CA . PRO A 1 333 ? -4.892 0.440 -31.730 1.00 49.62 333 PRO A CA 1
ATOM 2583 C C . PRO A 1 333 ? -3.453 0.342 -32.245 1.00 49.62 333 PRO A C 1
ATOM 2585 O O . PRO A 1 333 ? -2.703 1.312 -32.169 1.00 49.62 333 PRO A O 1
ATOM 2588 N N . ASP A 1 334 ? -3.056 -0.839 -32.709 1.00 45.78 334 ASP A N 1
ATOM 2589 C CA . ASP A 1 334 ? -1.674 -1.160 -33.074 1.00 45.78 334 ASP A CA 1
ATOM 2590 C C . ASP A 1 334 ? -1.240 -0.356 -34.325 1.00 45.78 334 ASP A C 1
ATOM 2592 O O . ASP A 1 334 ? -1.345 -0.806 -35.471 1.00 45.78 334 ASP A O 1
ATOM 2596 N N . TRP A 1 335 ? -0.827 0.897 -34.095 1.00 57.25 335 TRP A N 1
ATOM 2597 C CA . TRP A 1 335 ? -0.585 1.952 -35.089 1.00 57.25 335 TRP A CA 1
ATOM 2598 C C . TRP A 1 335 ? 0.332 1.583 -36.267 1.00 57.25 335 TRP A C 1
ATOM 2600 O O . TRP A 1 335 ? 0.088 2.110 -37.351 1.00 57.25 335 TRP A O 1
ATOM 2610 N N . PRO A 1 336 ? 1.347 0.701 -36.137 1.00 51.97 336 PRO A N 1
ATOM 2611 C CA . PRO A 1 336 ? 2.241 0.394 -37.256 1.00 51.97 336 PRO A CA 1
ATOM 2612 C C . PRO A 1 336 ? 1.587 -0.386 -38.408 1.00 51.97 336 PRO A C 1
ATOM 2614 O O . PRO A 1 336 ? 2.208 -0.533 -39.456 1.00 51.97 336 PRO A O 1
ATOM 2617 N N . SER A 1 337 ? 0.373 -0.920 -38.222 1.00 56.53 337 SER A N 1
ATOM 2618 C CA . SER A 1 337 ? -0.254 -1.869 -39.160 1.00 56.53 337 SER A CA 1
ATOM 2619 C C . SER A 1 337 ? -1.531 -1.367 -39.844 1.00 56.53 337 SER A C 1
ATOM 2621 O O . SER A 1 337 ? -2.098 -2.073 -40.679 1.00 56.53 337 SER A O 1
ATOM 2623 N N . MET A 1 338 ? -2.009 -0.171 -39.494 1.00 72.44 338 MET A N 1
ATOM 2624 C CA . MET A 1 338 ? -3.288 0.346 -39.979 1.00 72.44 338 MET A CA 1
ATOM 2625 C C . MET A 1 338 ? -3.092 1.125 -41.283 1.00 72.44 338 MET A C 1
ATOM 2627 O O . MET A 1 338 ? -2.288 2.054 -41.334 1.00 72.44 338 MET A O 1
ATOM 2631 N N . ASP A 1 339 ? -3.822 0.755 -42.338 1.00 81.69 339 ASP A N 1
ATOM 2632 C CA . ASP A 1 339 ? -3.881 1.571 -43.552 1.00 81.69 339 ASP A CA 1
ATOM 2633 C C . ASP A 1 339 ? -4.537 2.940 -43.266 1.00 81.69 339 ASP A C 1
ATOM 2635 O O . ASP A 1 339 ? -5.260 3.128 -42.280 1.00 81.69 339 ASP A O 1
ATOM 2639 N N . LEU A 1 340 ? -4.234 3.929 -44.112 1.00 77.56 340 LEU A N 1
ATOM 2640 C CA . LEU A 1 340 ? -4.672 5.312 -43.911 1.00 77.56 340 LEU A CA 1
ATOM 2641 C C . LEU A 1 340 ? -6.206 5.443 -43.919 1.00 77.56 340 LEU A C 1
ATOM 2643 O O . LEU A 1 340 ? -6.748 6.250 -43.166 1.00 77.56 340 LEU A O 1
ATOM 2647 N N . GLU A 1 341 ? -6.901 4.625 -44.716 1.00 80.88 341 GLU A N 1
ATOM 2648 C CA . GLU A 1 341 ? -8.366 4.623 -44.807 1.00 80.88 341 GLU A CA 1
ATOM 2649 C C . GLU A 1 341 ? -9.018 4.154 -43.501 1.00 80.88 341 GLU A C 1
ATOM 2651 O O . GLU A 1 341 ? -9.928 4.813 -42.992 1.00 80.88 341 GLU A O 1
ATOM 2656 N N . ARG A 1 342 ? -8.535 3.057 -42.905 1.00 78.06 342 ARG A N 1
ATOM 2657 C CA . ARG A 1 342 ? -9.013 2.567 -41.601 1.00 78.06 342 ARG A CA 1
ATOM 2658 C C . ARG A 1 342 ? -8.714 3.551 -40.485 1.00 78.06 342 ARG A C 1
ATOM 2660 O O . ARG A 1 342 ? -9.538 3.730 -39.589 1.00 78.06 342 ARG A O 1
ATOM 2667 N N . TRP A 1 343 ? -7.559 4.204 -40.545 1.00 79.06 343 TRP A N 1
ATOM 2668 C CA . TRP A 1 343 ? -7.198 5.234 -39.581 1.00 79.06 343 TRP A CA 1
ATOM 2669 C C . TRP A 1 343 ? -8.130 6.452 -39.679 1.00 79.06 343 TRP A C 1
ATOM 2671 O O . TRP A 1 343 ? -8.601 6.957 -38.654 1.00 79.06 343 TRP A O 1
ATOM 2681 N N . GLU A 1 344 ? -8.461 6.887 -40.898 1.00 80.69 344 GLU A N 1
ATOM 2682 C CA . GLU A 1 344 ? -9.402 7.983 -41.126 1.00 80.69 344 GLU A CA 1
ATOM 2683 C C . GLU A 1 344 ? -10.819 7.615 -40.657 1.00 80.69 344 GLU A C 1
ATOM 2685 O O . GLU A 1 344 ? -11.453 8.405 -39.954 1.00 80.69 344 GLU A O 1
ATOM 2690 N N . GLN A 1 345 ? -11.286 6.398 -40.950 1.00 83.94 345 GLN A N 1
ATOM 2691 C CA . GLN A 1 345 ? -12.578 5.886 -40.474 1.00 83.94 345 GLN A CA 1
ATOM 2692 C C . GLN A 1 345 ? -12.650 5.812 -38.942 1.00 83.94 345 GLN A C 1
ATOM 2694 O O . GLN A 1 345 ? -13.644 6.242 -38.346 1.00 83.94 345 GLN A O 1
ATOM 2699 N N . TRP A 1 346 ? -11.599 5.314 -38.282 1.00 84.31 346 TRP A N 1
ATOM 2700 C CA . TRP A 1 346 ? -11.538 5.258 -36.820 1.00 84.31 346 TRP A CA 1
ATOM 2701 C C . TRP A 1 346 ? -11.600 6.660 -36.206 1.00 84.31 346 TRP A C 1
ATOM 2703 O O . TRP A 1 346 ? -12.409 6.906 -35.307 1.00 84.31 346 TRP A O 1
ATOM 2713 N N . LYS A 1 347 ? -10.815 7.610 -36.730 1.00 80.25 347 LYS A N 1
ATOM 2714 C CA . LYS A 1 347 ? -10.848 8.999 -36.257 1.00 80.25 347 LYS A CA 1
ATOM 2715 C C . LYS A 1 347 ? -12.197 9.672 -36.489 1.00 80.25 347 LYS A C 1
ATOM 2717 O O . LYS A 1 347 ? -12.667 10.371 -35.595 1.00 80.25 347 LYS A O 1
ATOM 2722 N N . GLN A 1 348 ? -12.831 9.466 -37.643 1.00 82.38 348 GLN A N 1
ATOM 2723 C CA . GLN A 1 348 ? -14.171 9.998 -37.914 1.00 82.38 348 GLN A CA 1
ATOM 2724 C C . GLN A 1 348 ? -15.202 9.447 -36.923 1.00 82.38 348 GLN A C 1
ATOM 2726 O O . GLN A 1 348 ? -15.983 10.215 -36.361 1.00 82.38 348 GLN A O 1
ATOM 2731 N N . THR A 1 349 ? -15.142 8.143 -36.644 1.00 81.50 349 THR A N 1
ATOM 2732 C CA . THR A 1 349 ? -15.999 7.490 -35.644 1.00 81.50 349 THR A CA 1
ATOM 2733 C C . THR A 1 349 ? -15.767 8.090 -34.256 1.00 81.50 349 THR A C 1
ATOM 2735 O O . THR A 1 349 ? -16.715 8.442 -33.561 1.00 81.50 349 THR A O 1
ATOM 2738 N N . PHE A 1 350 ? -14.507 8.296 -33.867 1.00 81.25 350 PHE A N 1
ATOM 2739 C CA . PHE A 1 350 ? -14.153 8.898 -32.582 1.00 81.25 350 PHE A CA 1
ATOM 2740 C C . PHE A 1 350 ? -14.615 10.361 -32.457 1.00 81.25 350 PHE A C 1
ATOM 2742 O O . PHE A 1 350 ? -15.148 10.760 -31.421 1.00 81.25 350 PHE A O 1
ATOM 2749 N N . VAL A 1 351 ? -14.466 11.166 -33.514 1.00 83.38 351 VAL A N 1
ATOM 2750 C CA . VAL A 1 351 ? -14.981 12.548 -33.585 1.00 83.38 351 VAL A CA 1
ATOM 2751 C C . VAL A 1 351 ? -16.505 12.573 -33.451 1.00 83.38 351 VAL A C 1
ATOM 2753 O O . VAL A 1 351 ? -17.048 13.434 -32.753 1.00 83.38 351 VAL A O 1
ATOM 2756 N N . GLN A 1 352 ? -17.204 11.626 -34.079 1.00 83.69 352 GLN A N 1
ATOM 2757 C CA . GLN A 1 352 ? -18.657 11.514 -33.978 1.00 83.69 352 GLN A CA 1
ATOM 2758 C C . GLN A 1 352 ? -19.104 11.142 -32.560 1.00 83.69 352 GLN A C 1
ATOM 2760 O O . GLN A 1 352 ? -19.951 11.839 -32.001 1.00 83.69 352 GLN A O 1
ATOM 2765 N N . VAL A 1 353 ? -18.492 10.120 -31.954 1.00 80.44 353 VAL A N 1
ATOM 2766 C CA . VAL A 1 353 ? -18.789 9.701 -30.573 1.00 80.44 353 VAL A CA 1
ATOM 2767 C C . VAL A 1 353 ? -18.548 10.849 -29.591 1.00 80.44 353 VAL A C 1
ATOM 2769 O O . VAL A 1 353 ? -19.407 11.138 -28.761 1.00 80.44 353 VAL A O 1
ATOM 2772 N N . ASN A 1 354 ? -17.434 11.578 -29.721 1.00 81.62 354 ASN A N 1
ATOM 2773 C CA . ASN A 1 354 ? -17.170 12.744 -28.871 1.00 81.62 354 ASN A CA 1
ATOM 2774 C C . ASN A 1 354 ? -18.178 13.877 -29.086 1.00 81.62 354 ASN A C 1
ATOM 2776 O O . ASN A 1 354 ? -18.554 14.549 -28.129 1.00 81.62 354 ASN A O 1
ATOM 2780 N N . ARG A 1 355 ? -18.643 14.099 -30.321 1.00 85.44 355 ARG A N 1
ATOM 2781 C CA . ARG A 1 355 ? -19.675 15.105 -30.608 1.00 85.44 355 ARG A CA 1
ATOM 2782 C C . ARG A 1 355 ? -21.015 14.732 -29.969 1.00 85.44 355 ARG A C 1
ATOM 2784 O O . ARG A 1 355 ? -21.721 15.617 -29.493 1.00 85.44 355 ARG A O 1
ATOM 2791 N N . GLU A 1 356 ? -21.375 13.453 -29.966 1.00 84.62 356 GLU A N 1
ATOM 2792 C CA . GLU A 1 356 ? -22.585 12.964 -29.295 1.00 84.62 356 GLU A CA 1
ATOM 2793 C C . GLU A 1 356 ? -22.461 13.072 -27.773 1.00 84.62 356 GLU A C 1
ATOM 2795 O O . GLU A 1 356 ? -23.361 13.617 -27.133 1.00 84.62 356 GLU A O 1
ATOM 2800 N N . ALA A 1 357 ? -21.320 12.675 -27.204 1.00 79.12 357 ALA A N 1
ATOM 2801 C CA . ALA A 1 357 ? -21.033 12.853 -25.783 1.00 79.12 357 ALA A CA 1
ATOM 2802 C C . ALA A 1 357 ? -21.093 14.334 -25.366 1.00 79.12 357 ALA A C 1
ATOM 2804 O O . ALA A 1 357 ? -21.724 14.668 -24.366 1.00 79.12 357 ALA A O 1
ATOM 2805 N N . LEU A 1 358 ? -20.519 15.239 -26.168 1.00 85.38 358 LEU A N 1
ATOM 2806 C CA . LEU A 1 358 ? -20.563 16.682 -25.921 1.00 85.38 358 LEU A CA 1
ATOM 2807 C C . LEU A 1 358 ? -22.003 17.206 -25.839 1.00 85.38 358 LEU A C 1
ATOM 2809 O O . LEU A 1 358 ? -22.334 17.927 -24.902 1.00 85.38 358 LEU A O 1
ATOM 2813 N N . LYS A 1 359 ? -22.879 16.789 -26.764 1.00 88.38 359 LYS A N 1
ATOM 2814 C CA . LYS A 1 359 ? -24.304 17.157 -26.722 1.00 88.38 359 LYS A CA 1
ATOM 2815 C C . LYS A 1 359 ? -24.984 16.673 -25.444 1.00 88.38 359 LYS A C 1
ATOM 2817 O O . LYS A 1 359 ? -25.827 17.379 -24.898 1.00 88.38 359 LYS A O 1
ATOM 2822 N N . ILE A 1 360 ? -24.639 15.475 -24.966 1.00 84.31 360 ILE A N 1
ATOM 2823 C CA . ILE A 1 360 ? -25.174 14.947 -23.705 1.00 84.31 360 ILE A CA 1
ATOM 2824 C C . ILE A 1 360 ? -24.728 15.842 -22.543 1.00 84.31 360 ILE A C 1
ATOM 2826 O O . ILE A 1 360 ? -25.577 16.266 -21.761 1.00 84.31 360 ILE A O 1
ATOM 2830 N N . PHE A 1 361 ? -23.443 16.197 -22.463 1.00 80.88 361 PHE A N 1
ATOM 2831 C CA . PHE A 1 361 ? -22.934 17.082 -21.409 1.00 80.88 361 PHE A CA 1
ATOM 2832 C C . PHE A 1 361 ? -23.575 18.473 -21.439 1.00 80.88 361 PHE A C 1
ATOM 2834 O O . PHE A 1 361 ? -23.992 18.965 -20.393 1.00 80.88 361 PHE A O 1
ATOM 2841 N N . GLU A 1 362 ? -23.723 19.081 -22.618 1.00 87.81 362 GLU A N 1
ATOM 2842 C CA . GLU A 1 362 ? -24.393 20.379 -22.777 1.00 87.81 362 GLU A CA 1
ATOM 2843 C C . GLU A 1 362 ? -25.863 20.322 -22.329 1.00 87.81 362 GLU A C 1
ATOM 2845 O O . GLU A 1 362 ? -26.338 21.218 -21.627 1.00 87.81 362 GLU A O 1
ATOM 2850 N N . ASN A 1 363 ? -26.577 19.247 -22.676 1.00 89.88 363 ASN A N 1
ATOM 2851 C CA . ASN A 1 363 ? -27.967 19.053 -22.264 1.00 89.88 363 ASN A CA 1
ATOM 2852 C C . ASN A 1 363 ? -28.096 18.854 -20.748 1.00 89.88 363 ASN A C 1
ATOM 2854 O O . ASN A 1 363 ? -28.995 19.432 -20.135 1.00 89.88 363 ASN A O 1
ATOM 2858 N N . VAL A 1 364 ? -27.201 18.072 -20.134 1.00 86.81 364 VAL A N 1
ATOM 2859 C CA . VAL A 1 364 ? -27.192 17.861 -18.677 1.00 86.81 364 VAL A CA 1
ATOM 2860 C C . VAL A 1 364 ? -26.840 19.158 -17.952 1.00 86.81 364 VAL A C 1
ATOM 2862 O O . VAL A 1 364 ? -27.542 19.523 -17.013 1.00 86.81 364 VAL A O 1
ATOM 2865 N N . ALA A 1 365 ? -25.831 19.903 -18.411 1.00 87.12 365 ALA A N 1
ATOM 2866 C CA . ALA A 1 365 ? -25.482 21.204 -17.840 1.00 87.12 365 ALA A CA 1
ATOM 2867 C C . ALA A 1 365 ? -26.665 22.185 -17.909 1.00 87.12 365 ALA A C 1
ATOM 2869 O O . ALA A 1 365 ? -26.996 22.842 -16.921 1.00 87.12 365 ALA A O 1
ATOM 2870 N N . LYS A 1 366 ? -27.372 22.228 -19.046 1.00 92.06 366 LYS A N 1
ATOM 2871 C CA . LYS A 1 366 ? -28.583 23.043 -19.200 1.00 92.06 366 LYS A CA 1
ATOM 2872 C C . LYS A 1 366 ? -29.694 22.615 -18.235 1.00 92.06 366 LYS A C 1
ATOM 2874 O O . LYS A 1 366 ? -30.287 23.476 -17.589 1.00 92.06 366 LYS A O 1
ATOM 2879 N N . ALA A 1 367 ? -29.947 21.313 -18.100 1.00 91.44 367 ALA A N 1
ATOM 2880 C CA . ALA A 1 367 ? -30.944 20.790 -17.166 1.00 91.44 367 ALA A CA 1
ATOM 2881 C C . ALA A 1 367 ? -30.595 21.129 -15.706 1.00 91.44 367 ALA A C 1
ATOM 2883 O O . ALA A 1 367 ? -31.470 21.532 -14.940 1.00 91.44 367 ALA A O 1
ATOM 2884 N N . VAL A 1 368 ? -29.315 21.040 -15.329 1.00 89.88 368 VAL A N 1
ATOM 2885 C CA . VAL A 1 368 ? -28.832 21.435 -13.997 1.00 89.88 368 VAL A CA 1
ATOM 2886 C C . VAL A 1 368 ? -29.079 22.923 -13.745 1.00 89.88 368 VAL A C 1
ATOM 2888 O O . VAL A 1 368 ? -29.626 23.255 -12.695 1.00 89.88 368 VAL A O 1
ATOM 2891 N N . ARG A 1 369 ? -28.799 23.810 -14.712 1.00 89.50 369 ARG A N 1
ATOM 2892 C CA . ARG A 1 369 ? -29.114 25.248 -14.586 1.00 89.50 369 ARG A CA 1
ATOM 2893 C C . ARG A 1 369 ? -30.612 25.528 -14.467 1.00 89.50 369 ARG A C 1
ATOM 2895 O O . ARG A 1 369 ? -31.015 26.424 -13.730 1.00 89.50 369 ARG A O 1
ATOM 2902 N N . GLU A 1 370 ? -31.453 24.796 -15.197 1.00 92.81 370 GLU A N 1
ATOM 2903 C CA . GLU A 1 370 ? -32.911 24.941 -15.092 1.00 92.81 370 GLU A CA 1
ATOM 2904 C C . GLU A 1 370 ? -33.412 24.528 -13.699 1.00 92.81 370 GLU A C 1
ATOM 2906 O O . GLU A 1 370 ? -34.267 25.202 -13.119 1.00 92.81 370 GLU A O 1
ATOM 2911 N N . ILE A 1 371 ? -32.850 23.462 -13.123 1.00 89.31 371 ILE A N 1
ATOM 2912 C CA . ILE A 1 371 ? -33.144 23.035 -11.748 1.00 89.31 371 ILE A CA 1
ATOM 2913 C C . ILE A 1 371 ? -32.630 24.079 -10.744 1.00 89.31 371 ILE A C 1
ATOM 2915 O O . ILE A 1 371 ? -33.378 24.497 -9.855 1.00 89.31 371 ILE A O 1
ATOM 2919 N N . GLU A 1 372 ? -31.394 24.551 -10.918 1.00 89.38 372 GLU A N 1
ATOM 2920 C CA . GLU A 1 372 ? -30.778 25.598 -10.101 1.00 89.38 372 GLU A CA 1
ATOM 2921 C C . GLU A 1 372 ? -31.621 26.876 -10.103 1.00 89.38 372 GLU A C 1
ATOM 2923 O O . GLU A 1 372 ? -31.905 27.406 -9.038 1.00 89.38 372 GLU A O 1
ATOM 2928 N N . GLY A 1 373 ? -32.125 27.332 -11.253 1.00 89.19 373 GLY A N 1
ATOM 2929 C CA . GLY A 1 373 ? -32.968 28.531 -11.339 1.00 89.19 373 GLY A CA 1
ATOM 2930 C C . GLY A 1 373 ? -34.302 28.425 -10.583 1.00 89.19 373 GLY A C 1
ATOM 2931 O O . GLY A 1 373 ? -34.878 29.442 -10.184 1.00 89.19 373 GLY A O 1
ATOM 2932 N N . ASN A 1 374 ? -34.791 27.204 -10.341 1.00 87.06 374 ASN A N 1
ATOM 2933 C CA . ASN A 1 374 ? -36.058 26.949 -9.650 1.00 87.06 374 ASN A CA 1
ATOM 2934 C C . ASN A 1 374 ? -35.897 26.725 -8.132 1.00 87.06 374 ASN A C 1
ATOM 2936 O O . ASN A 1 374 ? -36.822 27.015 -7.365 1.00 87.06 374 ASN A O 1
ATOM 2940 N N . LEU A 1 375 ? -34.727 26.263 -7.682 1.00 86.75 375 LEU A N 1
ATOM 2941 C CA . LEU A 1 375 ? -34.412 25.954 -6.281 1.00 86.75 375 LEU A CA 1
ATOM 2942 C C . LEU A 1 375 ? -34.337 27.141 -5.295 1.00 86.75 375 LEU A C 1
ATOM 2944 O O . LEU A 1 375 ? -34.806 26.968 -4.164 1.00 86.75 375 LEU A O 1
ATOM 2948 N N . PRO A 1 376 ? -33.828 28.347 -5.634 1.00 75.88 376 PRO A N 1
ATOM 2949 C CA . PRO A 1 376 ? -33.638 29.429 -4.663 1.00 75.88 376 PRO A CA 1
ATOM 2950 C C . PRO A 1 376 ? -34.949 29.998 -4.115 1.00 75.88 376 PRO A C 1
ATOM 2952 O O . PRO A 1 376 ? -34.935 30.743 -3.135 1.00 75.88 376 PRO A O 1
ATOM 2955 N N . ARG A 1 377 ? -36.098 29.604 -4.680 1.00 85.31 377 ARG A N 1
ATOM 2956 C CA . ARG A 1 377 ? -37.424 29.910 -4.126 1.00 85.31 377 ARG A CA 1
ATOM 2957 C C . ARG A 1 377 ? -37.672 29.230 -2.772 1.00 85.31 377 ARG A C 1
ATOM 2959 O O . ARG A 1 377 ? -38.552 29.669 -2.037 1.00 85.31 377 ARG A O 1
ATOM 2966 N N . THR A 1 378 ? -36.881 28.215 -2.412 1.00 86.62 378 THR A N 1
ATOM 2967 C CA . THR A 1 378 ? -37.016 27.470 -1.153 1.00 86.62 378 THR A CA 1
ATOM 2968 C C . THR A 1 378 ? -35.764 27.632 -0.289 1.00 86.62 378 THR A C 1
ATOM 2970 O O . THR A 1 378 ? -34.709 27.083 -0.595 1.00 86.62 378 THR A O 1
ATOM 2973 N N . VAL A 1 379 ? -35.872 28.349 0.838 1.00 86.12 379 VAL A N 1
ATOM 2974 C CA . VAL A 1 379 ? -34.729 28.658 1.731 1.00 86.12 379 VAL A CA 1
ATOM 2975 C C . VAL A 1 379 ? -34.011 27.396 2.235 1.00 86.12 379 VAL A C 1
ATOM 2977 O O . VAL A 1 379 ? -32.786 27.395 2.347 1.00 86.12 379 VAL A O 1
ATOM 2980 N N . ALA A 1 380 ? -34.748 26.306 2.473 1.00 84.44 380 ALA A N 1
ATOM 2981 C CA . ALA A 1 380 ? -34.197 25.032 2.943 1.00 84.44 380 ALA A CA 1
ATOM 2982 C C . ALA A 1 380 ? -33.270 24.336 1.924 1.00 84.44 380 ALA A C 1
ATOM 2984 O O . ALA A 1 380 ? -32.430 23.530 2.316 1.00 84.44 380 ALA A O 1
ATOM 2985 N N . LEU A 1 381 ? -33.380 24.661 0.631 1.00 86.69 381 LEU A N 1
ATOM 2986 C CA . LEU A 1 381 ? -32.647 23.985 -0.447 1.00 86.69 381 LEU A CA 1
ATOM 2987 C C . LEU A 1 381 ? -31.414 24.759 -0.932 1.00 86.69 381 LEU A C 1
ATOM 2989 O O . LEU A 1 381 ? -30.769 24.352 -1.894 1.00 86.69 381 LEU A O 1
ATOM 2993 N N . ARG A 1 382 ? -31.030 25.848 -0.252 1.00 81.38 382 ARG A N 1
ATOM 2994 C CA . ARG A 1 382 ? -29.894 26.693 -0.658 1.00 81.38 382 ARG A CA 1
ATOM 2995 C C . ARG A 1 382 ? -28.575 25.920 -0.769 1.00 81.38 382 ARG A C 1
ATOM 2997 O O . ARG A 1 382 ? -27.826 26.142 -1.711 1.00 81.38 382 ARG A O 1
ATOM 3004 N N . LYS A 1 383 ? -28.306 24.990 0.157 1.00 81.06 383 LYS A N 1
ATOM 3005 C CA . LYS A 1 383 ? -27.093 24.150 0.113 1.00 81.06 383 LYS A CA 1
ATOM 3006 C C . LYS A 1 383 ? -27.075 23.226 -1.108 1.00 81.06 383 LYS A C 1
ATOM 3008 O O . LYS A 1 383 ? -26.046 23.108 -1.757 1.00 81.06 383 LYS A O 1
ATOM 3013 N N . VAL A 1 384 ? -28.220 22.632 -1.444 1.00 83.69 384 VAL A N 1
ATOM 3014 C CA . VAL A 1 384 ? -28.367 21.759 -2.619 1.00 83.69 384 VAL A CA 1
ATOM 3015 C C . VAL A 1 384 ? -28.231 22.568 -3.910 1.00 83.69 384 VAL A C 1
ATOM 3017 O O . VAL A 1 384 ? -27.568 22.128 -4.840 1.00 83.69 384 VAL A O 1
ATOM 3020 N N . SER A 1 385 ? -28.789 23.783 -3.948 1.00 87.50 385 SER A N 1
ATOM 3021 C CA . SER A 1 385 ? -28.623 24.709 -5.074 1.00 87.50 385 SER A CA 1
ATOM 3022 C C . SER A 1 385 ? -27.158 25.074 -5.308 1.00 87.50 385 SER A C 1
ATOM 3024 O O . SER A 1 385 ? -26.725 25.083 -6.452 1.00 87.50 385 SER A O 1
ATOM 3026 N N . GLN A 1 386 ? -26.390 25.332 -4.243 1.00 84.06 386 GLN A N 1
ATOM 3027 C CA . GLN A 1 386 ? -24.959 25.626 -4.359 1.00 84.06 386 GLN A CA 1
ATOM 3028 C C . GLN A 1 386 ? -24.183 24.424 -4.913 1.00 84.06 386 GLN A C 1
ATOM 3030 O O . GLN A 1 386 ? -23.389 24.579 -5.830 1.00 84.06 386 GLN A O 1
ATOM 3035 N N . GLN A 1 387 ? -24.459 23.219 -4.409 1.00 83.94 387 GLN A N 1
ATOM 3036 C CA . GLN A 1 387 ? -23.824 21.998 -4.914 1.00 83.94 387 GLN A CA 1
ATOM 3037 C C . GLN A 1 387 ? -24.160 21.740 -6.389 1.00 83.94 387 GLN A C 1
ATOM 3039 O O . GLN A 1 387 ? -23.292 21.335 -7.157 1.00 83.94 387 GLN A O 1
ATOM 3044 N N . LEU A 1 388 ? -25.405 21.993 -6.803 1.00 84.00 388 LEU A N 1
ATOM 3045 C CA . LEU A 1 388 ? -25.811 21.876 -8.205 1.00 84.00 388 LEU A CA 1
ATOM 3046 C C . LEU A 1 388 ? -25.133 22.921 -9.095 1.00 84.00 388 LEU A C 1
ATOM 3048 O O . LEU A 1 388 ? -24.745 22.574 -10.207 1.00 84.00 388 LEU A O 1
ATOM 3052 N N . ALA A 1 389 ? -24.936 24.146 -8.605 1.00 84.44 389 ALA A N 1
ATOM 3053 C CA . ALA A 1 389 ? -24.184 25.178 -9.316 1.00 84.44 389 ALA A CA 1
ATOM 3054 C C . ALA A 1 389 ? -22.725 24.748 -9.544 1.00 84.44 389 ALA A C 1
ATOM 3056 O O . ALA A 1 389 ? -22.212 24.847 -10.660 1.00 84.44 389 ALA A O 1
ATOM 3057 N N . ASP A 1 390 ? -22.082 24.187 -8.514 1.00 81.06 390 ASP A N 1
ATOM 3058 C CA . ASP A 1 390 ? -20.706 23.690 -8.605 1.00 81.06 390 ASP A CA 1
ATOM 3059 C C . ASP A 1 390 ? -20.601 22.531 -9.620 1.00 81.06 390 ASP A C 1
ATOM 3061 O O . ASP A 1 390 ? -19.698 22.511 -10.460 1.00 81.06 390 ASP A O 1
ATOM 3065 N N . VAL A 1 391 ? -21.558 21.593 -9.610 1.00 82.56 391 VAL A N 1
ATOM 3066 C CA . VAL A 1 391 ? -21.632 20.498 -10.599 1.00 82.56 391 VAL A CA 1
ATOM 3067 C C . VAL A 1 391 ? -21.882 21.033 -12.012 1.00 82.56 391 VAL A C 1
ATOM 3069 O O . VAL A 1 391 ? -21.224 20.595 -12.958 1.00 82.56 391 VAL A O 1
ATOM 3072 N N . GLY A 1 392 ? -22.799 21.991 -12.168 1.00 84.25 392 GLY A N 1
ATOM 3073 C CA . GLY A 1 392 ? -23.096 22.636 -13.447 1.00 84.25 392 GLY A CA 1
ATOM 3074 C C . GLY A 1 392 ? -21.860 23.306 -14.047 1.00 84.25 392 GLY A C 1
ATOM 3075 O O . GLY A 1 392 ? -21.539 23.081 -15.215 1.00 84.25 392 GLY A O 1
ATOM 3076 N N . PHE A 1 393 ? -21.100 24.032 -13.227 1.00 84.19 393 PHE A N 1
ATOM 3077 C CA . PHE A 1 393 ? -19.849 24.664 -13.638 1.00 84.19 393 PHE A CA 1
ATOM 3078 C C . PHE A 1 393 ? -18.802 23.647 -14.124 1.00 84.19 393 PHE A C 1
ATOM 3080 O O . PHE A 1 393 ? -18.188 23.849 -15.174 1.00 84.19 393 PHE A O 1
ATOM 3087 N N . VAL A 1 394 ? -18.627 22.524 -13.417 1.00 79.50 394 VAL A N 1
ATOM 3088 C CA . VAL A 1 394 ? -17.696 21.456 -13.834 1.00 79.50 394 VAL A CA 1
ATOM 3089 C C . VAL A 1 394 ? -18.111 20.840 -15.176 1.00 79.50 394 VAL A C 1
ATOM 3091 O O . VAL A 1 394 ? -17.261 20.623 -16.044 1.00 79.50 394 VAL A O 1
ATOM 3094 N N . LEU A 1 395 ? -19.409 20.595 -15.385 1.00 81.62 395 LEU A N 1
ATOM 3095 C CA . LEU A 1 395 ? -19.923 20.060 -16.650 1.00 81.62 395 LEU A CA 1
ATOM 3096 C C . LEU A 1 395 ? -19.685 21.019 -17.826 1.00 81.62 395 LEU A C 1
ATOM 3098 O O . LEU A 1 395 ? -19.331 20.579 -18.920 1.00 81.62 395 LEU A O 1
ATOM 3102 N N . GLU A 1 396 ? -19.819 22.325 -17.607 1.00 85.00 396 GLU A N 1
ATOM 3103 C CA . GLU A 1 396 ? -19.557 23.347 -18.628 1.00 85.00 396 GLU A CA 1
ATOM 3104 C C . GLU A 1 396 ? -18.082 23.466 -18.994 1.00 85.00 396 GLU A C 1
ATOM 3106 O O . GLU A 1 396 ? -17.743 23.610 -20.176 1.00 85.00 396 GLU A O 1
ATOM 3111 N N . GLN A 1 397 ? -17.194 23.376 -18.002 1.00 82.44 397 GLN A N 1
ATOM 3112 C CA . GLN A 1 397 ? -15.758 23.308 -18.258 1.00 82.44 397 GLN A CA 1
ATOM 3113 C C . GLN A 1 397 ? -15.415 22.073 -19.094 1.00 82.44 397 GLN A C 1
ATOM 3115 O O . GLN A 1 397 ? -14.666 22.173 -20.069 1.00 82.44 397 GLN A O 1
ATOM 3120 N N . TYR A 1 398 ? -16.013 20.925 -18.766 1.00 79.19 398 TYR A N 1
ATOM 3121 C CA . TYR A 1 398 ? -15.794 19.683 -19.497 1.00 79.19 398 TYR A CA 1
ATOM 3122 C C . TYR A 1 398 ? -16.311 19.751 -20.942 1.00 79.19 398 TYR A C 1
ATOM 3124 O O . TYR A 1 398 ? -15.619 19.322 -21.873 1.00 79.19 398 TYR A O 1
ATOM 3132 N N . ALA A 1 399 ? -17.492 20.340 -21.150 1.00 82.88 399 ALA A N 1
ATOM 3133 C CA . ALA A 1 399 ? -18.044 20.582 -22.480 1.00 82.88 399 ALA A CA 1
ATOM 3134 C C . ALA A 1 399 ? -17.138 21.515 -23.304 1.00 82.88 399 ALA A C 1
ATOM 3136 O O . ALA A 1 399 ? -16.778 21.196 -24.439 1.00 82.88 399 ALA A O 1
ATOM 3137 N N . SER A 1 400 ? -16.691 22.626 -22.712 1.00 83.56 400 SER A N 1
ATOM 3138 C CA . SER A 1 400 ? -15.811 23.601 -23.373 1.00 83.56 400 SER A CA 1
ATOM 3139 C C . SER A 1 400 ? -14.473 22.986 -23.785 1.00 83.56 400 SER A C 1
ATOM 3141 O O . SER A 1 400 ? -14.031 23.160 -24.921 1.00 83.56 400 SER A O 1
ATOM 3143 N N . PHE A 1 401 ? -13.853 22.210 -22.893 1.00 80.19 401 PHE A N 1
ATOM 3144 C CA . PHE A 1 401 ? -12.616 21.495 -23.197 1.00 80.19 401 PHE A CA 1
ATOM 3145 C C . PHE A 1 401 ? -12.828 20.470 -24.319 1.00 80.19 401 PHE A C 1
ATOM 3147 O O . PHE A 1 401 ? -12.055 20.415 -25.277 1.00 80.19 401 PHE A O 1
ATOM 3154 N N . SER A 1 402 ? -13.881 19.654 -24.216 1.00 78.62 402 SER A N 1
ATOM 3155 C CA . SER A 1 402 ? -14.171 18.608 -25.203 1.00 78.62 402 SER A CA 1
ATOM 3156 C C . SER A 1 402 ? -14.422 19.200 -26.589 1.00 78.62 402 SER A C 1
ATOM 3158 O O . SER A 1 402 ? -13.998 18.623 -27.591 1.00 78.62 402 SER A O 1
ATOM 3160 N N . LYS A 1 403 ? -15.047 20.381 -26.651 1.00 86.44 403 LYS A N 1
ATOM 3161 C CA . LYS A 1 403 ? -15.221 21.148 -27.884 1.00 86.44 403 LYS A CA 1
ATOM 3162 C C . LYS A 1 403 ? -13.882 21.591 -28.481 1.00 86.44 403 LYS A C 1
ATOM 3164 O O . LYS A 1 403 ? -13.625 21.261 -29.634 1.00 86.44 403 LYS A O 1
ATOM 3169 N N . ALA A 1 404 ? -13.024 22.248 -27.696 1.00 82.81 404 ALA A N 1
ATOM 3170 C CA . ALA A 1 404 ? -11.708 22.707 -28.156 1.00 82.81 404 ALA A CA 1
ATOM 3171 C C . ALA A 1 404 ? -10.845 21.547 -28.679 1.00 82.81 404 ALA A C 1
ATOM 3173 O O . ALA A 1 404 ? -10.227 21.633 -29.737 1.00 82.81 404 ALA A O 1
ATOM 3174 N N . ARG A 1 405 ? -10.866 20.406 -27.983 1.00 80.44 405 ARG A N 1
ATOM 3175 C CA . ARG A 1 405 ? -10.131 19.221 -28.429 1.00 80.44 405 ARG A CA 1
ATOM 3176 C C . ARG A 1 405 ? -10.709 18.623 -29.712 1.00 80.44 405 ARG A C 1
ATOM 3178 O O . ARG A 1 405 ? -9.967 18.131 -30.555 1.00 80.44 405 ARG A O 1
ATOM 3185 N N . ASN A 1 406 ? -12.031 18.632 -29.874 1.00 83.62 406 ASN A N 1
ATOM 3186 C CA . ASN A 1 406 ? -12.667 18.162 -31.104 1.00 83.62 406 ASN A CA 1
ATOM 3187 C C . ASN A 1 406 ? -12.298 19.041 -32.312 1.00 83.62 406 ASN A C 1
ATOM 3189 O O . ASN A 1 406 ? -12.158 18.517 -33.415 1.00 83.62 406 ASN A O 1
ATOM 3193 N N . GLU A 1 407 ? -12.122 20.348 -32.102 1.00 85.06 407 GLU A N 1
ATOM 3194 C CA . GLU A 1 407 ? -11.617 21.288 -33.113 1.00 85.06 407 GLU A CA 1
ATOM 3195 C C . GLU A 1 407 ? -10.165 20.946 -33.493 1.00 85.06 407 GLU A C 1
ATOM 3197 O O . GLU A 1 407 ? -9.892 20.702 -34.665 1.00 85.06 407 GLU A O 1
ATOM 3202 N N . GLU A 1 408 ? -9.272 20.746 -32.517 1.00 81.06 408 GLU A N 1
ATOM 3203 C CA . GLU A 1 408 ? -7.880 20.323 -32.766 1.00 81.06 408 GLU A CA 1
ATOM 3204 C C . GLU A 1 408 ? -7.793 19.003 -33.561 1.00 81.06 408 GLU A C 1
ATOM 3206 O O . GLU A 1 408 ? -6.994 18.850 -34.491 1.00 81.06 408 GLU A O 1
ATOM 3211 N N . TRP A 1 409 ? -8.643 18.024 -33.231 1.00 80.69 409 TRP A N 1
ATOM 3212 C CA . TRP A 1 409 ? -8.693 16.761 -33.968 1.00 80.69 409 TRP A CA 1
ATOM 3213 C C . TRP A 1 409 ? -9.183 16.932 -35.408 1.00 80.69 409 TRP A C 1
ATOM 3215 O O . TRP A 1 409 ? -8.709 16.205 -36.290 1.00 80.69 409 TRP A O 1
ATOM 3225 N N . GLN A 1 410 ? -10.124 17.849 -35.648 1.00 83.56 410 GLN A N 1
ATOM 3226 C CA . GLN A 1 410 ? -10.601 18.178 -36.992 1.00 83.56 410 GLN A CA 1
ATOM 3227 C C . GLN A 1 410 ? -9.503 18.862 -37.808 1.00 83.56 410 GLN A C 1
ATOM 3229 O O . GLN A 1 410 ? -9.250 18.433 -38.935 1.00 83.56 410 GLN A O 1
ATOM 3234 N N . ASP A 1 411 ? -8.776 19.806 -37.212 1.00 85.00 411 ASP A N 1
ATOM 3235 C CA . ASP A 1 411 ? -7.633 20.467 -37.849 1.00 85.00 411 ASP A CA 1
ATOM 3236 C C . ASP A 1 411 ? -6.543 19.452 -38.227 1.00 85.00 411 ASP A C 1
ATOM 3238 O O . ASP A 1 411 ? -6.030 19.447 -39.350 1.00 85.00 411 ASP A O 1
ATOM 3242 N N . GLY A 1 412 ? -6.232 18.513 -37.327 1.00 80.75 412 GLY A N 1
ATOM 3243 C CA . GLY A 1 412 ? -5.267 17.444 -37.596 1.00 80.75 412 GLY A CA 1
ATOM 3244 C C . GLY A 1 412 ? -5.709 16.480 -38.705 1.00 80.75 412 GLY A C 1
ATOM 3245 O O . GLY A 1 412 ? -4.873 15.967 -39.454 1.00 80.75 412 GLY A O 1
ATOM 3246 N N . LEU A 1 413 ? -7.015 16.223 -38.832 1.00 81.19 413 LEU A N 1
ATOM 3247 C CA . LEU A 1 413 ? -7.581 15.443 -39.939 1.00 81.19 413 LEU A CA 1
ATOM 3248 C C . LEU A 1 413 ? -7.463 16.193 -41.267 1.00 81.19 413 LEU A C 1
ATOM 3250 O O . LEU A 1 413 ? -7.066 15.605 -42.274 1.00 81.19 413 LEU A O 1
ATOM 3254 N N . GLU A 1 414 ? -7.784 17.482 -41.275 1.00 85.75 414 GLU A N 1
ATOM 3255 C CA . GLU A 1 414 ? -7.703 18.312 -42.472 1.00 85.75 414 GLU A CA 1
ATOM 3256 C C . GLU A 1 414 ? -6.256 18.469 -42.956 1.00 85.75 414 GLU A C 1
ATOM 3258 O O . GLU A 1 414 ? -5.977 18.267 -44.141 1.00 85.75 414 GLU A O 1
ATOM 3263 N N . TRP A 1 415 ? -5.314 18.689 -42.036 1.00 86.69 415 TRP A N 1
ATOM 3264 C CA . TRP A 1 415 ? -3.882 18.717 -42.339 1.00 86.69 415 TRP A CA 1
ATOM 3265 C C . TRP A 1 415 ? -3.393 17.411 -42.983 1.00 86.69 415 TRP A C 1
ATOM 3267 O O . TRP A 1 415 ? -2.663 17.437 -43.979 1.00 86.69 415 TRP A O 1
ATOM 3277 N N . LEU A 1 416 ? -3.826 16.253 -42.473 1.00 78.50 416 LEU A N 1
ATOM 3278 C CA . LEU A 1 416 ? -3.456 14.962 -43.061 1.00 78.50 416 LEU A CA 1
ATOM 3279 C C . LEU A 1 416 ? -4.035 14.760 -44.456 1.00 78.50 416 LEU A C 1
ATOM 3281 O O . LEU A 1 416 ? -3.315 14.285 -45.333 1.00 78.50 416 LEU A O 1
ATOM 3285 N N . ARG A 1 417 ? -5.292 15.149 -44.692 1.00 84.00 417 ARG A N 1
ATOM 3286 C CA . ARG A 1 417 ? -5.894 15.090 -46.034 1.00 84.00 417 ARG A CA 1
ATOM 3287 C C . ARG A 1 417 ? -5.121 15.947 -47.030 1.00 84.00 417 ARG A C 1
ATOM 3289 O O . ARG A 1 417 ? -4.835 15.492 -48.140 1.00 84.00 417 ARG A O 1
ATOM 3296 N N . GLN A 1 418 ? -4.737 17.159 -46.627 1.00 86.69 418 GLN A N 1
ATOM 3297 C CA . GLN A 1 418 ? -3.938 18.061 -47.458 1.00 86.69 418 GLN A CA 1
ATOM 3298 C C . GLN A 1 418 ? -2.564 17.457 -47.784 1.00 86.69 418 GLN A C 1
ATOM 3300 O O . GLN A 1 418 ? -2.151 17.450 -48.945 1.00 86.69 418 GLN A O 1
ATOM 3305 N N . ASN A 1 419 ? -1.873 16.886 -46.794 1.00 80.25 419 ASN A N 1
ATOM 3306 C CA . ASN A 1 419 ? -0.564 16.268 -47.017 1.00 80.25 419 ASN A CA 1
ATOM 3307 C C . ASN A 1 419 ? -0.631 14.979 -47.830 1.00 80.25 419 ASN A C 1
ATOM 3309 O O . ASN A 1 419 ? 0.226 14.757 -48.685 1.00 80.25 419 ASN A O 1
ATOM 3313 N N . HIS A 1 420 ? -1.647 14.145 -47.611 1.00 82.88 420 HIS A N 1
ATOM 3314 C CA . HIS A 1 420 ? -1.816 12.931 -48.397 1.00 82.88 420 HIS A CA 1
ATOM 3315 C C . HIS A 1 420 ? -2.050 13.265 -49.875 1.00 82.88 420 HIS A C 1
ATOM 3317 O O . HIS A 1 420 ? -1.386 12.698 -50.746 1.00 82.88 420 HIS A O 1
ATOM 3323 N N . SER A 1 421 ? -2.895 14.265 -50.147 1.00 82.19 421 SER A N 1
ATOM 3324 C CA . SER A 1 421 ? -3.144 14.775 -51.501 1.00 82.19 421 SER A CA 1
ATOM 3325 C C . SER A 1 421 ? -1.853 15.268 -52.165 1.00 82.19 421 SER A C 1
ATOM 3327 O O . SER A 1 421 ? -1.559 14.873 -53.290 1.00 82.19 421 SER A O 1
ATOM 3329 N N . ARG A 1 422 ? -1.009 16.015 -51.435 1.00 81.31 422 ARG A N 1
ATOM 3330 C CA . ARG A 1 422 ? 0.312 16.450 -51.929 1.00 81.31 422 ARG A CA 1
ATOM 3331 C C . ARG A 1 422 ? 1.235 15.279 -52.264 1.00 81.31 422 ARG A C 1
ATOM 3333 O O . ARG A 1 422 ? 1.848 15.277 -53.326 1.00 81.31 422 ARG A O 1
ATOM 3340 N N . THR A 1 423 ? 1.315 14.262 -51.402 1.00 78.12 423 THR A N 1
ATOM 3341 C CA . THR A 1 423 ? 2.171 13.088 -51.666 1.00 78.12 423 THR A CA 1
ATOM 3342 C C . THR A 1 423 ? 1.696 12.251 -52.855 1.00 78.12 423 THR A C 1
ATOM 3344 O O . THR A 1 423 ? 2.513 11.628 -53.533 1.00 78.12 423 THR A O 1
ATOM 3347 N N . LEU A 1 424 ? 0.388 12.225 -53.126 1.00 78.69 424 LEU A N 1
ATOM 3348 C CA . LEU A 1 424 ? -0.180 11.589 -54.315 1.00 78.69 424 LEU A CA 1
ATOM 3349 C C . LEU A 1 424 ? 0.160 12.382 -55.581 1.00 78.69 424 LEU A C 1
ATOM 3351 O O . LEU A 1 424 ? 0.625 11.789 -56.552 1.00 78.69 424 LEU A O 1
ATOM 3355 N N . GLU A 1 425 ? 0.004 13.706 -55.558 1.00 78.81 425 GLU A N 1
ATOM 3356 C CA . GLU A 1 425 ? 0.362 14.584 -56.680 1.00 78.81 425 GLU A CA 1
ATOM 3357 C C . GLU A 1 425 ? 1.864 14.526 -57.008 1.00 78.81 425 GLU A C 1
ATOM 3359 O O . GLU A 1 425 ? 2.236 14.426 -58.178 1.00 78.81 425 GLU A O 1
ATOM 3364 N N . GLU A 1 426 ? 2.732 14.494 -55.993 1.00 77.38 426 GLU A N 1
ATOM 3365 C CA . GLU A 1 426 ? 4.187 14.384 -56.164 1.00 77.38 426 GLU A CA 1
ATOM 3366 C C . GLU A 1 426 ? 4.597 13.031 -56.772 1.00 77.38 426 GLU A C 1
ATOM 3368 O O . GLU A 1 426 ? 5.417 12.974 -57.690 1.00 77.38 426 GLU A O 1
ATOM 3373 N N . LYS A 1 427 ? 3.961 11.930 -56.348 1.00 74.81 427 LYS A N 1
ATOM 3374 C CA . LYS A 1 427 ? 4.187 10.600 -56.943 1.00 74.81 427 LYS A CA 1
ATOM 3375 C C . LYS A 1 427 ? 3.689 10.504 -58.386 1.00 74.81 427 LYS A C 1
ATOM 3377 O O . LYS A 1 427 ? 4.312 9.818 -59.195 1.00 74.81 427 LYS A O 1
ATOM 3382 N N . VAL A 1 428 ? 2.601 11.195 -58.725 1.00 73.81 428 VAL A N 1
ATOM 3383 C CA . VAL A 1 428 ? 2.091 11.265 -60.103 1.00 73.81 428 VAL A CA 1
ATOM 3384 C C . VAL A 1 428 ? 3.004 12.132 -60.983 1.00 73.81 428 VAL A C 1
ATOM 3386 O O . VAL A 1 428 ? 3.251 11.771 -62.133 1.00 73.81 428 VAL A O 1
ATOM 3389 N N . ALA A 1 429 ? 3.586 13.210 -60.446 1.00 67.06 429 ALA A N 1
ATOM 3390 C CA . ALA A 1 429 ? 4.524 14.072 -61.171 1.00 67.06 429 ALA A CA 1
ATOM 3391 C C . ALA A 1 429 ? 5.870 13.385 -61.485 1.00 67.06 429 ALA A C 1
ATOM 3393 O O . ALA A 1 429 ? 6.426 13.588 -62.564 1.00 67.06 429 ALA A O 1
ATOM 3394 N N . VAL A 1 430 ? 6.370 12.521 -60.593 1.00 60.09 430 VAL A N 1
ATOM 3395 C CA . VAL A 1 430 ? 7.617 11.746 -60.796 1.00 60.09 430 VAL A CA 1
ATOM 3396 C C . VAL A 1 430 ? 7.438 10.584 -61.791 1.00 60.09 430 VAL A C 1
ATOM 3398 O O . VAL A 1 430 ? 8.415 10.060 -62.319 1.00 60.09 430 VAL A O 1
ATOM 3401 N N . SER A 1 431 ? 6.196 10.217 -62.126 1.00 54.31 431 SER A N 1
ATOM 3402 C CA . SER A 1 431 ? 5.888 9.222 -63.164 1.00 54.31 431 SER A CA 1
ATOM 3403 C C . SER A 1 431 ? 5.785 9.814 -64.583 1.00 54.31 431 SER A C 1
ATOM 3405 O O . SER A 1 431 ? 5.428 9.092 -65.520 1.00 54.31 431 SER A O 1
ATOM 3407 N N . ALA A 1 432 ? 6.085 11.102 -64.783 1.00 51.09 432 ALA A N 1
ATOM 3408 C CA . ALA A 1 432 ? 6.246 11.648 -66.128 1.00 51.09 432 ALA A CA 1
ATOM 3409 C C . ALA A 1 432 ? 7.546 11.100 -66.762 1.00 51.09 432 ALA A C 1
ATOM 3411 O O . ALA A 1 432 ? 8.595 11.136 -66.118 1.00 51.09 432 ALA A O 1
ATOM 3412 N N . PRO A 1 433 ? 7.514 10.573 -68.002 1.00 50.38 433 PRO A N 1
ATOM 3413 C CA . PRO A 1 433 ? 8.650 9.874 -68.595 1.00 50.38 433 PRO A CA 1
ATOM 3414 C C . PRO A 1 433 ? 9.843 10.816 -68.781 1.00 50.38 433 PRO A C 1
ATOM 3416 O O . PRO A 1 433 ? 9.809 11.739 -69.596 1.00 50.38 433 PRO A O 1
ATOM 3419 N N . THR A 1 434 ? 10.916 10.556 -68.037 1.00 46.59 434 THR A N 1
ATOM 3420 C CA . THR A 1 434 ? 12.205 11.227 -68.192 1.00 46.59 434 THR A CA 1
ATOM 3421 C C . THR A 1 434 ? 12.728 10.997 -69.618 1.00 46.59 434 THR A C 1
ATOM 3423 O O . THR A 1 434 ? 12.803 9.843 -70.053 1.00 46.59 434 THR A O 1
ATOM 3426 N N . PRO A 1 435 ? 13.093 12.048 -70.379 1.00 51.41 435 PRO A N 1
ATOM 3427 C CA . PRO A 1 435 ? 13.677 11.877 -71.700 1.00 51.41 435 PRO A CA 1
ATOM 3428 C C . PRO A 1 435 ? 15.013 11.137 -71.583 1.00 51.41 435 PRO A C 1
ATOM 3430 O O . PRO A 1 435 ? 15.918 11.549 -70.861 1.00 51.41 435 PRO A O 1
ATOM 3433 N N . VAL A 1 436 ? 15.102 10.024 -72.309 1.00 52.81 436 VAL A N 1
ATOM 3434 C CA . VAL A 1 436 ? 16.271 9.150 -72.441 1.00 52.81 436 VAL A CA 1
ATOM 3435 C C . VAL A 1 436 ? 17.494 9.983 -72.835 1.00 52.81 436 VAL A C 1
ATOM 3437 O O . VAL A 1 436 ? 17.582 10.453 -73.970 1.00 52.81 436 VAL A O 1
ATOM 3440 N N . PHE A 1 437 ? 18.442 10.160 -71.911 1.00 42.38 437 PHE A N 1
ATOM 3441 C CA . PHE A 1 437 ? 19.736 10.775 -72.201 1.00 42.38 437 PHE A CA 1
ATOM 3442 C C . PHE A 1 437 ? 20.844 9.721 -72.193 1.00 42.38 437 PHE A C 1
ATOM 3444 O O . PHE A 1 437 ? 20.935 8.882 -71.300 1.00 42.38 437 PHE A O 1
ATOM 3451 N N . ARG A 1 438 ? 21.631 9.766 -73.270 1.00 46.72 438 ARG A N 1
ATOM 3452 C CA . ARG A 1 438 ? 22.660 8.813 -73.690 1.00 46.72 438 ARG A CA 1
ATOM 3453 C C . ARG A 1 438 ? 23.800 8.653 -72.683 1.00 46.72 438 ARG A C 1
ATOM 3455 O O . ARG A 1 438 ? 24.447 9.623 -72.309 1.00 46.72 438 ARG A O 1
ATOM 3462 N N . GLU A 1 439 ? 24.058 7.387 -72.380 1.00 51.06 439 GLU A N 1
ATOM 3463 C CA . GLU A 1 439 ? 25.352 6.695 -72.328 1.00 51.06 439 GLU A CA 1
ATOM 3464 C C . GLU A 1 439 ? 26.598 7.554 -72.641 1.00 51.06 439 GLU A C 1
ATOM 3466 O O . GLU A 1 439 ? 26.809 7.977 -73.781 1.00 51.06 439 GLU A O 1
ATOM 3471 N N . ALA A 1 440 ? 27.459 7.748 -71.637 1.00 45.62 440 ALA A N 1
ATOM 3472 C CA . ALA A 1 440 ? 28.840 8.179 -71.825 1.00 45.62 440 ALA A CA 1
ATOM 3473 C C . ALA A 1 440 ? 29.767 7.497 -70.801 1.00 45.62 440 ALA A C 1
ATOM 3475 O O . ALA A 1 440 ? 29.795 7.852 -69.630 1.00 45.62 440 ALA A O 1
ATOM 3476 N N . VAL A 1 441 ? 30.462 6.474 -71.307 1.00 45.06 441 VAL A N 1
ATOM 3477 C CA . VAL A 1 441 ? 31.910 6.215 -71.219 1.00 45.06 441 VAL A CA 1
ATOM 3478 C C . VAL A 1 441 ? 32.586 6.236 -69.836 1.00 45.06 441 VAL A C 1
ATOM 3480 O O . VAL A 1 441 ? 32.767 7.267 -69.201 1.00 45.06 441 VAL A O 1
ATOM 3483 N N . HIS A 1 442 ? 33.059 5.039 -69.474 1.00 47.28 442 HIS A N 1
ATOM 3484 C CA . HIS A 1 442 ? 34.112 4.721 -68.511 1.00 47.28 442 HIS A CA 1
ATOM 3485 C C . HIS A 1 442 ? 35.352 5.628 -68.612 1.00 47.28 442 HIS A C 1
ATOM 3487 O O . HIS A 1 442 ? 35.970 5.703 -69.671 1.00 47.28 442 HIS A O 1
ATOM 3493 N N . GLU A 1 443 ? 35.799 6.169 -67.477 1.00 43.75 443 GLU A N 1
ATOM 3494 C CA . GLU A 1 443 ? 37.188 6.595 -67.269 1.00 43.75 443 GLU A CA 1
ATOM 3495 C C . GLU A 1 443 ? 37.786 5.829 -66.080 1.00 43.75 443 GLU A C 1
ATOM 3497 O O . GLU A 1 443 ? 37.250 5.824 -64.970 1.00 43.75 443 GLU A O 1
ATOM 3502 N N . GLU A 1 444 ? 38.880 5.119 -66.360 1.00 46.56 444 GLU A N 1
ATOM 3503 C CA . GLU A 1 444 ? 39.705 4.371 -65.414 1.00 46.56 444 GLU A CA 1
ATOM 3504 C C . GLU A 1 444 ? 40.530 5.337 -64.550 1.00 46.56 444 GLU A C 1
ATOM 3506 O O . GLU A 1 444 ? 41.227 6.208 -65.070 1.00 46.56 444 GLU A O 1
ATOM 3511 N N . ILE A 1 445 ? 40.493 5.162 -63.226 1.00 44.03 445 ILE A N 1
ATOM 3512 C CA . ILE A 1 445 ? 41.330 5.915 -62.282 1.00 44.03 445 ILE A CA 1
ATOM 3513 C C . ILE A 1 445 ? 42.555 5.061 -61.896 1.00 44.03 445 ILE A C 1
ATOM 3515 O O . ILE A 1 445 ? 42.387 3.874 -61.599 1.00 44.03 445 ILE A O 1
ATOM 3519 N N . PRO A 1 446 ? 43.785 5.620 -61.862 1.00 48.47 446 PRO A N 1
ATOM 3520 C CA . PRO A 1 446 ? 45.011 4.859 -61.638 1.00 48.47 446 PRO A CA 1
ATOM 3521 C C . PRO A 1 446 ? 45.218 4.485 -60.166 1.00 48.47 446 PRO A C 1
ATOM 3523 O O . PRO A 1 446 ? 44.973 5.269 -59.249 1.00 48.47 446 PRO A O 1
ATOM 3526 N N . ILE A 1 447 ? 45.765 3.289 -59.963 1.00 51.38 447 ILE A N 1
ATOM 3527 C CA . ILE A 1 447 ? 46.145 2.709 -58.673 1.00 51.38 447 ILE A CA 1
ATOM 3528 C C . ILE A 1 447 ? 47.364 3.467 -58.114 1.00 51.38 447 ILE A C 1
ATOM 3530 O O . ILE A 1 447 ? 48.498 3.230 -58.531 1.00 51.38 447 ILE A O 1
ATOM 3534 N N . MET A 1 448 ? 47.136 4.373 -57.156 1.00 41.25 448 MET A N 1
ATOM 3535 C CA . MET A 1 448 ? 48.181 4.939 -56.293 1.00 41.25 448 MET A CA 1
ATOM 3536 C C . MET A 1 448 ? 48.358 4.083 -55.033 1.00 41.25 448 MET A C 1
ATOM 3538 O O . MET A 1 448 ? 47.397 3.651 -54.401 1.00 41.25 448 MET A O 1
ATOM 3542 N N . GLN A 1 449 ? 49.625 3.848 -54.696 1.00 51.50 449 GLN A N 1
ATOM 3543 C CA . GLN A 1 449 ? 50.110 3.077 -53.554 1.00 51.50 449 GLN A CA 1
ATOM 3544 C C . GLN A 1 449 ? 49.475 3.556 -52.238 1.00 51.50 449 GLN A C 1
ATOM 3546 O O . GLN A 1 449 ? 49.657 4.697 -51.816 1.00 51.50 449 GLN A O 1
ATOM 3551 N N . ARG A 1 450 ? 48.722 2.652 -51.602 1.00 43.03 450 ARG A N 1
ATOM 3552 C CA . ARG A 1 450 ? 48.037 2.850 -50.324 1.00 43.03 450 ARG A CA 1
ATOM 3553 C C . ARG A 1 450 ? 49.061 2.745 -49.195 1.00 43.03 450 ARG A C 1
ATOM 3555 O O . ARG A 1 450 ? 49.506 1.649 -48.867 1.00 43.03 450 ARG A O 1
ATOM 3562 N N . ALA A 1 451 ? 49.441 3.893 -48.641 1.00 49.22 451 ALA A N 1
ATOM 3563 C CA . ALA A 1 451 ? 50.037 3.969 -47.314 1.00 49.22 451 ALA A CA 1
ATOM 3564 C C . ALA A 1 451 ? 49.117 3.242 -46.321 1.00 49.22 451 ALA A C 1
ATOM 3566 O O . ALA A 1 451 ? 47.895 3.378 -46.427 1.00 49.22 451 ALA A O 1
ATOM 3567 N N . GLU A 1 452 ? 49.690 2.457 -45.407 1.00 52.47 452 GLU A N 1
ATOM 3568 C CA . GLU A 1 452 ? 48.936 1.854 -44.307 1.00 52.47 452 GLU A CA 1
ATOM 3569 C C . GLU A 1 452 ? 48.184 2.970 -43.569 1.00 52.47 452 GLU A C 1
ATOM 3571 O O . GLU A 1 452 ? 48.822 3.885 -43.038 1.00 52.47 452 GLU A O 1
ATOM 3576 N N . PRO A 1 453 ? 46.839 2.976 -43.609 1.00 48.72 453 PRO A N 1
ATOM 3577 C CA . PRO A 1 453 ? 46.075 3.963 -42.879 1.00 48.72 453 PRO A CA 1
ATOM 3578 C C . PRO A 1 453 ? 46.270 3.672 -41.396 1.00 48.72 453 PRO A C 1
ATOM 3580 O O . PR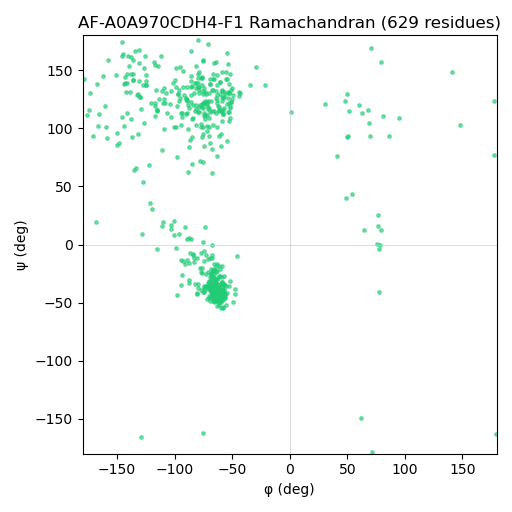O A 1 453 ? 46.151 2.524 -40.967 1.00 48.72 453 PRO A O 1
ATOM 3583 N N . ALA A 1 454 ? 46.565 4.719 -40.625 1.00 52.12 454 ALA A N 1
ATOM 3584 C CA . ALA A 1 454 ? 46.343 4.696 -39.191 1.00 52.12 454 ALA A CA 1
ATOM 3585 C C . ALA A 1 454 ? 44.963 4.074 -38.945 1.00 52.12 454 ALA A C 1
ATOM 3587 O O . ALA A 1 454 ? 44.009 4.421 -39.646 1.00 52.12 454 ALA A O 1
ATOM 3588 N N . GLU A 1 455 ? 44.885 3.111 -38.027 1.00 50.75 455 GLU A N 1
ATOM 3589 C CA . GLU A 1 455 ? 43.624 2.549 -37.561 1.00 50.75 455 GLU A CA 1
ATOM 3590 C C . GLU A 1 455 ? 42.802 3.690 -36.945 1.00 50.75 455 GLU A C 1
ATOM 3592 O O . GLU A 1 455 ? 42.854 3.956 -35.746 1.00 50.75 455 GLU A O 1
ATOM 3597 N N . ASP A 1 456 ? 42.071 4.415 -37.795 1.00 49.91 456 ASP A N 1
ATOM 3598 C CA . ASP A 1 456 ? 40.929 5.221 -37.404 1.00 49.91 456 ASP A CA 1
ATOM 3599 C C . ASP A 1 456 ? 39.937 4.222 -36.826 1.00 49.91 456 ASP A C 1
ATOM 3601 O O . ASP A 1 456 ? 39.193 3.540 -37.539 1.00 49.91 456 ASP A O 1
ATOM 3605 N N . THR A 1 457 ? 40.022 4.074 -35.508 1.00 55.81 457 THR A N 1
ATOM 3606 C CA . THR A 1 457 ? 39.041 3.409 -34.665 1.00 55.81 457 THR A CA 1
ATOM 3607 C C . THR A 1 457 ? 37.707 4.095 -34.947 1.00 55.81 457 THR A C 1
ATOM 3609 O O . THR A 1 457 ? 37.383 5.116 -34.349 1.00 55.81 457 THR A O 1
ATOM 3612 N N . LEU A 1 458 ? 36.975 3.595 -35.944 1.00 62.59 458 LEU A N 1
ATOM 3613 C CA . LEU A 1 458 ? 35.608 3.993 -36.246 1.00 62.59 458 LEU A CA 1
ATOM 3614 C C . LEU A 1 458 ? 34.794 3.679 -34.991 1.00 62.59 458 LEU A C 1
ATOM 3616 O O . LEU A 1 458 ? 34.405 2.534 -34.769 1.00 62.59 458 LEU A O 1
ATOM 3620 N N . GLU A 1 459 ? 34.624 4.684 -34.131 1.00 70.06 459 GLU A N 1
ATOM 3621 C CA . GLU A 1 459 ? 33.750 4.603 -32.972 1.00 70.06 459 GLU A CA 1
ATOM 3622 C C . GLU A 1 459 ? 32.343 4.300 -33.493 1.00 70.06 459 GLU A C 1
ATOM 3624 O O . GLU A 1 459 ? 31.691 5.136 -34.123 1.00 70.06 459 GLU A O 1
ATOM 3629 N N . ASP A 1 460 ? 31.912 3.054 -33.295 1.00 75.56 460 ASP A N 1
ATOM 3630 C CA . ASP A 1 460 ? 30.561 2.608 -33.610 1.00 75.56 460 ASP A CA 1
ATOM 3631 C C . ASP A 1 460 ? 29.558 3.599 -32.982 1.00 75.56 460 ASP A C 1
ATOM 3633 O O . ASP A 1 460 ? 29.723 3.973 -31.815 1.00 75.56 460 ASP A O 1
ATOM 3637 N N . PRO A 1 461 ? 28.517 4.037 -33.715 1.00 79.62 461 PRO A N 1
ATOM 3638 C CA . PRO A 1 461 ? 27.600 5.063 -33.235 1.00 79.62 461 PRO A CA 1
ATOM 3639 C C . PRO A 1 461 ? 26.958 4.626 -31.914 1.00 79.62 461 PRO A C 1
ATOM 3641 O O . PRO A 1 461 ? 26.216 3.640 -31.857 1.00 79.62 461 PRO A O 1
ATOM 3644 N N . VAL A 1 462 ? 27.249 5.370 -30.846 1.00 83.38 462 VAL A N 1
ATOM 3645 C CA . VAL A 1 462 ? 26.693 5.128 -29.512 1.00 83.38 462 VAL A CA 1
ATOM 3646 C C . VAL A 1 462 ? 25.214 5.497 -29.539 1.00 83.38 462 VAL A C 1
ATOM 3648 O O . VAL A 1 462 ? 24.852 6.668 -29.623 1.00 83.38 462 VAL A O 1
ATOM 3651 N N . VAL A 1 463 ? 24.345 4.490 -29.472 1.00 90.94 463 VAL A N 1
ATOM 3652 C CA . VAL A 1 463 ? 22.899 4.702 -29.359 1.00 90.94 463 VAL A CA 1
ATOM 3653 C C . VAL A 1 463 ? 22.569 4.989 -27.897 1.00 90.94 463 VAL A C 1
ATOM 3655 O O . VAL A 1 463 ? 22.771 4.137 -27.027 1.00 90.94 463 VAL A O 1
ATOM 3658 N N . THR A 1 464 ? 22.056 6.184 -27.625 1.00 91.44 464 THR A N 1
ATOM 3659 C CA . THR A 1 464 ? 21.588 6.584 -26.296 1.00 91.44 464 THR A CA 1
ATOM 3660 C C . THR A 1 464 ? 20.073 6.455 -26.201 1.00 91.44 464 THR A C 1
ATOM 3662 O O . THR A 1 464 ? 19.340 6.689 -27.166 1.00 91.44 464 THR A O 1
ATOM 3665 N N . ARG A 1 465 ? 19.588 6.011 -25.040 1.00 93.19 465 ARG A N 1
ATOM 3666 C CA . ARG A 1 465 ? 18.159 5.873 -24.750 1.00 93.19 465 ARG A CA 1
ATOM 3667 C C . ARG A 1 465 ? 17.877 6.351 -23.334 1.00 93.19 465 ARG A C 1
ATOM 3669 O O . ARG A 1 465 ? 18.522 5.882 -22.407 1.00 93.19 465 ARG A O 1
ATOM 3676 N N . ASN A 1 466 ? 16.867 7.197 -23.173 1.00 92.38 466 ASN A N 1
ATOM 3677 C CA . ASN A 1 466 ? 16.391 7.613 -21.856 1.00 92.38 466 ASN A CA 1
ATOM 3678 C C . ASN A 1 466 ? 15.307 6.639 -21.379 1.00 92.38 466 ASN A C 1
ATOM 3680 O O . ASN A 1 466 ? 14.328 6.410 -22.091 1.00 92.38 466 ASN A O 1
ATOM 3684 N N . ASP A 1 467 ? 15.497 6.044 -20.206 1.00 95.25 467 ASP A N 1
ATOM 3685 C CA . ASP A 1 467 ? 14.516 5.194 -19.521 1.00 95.25 467 ASP A CA 1
ATOM 3686 C C . ASP A 1 467 ? 14.652 5.397 -17.998 1.00 95.25 467 ASP A C 1
ATOM 3688 O O . ASP A 1 467 ? 15.677 5.858 -17.500 1.00 95.25 467 ASP A O 1
ATOM 3692 N N . GLN A 1 468 ? 13.625 5.006 -17.241 1.00 95.12 468 GLN A N 1
ATOM 3693 C CA . GLN A 1 468 ? 13.698 4.926 -15.779 1.00 95.12 468 GLN A CA 1
ATOM 3694 C C . GLN A 1 468 ? 14.371 3.620 -15.347 1.00 95.12 468 GLN A C 1
ATOM 3696 O O . GLN A 1 468 ? 14.019 2.539 -15.846 1.00 95.12 468 GLN A O 1
ATOM 3701 N N . ALA A 1 469 ? 15.297 3.700 -14.394 1.00 96.06 469 ALA A N 1
ATOM 3702 C CA . ALA A 1 469 ? 16.015 2.545 -13.870 1.00 96.06 469 ALA A CA 1
ATOM 3703 C C . ALA A 1 469 ? 16.123 2.581 -12.341 1.00 96.06 469 ALA A C 1
ATOM 3705 O O . ALA A 1 469 ? 16.224 3.636 -11.722 1.00 96.06 469 ALA A O 1
ATOM 3706 N N . PHE A 1 470 ? 16.100 1.397 -11.743 1.00 96.19 470 PHE A N 1
ATOM 3707 C CA . PHE A 1 470 ? 16.371 1.166 -10.333 1.00 96.19 470 PHE A CA 1
ATOM 3708 C C . PHE A 1 470 ? 17.830 0.756 -10.162 1.00 96.19 470 PHE A C 1
ATOM 3710 O O . PHE A 1 470 ? 18.244 -0.241 -10.764 1.00 96.19 470 PHE A O 1
ATOM 3717 N N . ILE A 1 471 ? 18.579 1.492 -9.341 1.00 96.31 471 ILE A N 1
ATOM 3718 C CA . ILE A 1 471 ? 19.970 1.181 -8.999 1.00 96.31 471 ILE A CA 1
ATOM 3719 C C . ILE A 1 471 ? 20.006 0.434 -7.667 1.00 96.31 471 ILE A C 1
ATOM 3721 O O . ILE A 1 471 ? 19.406 0.859 -6.681 1.00 96.31 471 ILE A O 1
ATOM 3725 N N . PHE A 1 472 ? 20.700 -0.700 -7.641 1.00 95.94 472 PHE A N 1
ATOM 3726 C CA . PHE A 1 472 ? 20.856 -1.539 -6.455 1.00 95.94 472 PHE A CA 1
ATOM 3727 C C . PHE A 1 472 ? 22.290 -2.049 -6.331 1.00 95.94 472 PHE A C 1
ATOM 3729 O O . PHE A 1 472 ? 23.036 -2.089 -7.310 1.00 95.94 472 PHE A O 1
ATOM 3736 N N . SER A 1 473 ? 22.654 -2.485 -5.127 1.00 94.81 473 SER A N 1
ATOM 3737 C CA . SER A 1 473 ? 23.975 -3.045 -4.834 1.00 94.81 473 SER A CA 1
ATOM 3738 C C . SER A 1 473 ? 23.906 -4.549 -4.588 1.00 94.81 473 SER A C 1
ATOM 3740 O O . SER A 1 473 ? 23.041 -5.037 -3.851 1.00 94.81 473 SER A O 1
ATOM 3742 N N . LEU A 1 474 ? 24.845 -5.268 -5.196 1.00 94.38 474 LEU A N 1
ATOM 3743 C CA . LEU A 1 474 ? 25.080 -6.690 -4.995 1.00 94.38 474 LEU A CA 1
ATOM 3744 C C . LEU A 1 474 ? 26.563 -6.910 -4.694 1.00 94.38 474 LEU A C 1
ATOM 3746 O O . LEU A 1 474 ? 27.422 -6.607 -5.526 1.00 94.38 474 LEU A O 1
ATOM 3750 N N . CYS A 1 475 ? 26.859 -7.409 -3.496 1.00 92.50 475 CYS A N 1
ATOM 3751 C CA . CYS A 1 475 ? 28.210 -7.576 -2.967 1.00 92.50 475 CYS A CA 1
ATOM 3752 C C . CYS A 1 475 ? 29.079 -6.311 -3.106 1.00 92.50 475 CYS A C 1
ATOM 3754 O O . CYS A 1 475 ? 30.260 -6.382 -3.454 1.00 92.50 475 CYS A O 1
ATOM 3756 N N . GLY A 1 476 ? 28.480 -5.140 -2.876 1.00 92.25 476 GLY A N 1
ATOM 3757 C CA . GLY A 1 476 ? 29.142 -3.839 -3.004 1.00 92.25 476 GLY A CA 1
ATOM 3758 C C . GLY A 1 476 ? 29.333 -3.316 -4.436 1.00 92.25 476 GLY A C 1
ATOM 3759 O O . GLY A 1 476 ? 29.776 -2.178 -4.587 1.00 92.25 476 GLY A O 1
ATOM 3760 N N . LYS A 1 477 ? 28.979 -4.076 -5.484 1.00 94.81 477 LYS A N 1
ATOM 3761 C CA . LYS A 1 477 ? 28.940 -3.581 -6.872 1.00 94.81 477 LYS A CA 1
ATOM 3762 C C . LYS A 1 477 ? 27.536 -3.076 -7.207 1.00 94.81 477 LYS A C 1
ATOM 3764 O O . LYS A 1 477 ? 26.549 -3.735 -6.889 1.00 94.81 477 LYS A O 1
ATOM 3769 N N . GLN A 1 478 ? 27.445 -1.917 -7.856 1.00 95.75 478 GLN A N 1
ATOM 3770 C CA . GLN A 1 478 ? 26.169 -1.351 -8.290 1.00 95.75 478 GLN A CA 1
ATOM 3771 C C . GLN A 1 478 ? 25.744 -1.892 -9.656 1.00 95.75 478 GLN A C 1
ATOM 3773 O O . GLN A 1 478 ? 26.557 -2.036 -10.573 1.00 95.75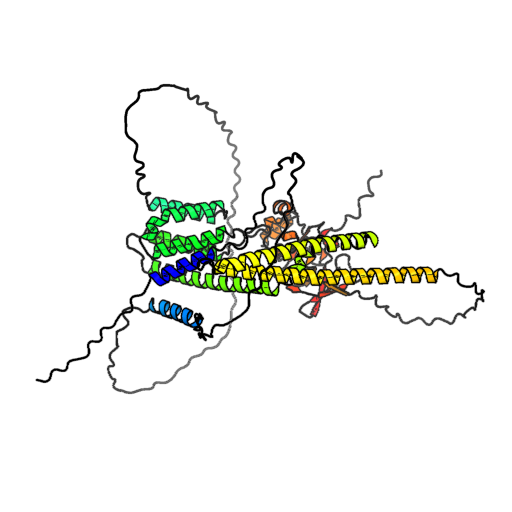 478 GLN A O 1
ATOM 3778 N N . PHE A 1 479 ? 24.446 -2.137 -9.788 1.00 96.75 479 PHE A N 1
ATOM 3779 C CA . PHE A 1 479 ? 23.776 -2.565 -11.010 1.00 96.75 479 PHE A CA 1
ATOM 3780 C C . PHE A 1 479 ? 22.476 -1.784 -11.189 1.00 96.75 479 PHE A C 1
ATOM 3782 O O . PHE A 1 479 ? 21.908 -1.276 -10.223 1.00 96.75 479 PHE A O 1
ATOM 3789 N N . ALA A 1 480 ? 21.983 -1.720 -12.423 1.00 97.19 480 ALA A N 1
ATOM 3790 C CA . ALA A 1 480 ? 20.732 -1.051 -12.750 1.00 97.19 480 ALA A CA 1
ATOM 3791 C C . ALA A 1 480 ? 19.761 -1.992 -13.477 1.00 97.19 480 ALA A C 1
ATOM 3793 O O . ALA A 1 480 ? 20.157 -2.765 -14.350 1.00 97.19 480 ALA A O 1
ATOM 3794 N N . ILE A 1 481 ? 18.469 -1.914 -13.153 1.00 97.19 481 ILE A N 1
ATOM 3795 C CA . ILE A 1 481 ? 17.388 -2.623 -13.862 1.00 97.19 481 ILE A CA 1
ATOM 3796 C C . ILE A 1 481 ? 16.344 -1.608 -14.309 1.00 97.19 481 ILE A C 1
ATOM 3798 O O . ILE A 1 481 ? 15.947 -0.740 -13.541 1.00 97.19 481 ILE A O 1
ATOM 3802 N N . LEU A 1 482 ? 15.845 -1.742 -15.537 1.00 96.62 482 LEU A N 1
ATOM 3803 C CA . LEU A 1 482 ? 14.762 -0.889 -16.031 1.00 96.62 482 LEU A CA 1
ATOM 3804 C C . LEU A 1 482 ? 13.511 -1.010 -15.151 1.00 96.62 482 LEU A C 1
ATOM 3806 O O . LEU A 1 482 ? 13.043 -2.122 -14.892 1.00 96.62 482 LEU A O 1
ATOM 3810 N N . ALA A 1 483 ? 12.912 0.123 -14.784 1.00 96.06 483 ALA A N 1
ATOM 3811 C CA . ALA A 1 483 ? 11.755 0.182 -13.888 1.00 96.06 483 ALA A CA 1
ATOM 3812 C C . ALA A 1 483 ? 10.575 -0.672 -14.368 1.00 96.06 483 ALA A C 1
ATOM 3814 O O . ALA A 1 483 ? 9.935 -1.354 -13.572 1.00 96.06 483 ALA A O 1
ATOM 3815 N N . LYS A 1 484 ? 10.358 -0.744 -15.686 1.00 95.56 484 LYS A N 1
ATOM 3816 C CA . LYS A 1 484 ? 9.311 -1.575 -16.306 1.00 95.56 484 LYS A CA 1
ATOM 3817 C C . LYS A 1 484 ? 9.444 -3.082 -16.039 1.00 95.56 484 LYS A C 1
ATOM 3819 O O . LYS A 1 484 ? 8.466 -3.805 -16.204 1.00 95.56 484 LYS A O 1
ATOM 3824 N N . HIS A 1 485 ? 10.637 -3.563 -15.684 1.00 97.12 485 HIS A N 1
ATOM 3825 C CA . HIS A 1 485 ? 10.876 -4.972 -15.361 1.00 97.12 485 HIS A CA 1
ATOM 3826 C C . HIS A 1 485 ? 10.787 -5.257 -13.862 1.00 97.12 485 HIS A C 1
ATOM 3828 O O . HIS A 1 485 ? 10.731 -6.425 -13.482 1.00 97.12 485 HIS A O 1
ATOM 3834 N N . VAL A 1 486 ? 10.791 -4.230 -13.009 1.00 97.31 486 VAL A N 1
ATOM 3835 C CA . VAL A 1 486 ? 10.735 -4.399 -11.556 1.00 97.31 486 VAL A CA 1
ATOM 3836 C C . VAL A 1 486 ? 9.282 -4.512 -11.119 1.00 97.31 486 VAL A C 1
ATOM 3838 O O . VAL A 1 486 ? 8.458 -3.640 -11.375 1.00 97.31 486 VAL A O 1
ATOM 3841 N N . LEU A 1 487 ? 8.969 -5.617 -10.450 1.00 96.88 487 LEU A N 1
ATOM 3842 C CA . LEU A 1 487 ? 7.622 -5.942 -10.002 1.00 96.88 487 LEU A CA 1
ATOM 3843 C C . LEU A 1 487 ? 7.413 -5.565 -8.539 1.00 96.88 487 LEU A C 1
ATOM 3845 O O . LEU A 1 487 ? 6.359 -5.042 -8.188 1.00 96.88 487 LEU A O 1
ATOM 3849 N N . LYS A 1 488 ? 8.391 -5.859 -7.681 1.00 96.94 488 LYS A N 1
ATOM 3850 C CA . LYS A 1 488 ? 8.345 -5.554 -6.248 1.00 96.94 488 LYS A CA 1
ATOM 3851 C C . LYS A 1 488 ? 9.744 -5.617 -5.653 1.00 96.94 488 LYS A C 1
ATOM 3853 O O . LYS A 1 488 ? 10.532 -6.484 -6.023 1.00 96.94 488 LYS A O 1
ATOM 3858 N N . ILE A 1 489 ? 10.004 -4.744 -4.690 1.00 97.06 489 ILE A N 1
ATOM 3859 C CA . ILE A 1 489 ? 11.213 -4.742 -3.868 1.00 97.06 489 ILE A CA 1
ATOM 3860 C C . ILE A 1 489 ? 10.777 -5.007 -2.426 1.00 97.06 489 ILE A C 1
ATOM 3862 O O . ILE A 1 489 ? 9.787 -4.432 -1.968 1.00 97.06 489 ILE A O 1
ATOM 3866 N N . ASP A 1 490 ? 11.452 -5.914 -1.724 1.00 96.81 490 ASP A N 1
ATOM 3867 C CA . ASP A 1 490 ? 11.084 -6.269 -0.350 1.00 96.81 490 ASP A CA 1
ATOM 3868 C C . ASP A 1 490 ? 12.305 -6.583 0.523 1.00 96.81 490 ASP A C 1
ATOM 3870 O O . ASP A 1 490 ? 13.408 -6.851 0.038 1.00 96.81 490 ASP A O 1
ATOM 3874 N N . ARG A 1 491 ? 12.090 -6.580 1.838 1.00 95.75 491 ARG A N 1
ATOM 3875 C CA . ARG A 1 491 ? 13.053 -7.053 2.835 1.00 95.75 491 ARG A CA 1
ATOM 3876 C C . ARG A 1 491 ? 12.921 -8.558 3.003 1.00 95.75 491 ARG A C 1
ATOM 3878 O O . ARG A 1 491 ? 11.820 -9.101 3.120 1.00 95.75 491 ARG A O 1
ATOM 3885 N N . VAL A 1 492 ? 14.052 -9.252 3.065 1.00 95.00 492 VAL A N 1
ATOM 3886 C CA . VAL A 1 492 ? 14.074 -10.703 3.259 1.00 95.00 492 VAL A CA 1
ATOM 3887 C C . VAL A 1 492 ? 15.144 -11.088 4.276 1.00 95.00 492 VAL A C 1
ATOM 3889 O O . VAL A 1 492 ? 16.213 -10.499 4.326 1.00 95.00 492 VAL A O 1
ATOM 3892 N N . ASN A 1 493 ? 14.835 -12.067 5.125 1.00 93.94 493 ASN A N 1
ATOM 3893 C CA . ASN A 1 493 ? 15.797 -12.654 6.058 1.00 93.94 493 ASN A CA 1
ATOM 3894 C C . ASN A 1 493 ? 16.573 -13.782 5.355 1.00 93.94 493 ASN A C 1
ATOM 3896 O O . ASN A 1 493 ? 15.980 -14.548 4.590 1.00 93.94 493 ASN A O 1
ATOM 3900 N N . THR A 1 494 ? 17.855 -13.944 5.680 1.00 93.38 494 THR A N 1
ATOM 3901 C CA . THR A 1 494 ? 18.740 -15.023 5.207 1.00 93.38 494 THR A CA 1
ATOM 3902 C C . THR A 1 494 ? 18.123 -16.423 5.309 1.00 93.38 494 THR A C 1
ATOM 3904 O O . THR A 1 494 ? 18.243 -17.210 4.373 1.00 93.38 494 THR A O 1
ATOM 3907 N N . LYS A 1 495 ? 17.367 -16.733 6.375 1.00 94.62 495 LYS A N 1
ATOM 3908 C CA . LYS A 1 495 ? 16.653 -18.024 6.503 1.00 94.62 495 LYS A CA 1
ATOM 3909 C C . LYS A 1 495 ? 15.644 -18.253 5.375 1.00 94.62 495 LYS A C 1
ATOM 3911 O O . LYS A 1 495 ? 15.519 -19.353 4.846 1.00 94.62 495 LYS A O 1
ATOM 3916 N N . LYS A 1 496 ? 14.907 -17.206 5.007 1.00 95.31 496 LYS A N 1
ATOM 3917 C CA . LYS A 1 496 ? 13.900 -17.267 3.945 1.00 95.31 496 LYS A CA 1
ATOM 3918 C C . LYS A 1 496 ? 14.557 -17.344 2.569 1.00 95.31 496 LYS A C 1
ATOM 3920 O O . LYS A 1 496 ? 14.059 -18.072 1.719 1.00 95.31 496 LYS A O 1
ATOM 3925 N N . VAL A 1 497 ? 15.684 -16.658 2.378 1.00 95.19 497 VAL A N 1
ATOM 3926 C CA . VAL A 1 497 ? 16.514 -16.775 1.168 1.00 95.19 497 VAL A CA 1
ATOM 3927 C C . VAL A 1 497 ? 16.995 -18.213 0.986 1.00 95.19 497 VAL A C 1
ATOM 3929 O O . VAL A 1 497 ? 16.740 -18.795 -0.064 1.00 95.19 497 VAL A O 1
ATOM 3932 N N . ALA A 1 498 ? 17.561 -18.831 2.027 1.00 94.38 498 ALA A N 1
ATOM 3933 C CA . ALA A 1 498 ? 17.980 -20.234 1.990 1.00 94.38 498 ALA A CA 1
ATOM 3934 C C . ALA A 1 498 ? 16.823 -21.182 1.622 1.00 94.38 498 ALA A C 1
ATOM 3936 O O . ALA A 1 498 ? 16.991 -22.055 0.774 1.00 94.38 498 ALA A O 1
ATOM 3937 N N . ASN A 1 499 ? 15.626 -20.967 2.182 1.00 96.00 499 ASN A N 1
ATOM 3938 C CA . ASN A 1 499 ? 14.438 -21.757 1.838 1.00 96.00 499 ASN A CA 1
ATOM 3939 C C . ASN A 1 499 ? 14.004 -21.578 0.376 1.00 96.00 499 ASN A C 1
ATOM 3941 O O . ASN A 1 499 ? 13.618 -22.548 -0.275 1.00 96.00 499 ASN A O 1
ATOM 3945 N N . ILE A 1 500 ? 14.053 -20.351 -0.149 1.00 96.38 500 ILE A N 1
ATOM 3946 C CA . ILE A 1 500 ? 13.713 -20.066 -1.550 1.00 96.38 500 ILE A CA 1
ATOM 3947 C C . ILE A 1 500 ? 14.721 -20.730 -2.490 1.00 96.38 500 ILE A C 1
ATOM 3949 O O . ILE A 1 500 ? 14.306 -21.357 -3.463 1.00 96.38 500 ILE A O 1
ATOM 3953 N N . ILE A 1 501 ? 16.018 -20.622 -2.187 1.00 94.75 501 ILE A N 1
ATOM 3954 C CA . ILE A 1 501 ? 17.093 -21.243 -2.971 1.00 94.75 501 ILE A CA 1
ATOM 3955 C C . ILE A 1 501 ? 16.937 -22.767 -2.958 1.00 94.75 501 ILE A C 1
ATOM 3957 O O . ILE A 1 501 ? 16.921 -23.380 -4.020 1.00 94.75 501 ILE A O 1
ATOM 3961 N N . ALA A 1 502 ? 16.719 -23.371 -1.785 1.00 95.44 502 ALA A N 1
ATOM 3962 C CA . ALA A 1 502 ? 16.508 -24.814 -1.656 1.00 95.44 502 ALA A CA 1
ATOM 3963 C C . ALA A 1 502 ? 15.265 -25.303 -2.420 1.00 95.44 502 ALA A C 1
ATOM 3965 O O . ALA A 1 502 ? 15.279 -26.383 -3.006 1.00 95.44 502 ALA A O 1
ATOM 3966 N N . ARG A 1 503 ? 14.191 -24.502 -2.444 1.00 97.25 503 ARG A N 1
ATOM 3967 C CA . ARG A 1 503 ? 12.970 -24.807 -3.205 1.00 97.25 503 ARG A CA 1
ATOM 3968 C C . ARG A 1 503 ? 13.131 -24.565 -4.714 1.00 97.25 503 ARG A C 1
ATOM 3970 O O . ARG A 1 503 ? 12.338 -25.083 -5.495 1.00 97.25 503 ARG A O 1
ATOM 3977 N N . GLY A 1 504 ? 14.110 -23.759 -5.127 1.00 96.31 504 GLY A N 1
ATOM 3978 C CA . GLY A 1 504 ? 14.373 -23.387 -6.522 1.00 96.31 504 GLY A CA 1
ATOM 3979 C C . GLY A 1 504 ? 13.409 -22.350 -7.111 1.00 96.31 504 GLY A C 1
ATOM 3980 O O . GLY A 1 504 ? 13.544 -21.978 -8.273 1.00 96.31 504 GLY A O 1
ATOM 3981 N N . TYR A 1 505 ? 12.429 -21.872 -6.339 1.00 97.56 505 TYR A N 1
ATOM 3982 C CA . TYR A 1 505 ? 11.513 -20.811 -6.758 1.00 97.56 505 TYR A CA 1
ATOM 3983 C C . TYR A 1 505 ? 10.882 -20.088 -5.565 1.00 97.56 505 TYR A C 1
ATOM 3985 O O . TYR A 1 505 ? 10.773 -20.626 -4.456 1.00 97.56 505 TYR A O 1
ATOM 3993 N N . ALA A 1 506 ? 10.397 -18.875 -5.818 1.00 97.81 506 ALA A N 1
ATOM 3994 C CA . ALA A 1 506 ? 9.538 -18.110 -4.924 1.00 97.81 506 ALA A CA 1
ATOM 3995 C C . ALA A 1 506 ? 8.164 -17.845 -5.544 1.00 97.81 506 ALA A C 1
ATOM 3997 O O . ALA A 1 506 ? 8.015 -17.816 -6.762 1.00 97.81 506 ALA A O 1
ATOM 3998 N N . VAL A 1 507 ? 7.156 -17.649 -4.708 1.00 97.56 507 VAL A N 1
ATOM 3999 C CA . VAL A 1 507 ? 5.820 -17.173 -5.084 1.00 97.56 507 VAL A CA 1
ATOM 4000 C C . VAL A 1 507 ? 5.557 -15.842 -4.389 1.00 97.56 507 VAL A C 1
ATOM 4002 O O . VAL A 1 507 ? 6.137 -15.545 -3.345 1.00 97.56 507 VAL A O 1
ATOM 4005 N N . LEU A 1 508 ? 4.644 -15.030 -4.925 1.00 96.50 508 LEU A N 1
ATOM 4006 C CA . LEU A 1 508 ? 4.335 -13.725 -4.324 1.00 96.50 508 LEU A CA 1
ATOM 4007 C C . LEU A 1 508 ? 3.839 -13.822 -2.873 1.00 96.50 508 LEU A C 1
ATOM 4009 O O . LEU A 1 508 ? 4.059 -12.900 -2.089 1.00 96.50 508 LEU A O 1
ATOM 4013 N N . SER A 1 509 ? 3.212 -14.938 -2.489 1.00 94.62 509 SER A N 1
ATOM 4014 C CA . SER A 1 509 ? 2.772 -15.159 -1.109 1.00 94.62 509 SER A CA 1
ATOM 4015 C C . SER A 1 509 ? 3.927 -15.268 -0.122 1.00 94.62 509 SER A C 1
ATOM 4017 O O . SER A 1 509 ? 3.729 -14.941 1.045 1.00 94.62 509 SER A O 1
ATOM 4019 N N . ASP A 1 510 ? 5.124 -15.665 -0.566 1.00 96.19 510 ASP A N 1
ATOM 4020 C CA . ASP A 1 510 ? 6.287 -15.671 0.317 1.00 96.19 510 ASP A CA 1
ATOM 4021 C C . ASP A 1 510 ? 6.620 -14.242 0.757 1.00 96.19 510 ASP A C 1
ATOM 4023 O O . ASP A 1 510 ? 7.064 -14.045 1.879 1.00 96.19 510 ASP A O 1
ATOM 4027 N N . PHE A 1 511 ? 6.377 -13.228 -0.080 1.00 94.81 511 PHE A N 1
ATOM 4028 C CA . PHE A 1 511 ? 6.653 -11.805 0.183 1.00 94.81 511 PHE A CA 1
ATOM 4029 C C . PHE A 1 511 ? 5.406 -11.023 0.610 1.00 94.81 511 PHE A C 1
ATOM 4031 O O . PHE A 1 511 ? 5.344 -9.803 0.467 1.00 94.81 511 PHE A O 1
ATOM 4038 N N . LYS A 1 512 ? 4.369 -11.706 1.097 1.00 92.00 512 LYS A N 1
ATOM 4039 C CA . LYS A 1 512 ? 3.172 -11.040 1.606 1.00 92.00 512 LYS A CA 1
ATOM 4040 C C . LYS A 1 512 ? 3.487 -10.435 2.985 1.00 92.00 512 LYS A C 1
ATOM 4042 O O . LYS A 1 512 ? 3.848 -11.192 3.887 1.00 92.00 512 LYS A O 1
ATOM 4047 N N . PRO A 1 513 ? 3.338 -9.113 3.189 1.00 84.81 513 PRO A N 1
ATOM 4048 C CA . PRO A 1 513 ? 3.434 -8.541 4.526 1.00 84.81 513 PRO A CA 1
ATOM 4049 C C . PRO A 1 513 ? 2.315 -9.110 5.405 1.00 84.81 513 PRO A C 1
ATOM 4051 O O . PRO A 1 513 ? 1.203 -9.341 4.915 1.00 84.81 513 PRO A O 1
ATOM 4054 N N . PHE A 1 514 ? 2.581 -9.308 6.699 1.00 78.38 514 PHE A N 1
ATOM 4055 C CA . PHE A 1 514 ? 1.524 -9.651 7.652 1.00 78.38 514 PHE A CA 1
ATOM 4056 C C . PHE A 1 514 ? 0.394 -8.616 7.539 1.00 78.38 514 PHE A C 1
ATOM 4058 O O . PHE A 1 514 ? 0.652 -7.414 7.495 1.00 78.38 514 PHE A O 1
ATOM 4065 N N . TYR A 1 515 ? -0.843 -9.099 7.413 1.00 70.88 515 TYR A N 1
ATOM 4066 C CA . TYR A 1 515 ? -2.060 -8.282 7.301 1.00 70.88 515 TYR A CA 1
ATOM 4067 C C . TYR A 1 515 ? -2.200 -7.388 6.060 1.00 70.88 515 TYR A C 1
ATOM 4069 O O . TYR A 1 515 ? -3.100 -6.558 6.020 1.00 70.88 515 TYR A O 1
ATOM 4077 N N . ARG A 1 516 ? -1.379 -7.554 5.014 1.00 87.31 516 ARG A N 1
ATOM 4078 C CA . ARG A 1 516 ? -1.566 -6.809 3.755 1.00 87.31 516 ARG A CA 1
ATOM 4079 C C . ARG A 1 516 ? -1.930 -7.711 2.590 1.00 87.31 516 ARG A C 1
ATOM 4081 O O . ARG A 1 516 ? -1.568 -8.885 2.543 1.00 87.31 516 ARG A O 1
ATOM 4088 N N . SER A 1 517 ? -2.630 -7.145 1.614 1.00 90.69 517 SER A N 1
ATOM 4089 C CA . SER A 1 517 ? -2.888 -7.790 0.327 1.00 90.69 517 SER A CA 1
ATOM 4090 C C . SER A 1 517 ? -1.581 -8.227 -0.353 1.00 90.69 517 SER A C 1
ATOM 4092 O O . SER A 1 517 ? -0.555 -7.557 -0.252 1.00 90.69 517 SER A O 1
ATOM 4094 N N . ILE A 1 518 ? -1.628 -9.327 -1.117 1.00 93.94 518 ILE A N 1
ATOM 4095 C CA . ILE A 1 518 ? -0.514 -9.773 -1.980 1.00 93.94 518 ILE A CA 1
ATOM 4096 C C . ILE A 1 518 ? -0.129 -8.715 -3.032 1.00 93.94 518 ILE A C 1
ATOM 4098 O O . ILE A 1 518 ? 0.975 -8.751 -3.564 1.00 93.94 518 ILE A O 1
ATOM 4102 N N . ARG A 1 519 ? -1.032 -7.760 -3.302 1.00 94.06 519 ARG A N 1
ATOM 4103 C CA . ARG A 1 519 ? -0.814 -6.625 -4.207 1.00 94.06 519 ARG A CA 1
ATOM 4104 C C . ARG A 1 519 ? -0.030 -5.479 -3.563 1.00 94.06 519 ARG A C 1
ATOM 4106 O O . ARG A 1 519 ? 0.416 -4.578 -4.263 1.00 94.06 519 ARG A O 1
ATOM 4113 N N . SER A 1 520 ? 0.151 -5.505 -2.241 1.00 92.94 520 SER A N 1
ATOM 4114 C CA . SER A 1 520 ? 0.881 -4.464 -1.520 1.00 92.94 520 SER A CA 1
ATOM 4115 C C . SER A 1 520 ? 2.336 -4.403 -1.987 1.00 92.94 520 SER A C 1
ATOM 4117 O O . SER A 1 520 ? 3.097 -5.364 -1.811 1.00 92.94 520 SER A O 1
ATOM 4119 N N . GLY A 1 521 ? 2.722 -3.241 -2.516 1.00 92.50 521 GLY A N 1
ATOM 4120 C CA . GLY A 1 521 ? 4.069 -2.971 -3.023 1.00 92.50 521 GLY A CA 1
ATOM 4121 C C . GLY A 1 521 ? 4.346 -3.540 -4.416 1.00 92.50 521 GLY A C 1
ATOM 4122 O O . GLY A 1 521 ? 5.507 -3.599 -4.807 1.00 92.50 521 GLY A O 1
ATOM 4123 N N . LEU A 1 522 ? 3.315 -3.986 -5.145 1.00 95.88 522 LEU A N 1
ATOM 4124 C CA . LEU A 1 522 ? 3.449 -4.290 -6.569 1.00 95.88 522 LEU A CA 1
ATOM 4125 C C . LEU A 1 522 ? 3.527 -2.995 -7.380 1.00 95.88 522 LEU A C 1
ATOM 4127 O O . LEU A 1 522 ? 2.725 -2.086 -7.175 1.00 95.88 522 LEU A O 1
ATOM 4131 N N . LEU A 1 523 ? 4.461 -2.946 -8.324 1.00 93.88 523 LEU A N 1
ATOM 4132 C CA . LEU A 1 523 ? 4.671 -1.820 -9.227 1.00 93.88 523 LEU A CA 1
ATOM 4133 C C . LEU A 1 523 ? 4.020 -2.073 -10.596 1.00 93.88 523 LEU A C 1
ATOM 4135 O O . LEU A 1 523 ? 3.869 -3.213 -11.048 1.00 93.88 523 LEU A O 1
ATOM 4139 N N . GLY A 1 524 ? 3.637 -0.986 -11.269 1.00 90.19 524 GLY A N 1
ATOM 4140 C CA . GLY A 1 524 ? 3.110 -1.004 -12.634 1.00 90.19 524 GLY A CA 1
ATOM 4141 C C . GLY A 1 524 ? 1.811 -1.803 -12.803 1.00 90.19 524 GLY A C 1
ATOM 4142 O O . GLY A 1 524 ? 0.991 -1.912 -11.890 1.00 90.19 524 GLY A O 1
ATOM 4143 N N . ALA A 1 525 ? 1.630 -2.389 -13.991 1.00 89.75 525 ALA A N 1
ATOM 4144 C CA . ALA A 1 525 ? 0.407 -3.097 -14.391 1.00 89.75 525 ALA A CA 1
ATOM 4145 C C . ALA A 1 525 ? 0.063 -4.323 -13.519 1.00 89.75 525 ALA A C 1
ATOM 4147 O O . ALA A 1 525 ? -1.081 -4.774 -13.494 1.00 89.75 525 ALA A O 1
ATOM 4148 N N . TRP A 1 526 ? 1.034 -4.853 -12.770 1.00 93.50 526 TRP A N 1
ATOM 4149 C CA . TRP A 1 526 ? 0.844 -6.011 -11.895 1.00 93.50 526 TRP A CA 1
ATOM 4150 C C . TRP A 1 526 ? -0.053 -5.717 -10.690 1.00 93.50 526 TRP A C 1
ATOM 4152 O O . TRP A 1 526 ? -0.711 -6.627 -10.184 1.00 93.50 526 TRP A O 1
ATOM 4162 N N . SER A 1 527 ? -0.126 -4.455 -10.259 1.00 91.69 527 SER A N 1
ATOM 4163 C CA . SER A 1 527 ? -1.010 -4.012 -9.173 1.00 91.69 527 SER A CA 1
ATOM 4164 C C . SER A 1 527 ? -2.502 -4.207 -9.497 1.00 91.69 527 SER A C 1
ATOM 4166 O O . SER A 1 527 ? -3.298 -4.479 -8.594 1.00 91.69 527 SER A O 1
ATOM 4168 N N . GLY A 1 528 ? -2.869 -4.152 -10.784 1.00 91.50 528 GLY A N 1
ATOM 4169 C CA . GLY A 1 528 ? -4.238 -4.340 -11.274 1.00 91.50 528 GLY A CA 1
ATOM 4170 C C . GLY A 1 528 ? -4.653 -5.799 -11.483 1.00 91.50 528 GLY A C 1
ATOM 4171 O O . GLY A 1 528 ? -5.827 -6.070 -11.736 1.00 91.50 528 GLY A O 1
ATOM 4172 N N . LEU A 1 529 ? -3.729 -6.761 -11.376 1.00 92.88 529 LEU A N 1
ATOM 4173 C CA . LEU A 1 529 ? -4.044 -8.167 -11.627 1.00 92.88 529 LEU A CA 1
ATOM 4174 C C . LEU A 1 529 ? -4.825 -8.802 -10.459 1.00 92.88 529 LEU A C 1
ATOM 4176 O O . LEU A 1 529 ? -4.543 -8.526 -9.286 1.00 92.88 529 LEU A O 1
ATOM 4180 N N . PRO A 1 530 ? -5.777 -9.715 -10.736 1.00 94.62 530 PRO A N 1
ATOM 4181 C CA . PRO A 1 530 ? -6.499 -10.419 -9.685 1.00 94.62 530 PRO A CA 1
ATOM 4182 C C . PRO A 1 530 ? -5.566 -11.250 -8.798 1.00 94.62 530 PRO A C 1
ATOM 4184 O O . PRO A 1 530 ? -4.686 -11.969 -9.277 1.00 94.62 530 PRO A O 1
ATOM 4187 N N . SER A 1 531 ? -5.823 -11.238 -7.486 1.00 94.00 531 SER A N 1
ATOM 4188 C CA . SER A 1 531 ? -5.006 -11.953 -6.492 1.00 94.00 531 SER A CA 1
ATOM 4189 C C . SER A 1 531 ? -4.899 -13.463 -6.754 1.00 94.00 531 SER A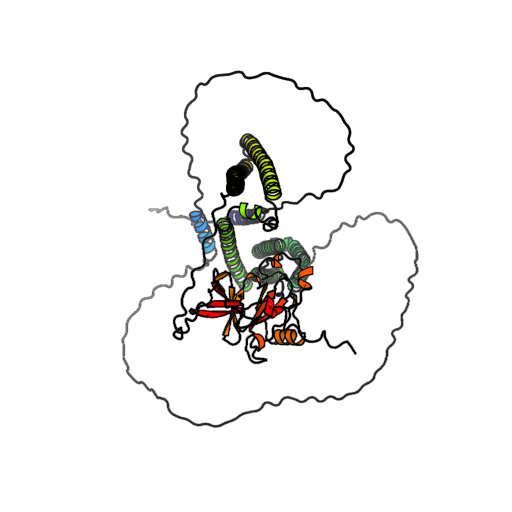 C 1
ATOM 4191 O O . SER A 1 531 ? -3.917 -14.079 -6.354 1.00 94.00 531 SER A O 1
ATOM 4193 N N . VAL A 1 532 ? -5.895 -14.066 -7.414 1.00 93.25 532 VAL A N 1
ATOM 4194 C CA . VAL A 1 532 ? -5.891 -15.491 -7.792 1.00 93.25 532 VAL A CA 1
ATOM 4195 C C . VAL A 1 532 ? -4.820 -15.780 -8.846 1.00 93.25 532 VAL A C 1
ATOM 4197 O O . VAL A 1 532 ? -4.104 -16.768 -8.728 1.00 93.25 532 VAL A O 1
ATOM 4200 N N . VAL A 1 533 ? -4.660 -14.890 -9.829 1.00 94.19 533 VAL A N 1
ATOM 4201 C CA . VAL A 1 533 ? -3.645 -15.017 -10.885 1.00 94.19 533 VAL A CA 1
ATOM 4202 C C . VAL A 1 533 ? -2.253 -14.784 -10.294 1.00 94.19 533 VAL A C 1
ATOM 4204 O O . VAL A 1 533 ? -1.341 -15.575 -10.519 1.00 94.19 533 VAL A O 1
ATOM 4207 N N . LEU A 1 534 ? -2.110 -13.754 -9.451 1.00 94.75 534 LEU A N 1
ATOM 4208 C CA . LEU A 1 534 ? -0.841 -13.389 -8.810 1.00 94.75 534 LEU A CA 1
ATOM 4209 C C . LEU A 1 534 ? -0.220 -14.526 -7.981 1.00 94.75 534 LEU A C 1
ATOM 4211 O O . LEU A 1 534 ? 0.999 -14.682 -7.962 1.00 94.75 534 LEU A O 1
ATOM 4215 N N . LYS A 1 535 ? -1.043 -15.353 -7.327 1.00 93.56 535 LYS A N 1
ATOM 4216 C CA . LYS A 1 535 ? -0.577 -16.497 -6.522 1.00 93.56 535 LYS A CA 1
ATOM 4217 C C . LYS A 1 535 ? 0.089 -17.605 -7.344 1.00 93.56 535 LYS A C 1
ATOM 4219 O O . LYS A 1 535 ? 0.862 -18.375 -6.781 1.00 93.56 535 LYS A O 1
ATOM 4224 N N . ASN A 1 536 ? -0.198 -17.689 -8.642 1.00 94.56 536 ASN A N 1
ATOM 4225 C CA . ASN A 1 536 ? 0.285 -18.776 -9.494 1.00 94.56 536 ASN A CA 1
ATOM 4226 C C . ASN A 1 536 ? 1.652 -18.486 -10.127 1.00 94.56 536 ASN A C 1
ATOM 4228 O O . ASN A 1 536 ? 2.288 -19.402 -10.648 1.00 94.56 536 ASN A O 1
ATOM 4232 N N . TYR A 1 537 ? 2.124 -17.238 -10.073 1.00 96.56 537 TYR A N 1
ATOM 4233 C CA . TYR A 1 537 ? 3.420 -16.876 -10.634 1.00 96.56 537 TYR A CA 1
ATOM 4234 C C . TYR A 1 537 ? 4.571 -17.357 -9.756 1.00 96.56 537 TYR A C 1
ATOM 4236 O O . TYR A 1 537 ? 4.595 -17.140 -8.541 1.00 96.56 537 TYR A O 1
ATOM 4244 N N . ARG A 1 538 ? 5.545 -17.994 -10.409 1.00 97.38 538 ARG A N 1
ATOM 4245 C CA . ARG A 1 538 ? 6.778 -18.491 -9.801 1.00 97.38 538 ARG A CA 1
ATOM 4246 C C . ARG A 1 538 ? 7.955 -17.666 -10.293 1.00 97.38 538 ARG A C 1
ATOM 4248 O O . ARG A 1 538 ? 8.097 -17.472 -11.494 1.00 97.38 538 ARG A O 1
ATOM 4255 N N . PHE A 1 539 ? 8.792 -17.233 -9.365 1.00 97.88 539 PHE A N 1
ATOM 4256 C CA . PHE A 1 539 ? 9.984 -16.429 -9.597 1.00 97.88 539 PHE A CA 1
ATOM 4257 C C . PHE A 1 539 ? 11.210 -17.306 -9.373 1.00 97.88 539 PHE A C 1
ATOM 4259 O O . PHE A 1 539 ? 11.363 -17.882 -8.293 1.00 97.88 539 PHE A O 1
ATOM 4266 N N . LEU A 1 540 ? 12.056 -17.434 -10.391 1.00 97.44 540 LEU A N 1
ATOM 4267 C CA . LEU A 1 540 ? 13.243 -18.288 -10.348 1.00 97.44 540 LEU A CA 1
ATOM 4268 C C . LEU A 1 540 ? 14.467 -17.490 -9.873 1.00 97.44 540 LEU A C 1
ATOM 4270 O O . LEU A 1 540 ? 14.706 -16.406 -10.416 1.00 97.44 540 LEU A O 1
ATOM 4274 N N . PRO A 1 541 ? 15.224 -17.969 -8.865 1.00 96.81 541 PRO A N 1
ATOM 4275 C CA . PRO A 1 541 ? 16.454 -17.319 -8.427 1.00 96.81 541 PRO A CA 1
ATOM 4276 C C . PRO A 1 541 ? 17.443 -17.171 -9.572 1.00 96.81 541 PRO A C 1
ATOM 4278 O O . PRO A 1 541 ? 17.754 -18.152 -10.246 1.00 96.81 541 PRO A O 1
ATOM 4281 N N . ILE A 1 542 ? 17.918 -15.946 -9.790 1.00 96.00 542 ILE A N 1
ATOM 4282 C CA . ILE A 1 542 ? 18.972 -15.672 -10.766 1.00 96.00 542 ILE A CA 1
ATOM 4283 C C . ILE A 1 542 ? 20.319 -15.948 -10.080 1.00 96.00 542 ILE A C 1
ATOM 4285 O O . ILE A 1 542 ? 20.594 -15.311 -9.062 1.00 96.00 542 ILE A O 1
ATOM 4289 N N . PRO A 1 543 ? 21.135 -16.890 -10.591 1.00 93.94 543 PRO A N 1
ATOM 4290 C CA . PRO A 1 543 ? 22.425 -17.225 -9.993 1.00 93.94 543 PRO A CA 1
ATOM 4291 C C . PRO A 1 543 ? 23.384 -16.025 -9.960 1.00 93.94 543 PRO A C 1
ATOM 4293 O O . PRO A 1 543 ? 23.453 -15.250 -10.918 1.00 93.94 543 PRO A O 1
ATOM 4296 N N . GLU A 1 544 ? 24.129 -15.876 -8.862 1.00 93.00 544 GLU A N 1
ATOM 4297 C CA . GLU A 1 544 ? 25.039 -14.740 -8.643 1.00 93.00 544 GLU A CA 1
ATOM 4298 C C . GLU A 1 544 ? 26.231 -14.737 -9.607 1.00 93.00 544 GLU A C 1
ATOM 4300 O O . GLU A 1 544 ? 26.774 -13.681 -9.943 1.00 93.00 544 GLU A O 1
ATOM 4305 N N . GLU A 1 545 ? 26.593 -15.910 -10.126 1.00 93.81 545 GLU A N 1
ATOM 4306 C CA . GLU A 1 545 ? 27.696 -16.095 -11.066 1.00 93.81 545 GLU A CA 1
ATOM 4307 C C . GLU A 1 545 ? 27.463 -15.326 -12.371 1.00 93.81 545 GLU A C 1
ATOM 4309 O O . GLU A 1 545 ? 28.416 -14.903 -13.026 1.00 93.81 545 GLU A O 1
ATOM 4314 N N . ILE A 1 546 ? 26.197 -15.084 -12.730 1.00 92.69 546 ILE A N 1
ATOM 4315 C CA . ILE A 1 546 ? 25.840 -14.316 -13.927 1.00 92.69 546 ILE A CA 1
ATOM 4316 C C . ILE A 1 546 ? 26.234 -12.837 -13.779 1.00 92.69 546 ILE A C 1
ATOM 4318 O O . ILE A 1 546 ? 26.500 -12.164 -14.775 1.00 92.69 546 ILE A O 1
ATOM 4322 N N . PHE A 1 547 ? 26.343 -12.341 -12.543 1.00 92.88 547 PHE A N 1
ATOM 4323 C CA . PHE A 1 547 ? 26.820 -10.990 -12.235 1.00 92.88 547 PHE A CA 1
ATOM 4324 C C . PHE A 1 547 ? 28.346 -10.924 -12.052 1.00 92.88 547 PHE A C 1
ATOM 4326 O O . PHE A 1 547 ? 28.880 -9.867 -11.714 1.00 92.88 547 PHE A O 1
ATOM 4333 N N . GLY A 1 548 ? 29.059 -12.035 -12.280 1.00 92.56 548 GLY A N 1
ATOM 4334 C CA . GLY A 1 548 ? 30.503 -12.144 -12.061 1.00 92.56 548 GLY A CA 1
ATOM 4335 C C . GLY A 1 548 ? 30.894 -12.288 -10.588 1.00 92.56 548 GLY A C 1
ATOM 4336 O O . GLY A 1 548 ? 32.060 -12.086 -10.249 1.00 92.56 548 GLY A O 1
ATOM 4337 N N . MET A 1 549 ? 29.938 -12.621 -9.718 1.00 91.75 549 MET A N 1
ATOM 4338 C CA . MET A 1 549 ? 30.172 -12.812 -8.288 1.00 91.75 549 MET A CA 1
ATOM 4339 C C . MET A 1 549 ? 30.478 -14.286 -7.974 1.00 91.75 549 MET A C 1
ATOM 4341 O O . MET A 1 549 ? 30.010 -15.179 -8.687 1.00 91.75 549 MET A O 1
ATOM 4345 N N . PRO A 1 550 ? 31.285 -14.581 -6.938 1.00 89.88 550 PRO A N 1
ATOM 4346 C CA . PRO A 1 550 ? 31.546 -15.957 -6.535 1.00 89.88 550 PRO A CA 1
ATOM 4347 C C . PRO A 1 550 ? 30.268 -16.616 -6.003 1.00 89.88 550 PRO A C 1
ATOM 4349 O O . PRO A 1 550 ? 29.491 -15.997 -5.286 1.00 89.88 550 PRO A O 1
ATOM 4352 N N . ALA A 1 551 ? 30.077 -17.899 -6.304 1.00 84.12 551 ALA A N 1
ATOM 4353 C CA . ALA A 1 551 ? 28.953 -18.667 -5.778 1.00 84.12 551 ALA A CA 1
ATOM 4354 C C . ALA A 1 551 ? 28.881 -18.556 -4.239 1.00 84.12 551 ALA A C 1
ATOM 4356 O O . ALA A 1 551 ? 29.870 -18.831 -3.551 1.00 84.12 551 ALA A O 1
ATOM 4357 N N . ASN A 1 552 ? 27.699 -18.233 -3.702 1.00 80.25 552 ASN A N 1
ATOM 4358 C CA . ASN A 1 552 ? 27.390 -18.120 -2.265 1.00 80.25 552 ASN A CA 1
ATOM 4359 C C . ASN A 1 552 ? 27.878 -16.845 -1.546 1.00 80.25 552 ASN A C 1
ATOM 4361 O O . ASN A 1 552 ? 28.050 -16.866 -0.325 1.00 80.25 552 ASN A O 1
ATOM 4365 N N . SER A 1 553 ? 28.068 -15.728 -2.250 1.00 78.50 553 SER A N 1
ATOM 4366 C CA . SER A 1 553 ? 28.378 -14.431 -1.622 1.00 78.50 553 SER A CA 1
ATOM 4367 C C . SER A 1 553 ? 27.183 -13.732 -0.950 1.00 78.50 553 SER A C 1
ATOM 4369 O O . SER A 1 553 ? 27.329 -12.640 -0.400 1.00 78.50 553 SER A O 1
ATOM 4371 N N . THR A 1 554 ? 26.008 -14.363 -0.945 1.00 66.94 554 THR A N 1
ATOM 4372 C CA . THR A 1 554 ? 24.725 -13.743 -0.609 1.00 66.94 554 THR A CA 1
ATOM 4373 C C . THR A 1 554 ? 24.566 -13.360 0.872 1.00 66.94 554 THR A C 1
ATOM 4375 O O . THR A 1 554 ? 23.955 -14.082 1.667 1.00 66.94 554 THR A O 1
ATOM 4378 N N . SER A 1 555 ? 24.999 -12.160 1.256 1.00 76.12 555 SER A N 1
ATOM 4379 C CA . SER A 1 555 ? 24.457 -11.458 2.428 1.00 76.12 555 SER A CA 1
ATOM 4380 C C . SER A 1 555 ? 23.197 -10.683 2.027 1.00 76.12 555 SER A C 1
ATOM 4382 O O . SER A 1 555 ? 23.205 -9.458 1.948 1.00 76.12 555 SER A O 1
ATOM 4384 N N . ALA A 1 556 ? 22.108 -11.390 1.719 1.00 76.44 556 ALA A N 1
ATOM 4385 C CA . ALA A 1 556 ? 20.883 -10.747 1.244 1.00 76.44 556 ALA A CA 1
ATOM 4386 C C . ALA A 1 556 ? 20.123 -10.034 2.370 1.00 76.44 556 ALA A C 1
ATOM 4388 O O . ALA A 1 556 ? 19.520 -10.686 3.228 1.00 76.44 556 ALA A O 1
ATOM 4389 N N . GLY A 1 557 ? 20.110 -8.700 2.334 1.00 89.94 557 GLY A N 1
ATOM 4390 C CA . GLY A 1 557 ? 19.207 -7.860 3.126 1.00 89.94 557 GLY A CA 1
ATOM 4391 C C . GLY A 1 557 ? 17.892 -7.538 2.404 1.00 89.94 557 GLY A C 1
ATOM 4392 O O . GLY A 1 557 ? 16.908 -7.148 3.044 1.00 89.94 557 GLY A O 1
ATOM 4393 N N . GLY A 1 558 ? 17.843 -7.727 1.082 1.0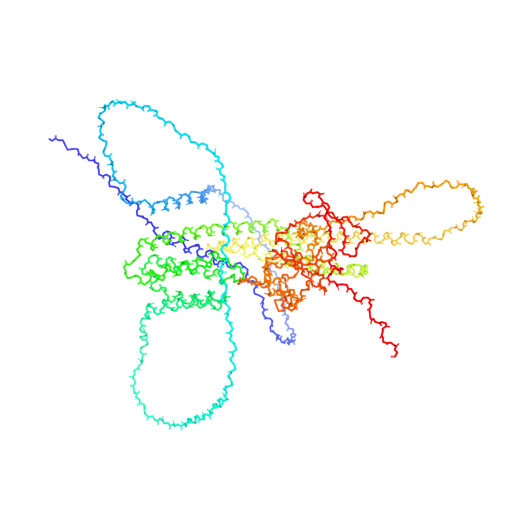0 95.62 558 GLY A N 1
ATOM 4394 C CA . GLY A 1 558 ? 16.680 -7.430 0.253 1.00 95.62 558 GLY A CA 1
ATOM 4395 C C . GLY A 1 558 ? 16.483 -8.393 -0.914 1.00 95.62 558 GLY A C 1
ATOM 4396 O O . GLY A 1 558 ? 17.283 -9.292 -1.181 1.00 95.62 558 GLY A O 1
ATOM 4397 N N . VAL A 1 559 ? 15.366 -8.200 -1.605 1.00 97.06 559 VAL A N 1
ATOM 4398 C CA . VAL A 1 559 ? 14.980 -8.963 -2.786 1.00 97.06 559 VAL A CA 1
ATOM 4399 C C . VAL A 1 559 ? 14.323 -8.050 -3.816 1.00 97.06 559 VAL A C 1
ATOM 4401 O O . VAL A 1 559 ? 13.486 -7.219 -3.462 1.00 97.06 559 VAL A O 1
ATOM 4404 N N . ILE A 1 560 ? 14.656 -8.249 -5.090 1.00 97.69 560 ILE A N 1
ATOM 4405 C CA . ILE A 1 560 ? 14.004 -7.608 -6.232 1.00 97.69 560 ILE A CA 1
ATOM 4406 C C . ILE A 1 560 ? 13.318 -8.692 -7.066 1.00 97.69 560 ILE A C 1
ATOM 4408 O O . ILE A 1 560 ? 13.965 -9.583 -7.624 1.00 97.69 560 ILE A O 1
ATOM 4412 N N . LEU A 1 561 ? 11.990 -8.623 -7.146 1.00 98.00 561 LEU A N 1
ATOM 4413 C CA . LEU A 1 561 ? 11.188 -9.450 -8.042 1.00 98.00 561 LEU A CA 1
ATOM 4414 C C . LEU A 1 561 ? 11.113 -8.771 -9.402 1.00 98.00 561 LEU A C 1
ATOM 4416 O O . LEU A 1 561 ? 10.732 -7.603 -9.500 1.00 98.00 561 LEU A O 1
ATOM 4420 N N . VAL A 1 562 ? 11.440 -9.521 -10.448 1.00 97.75 562 VAL A N 1
ATOM 4421 C CA . VAL A 1 562 ? 11.524 -9.015 -11.818 1.00 97.75 562 VAL A CA 1
ATOM 4422 C C . VAL A 1 562 ? 10.648 -9.830 -12.760 1.00 97.75 562 VAL A C 1
ATOM 4424 O O . VAL A 1 562 ? 10.494 -11.044 -12.600 1.00 97.75 562 VAL A O 1
ATOM 4427 N N . SER A 1 563 ? 10.066 -9.170 -13.759 1.00 97.25 563 SER A N 1
ATOM 4428 C CA . SER A 1 563 ? 9.275 -9.825 -14.795 1.00 97.25 563 SER A CA 1
ATOM 4429 C C . SER A 1 563 ? 9.442 -9.174 -16.162 1.00 97.25 563 SER A C 1
ATOM 4431 O O . SER A 1 563 ? 9.396 -7.957 -16.304 1.00 97.25 563 SER A O 1
ATOM 4433 N N . THR A 1 564 ? 9.543 -10.021 -17.183 1.00 96.00 564 THR A N 1
ATOM 4434 C CA . THR A 1 564 ? 9.524 -9.639 -18.603 1.00 96.00 564 THR A CA 1
ATOM 4435 C C . THR A 1 564 ? 8.168 -9.939 -19.258 1.00 96.00 564 THR A C 1
ATOM 4437 O O . THR A 1 564 ? 8.048 -10.073 -20.473 1.00 96.00 564 THR A O 1
ATOM 4440 N N . GLY A 1 565 ? 7.129 -10.158 -18.446 1.00 93.62 565 GLY A N 1
ATOM 4441 C CA . GLY A 1 565 ? 5.812 -10.640 -18.871 1.00 93.62 565 GLY A CA 1
ATOM 4442 C C . GLY A 1 565 ? 5.767 -12.146 -19.154 1.00 93.62 565 GLY A C 1
ATOM 4443 O O . GLY A 1 565 ? 4.815 -12.803 -18.743 1.00 93.62 565 GLY A O 1
ATOM 4444 N N . ARG A 1 566 ? 6.798 -12.711 -19.801 1.00 93.19 566 ARG A N 1
ATOM 4445 C CA . ARG A 1 566 ? 6.881 -14.156 -20.111 1.00 93.19 566 ARG A CA 1
ATOM 4446 C C . ARG A 1 566 ? 7.657 -14.963 -19.078 1.00 93.19 566 ARG A C 1
ATOM 4448 O O . ARG A 1 566 ? 7.337 -16.125 -18.848 1.00 93.19 566 ARG A O 1
ATOM 4455 N N . HIS A 1 567 ? 8.689 -14.362 -18.496 1.00 96.25 567 HIS A N 1
ATOM 4456 C CA . HIS A 1 567 ? 9.533 -15.007 -17.502 1.00 96.25 567 HIS A CA 1
ATOM 4457 C C . HIS A 1 567 ? 9.609 -14.141 -16.240 1.00 96.25 567 HIS A C 1
ATOM 4459 O O . HIS A 1 567 ? 9.459 -12.914 -16.297 1.00 96.25 567 HIS A O 1
ATOM 4465 N N . HIS A 1 568 ? 9.821 -14.791 -15.095 1.00 97.25 568 HIS A N 1
ATOM 4466 C CA . HIS A 1 568 ? 9.852 -14.141 -13.787 1.00 97.25 568 HIS A CA 1
ATOM 4467 C C . HIS A 1 568 ? 11.078 -14.602 -13.003 1.00 97.25 568 HIS A C 1
ATOM 4469 O O . HIS A 1 568 ? 11.333 -15.801 -12.873 1.00 97.25 568 HIS A O 1
ATOM 4475 N N . GLY A 1 569 ? 11.832 -13.637 -12.492 1.00 97.56 569 GLY A N 1
ATOM 4476 C CA . GLY A 1 569 ? 13.087 -13.866 -11.790 1.00 97.56 569 GLY A CA 1
ATOM 4477 C C . GLY A 1 569 ? 13.083 -13.221 -10.415 1.00 97.56 569 GLY A C 1
ATOM 4478 O O . GLY A 1 569 ? 12.274 -12.337 -10.123 1.00 97.56 569 GLY A O 1
ATOM 4479 N N . ILE A 1 570 ? 13.998 -13.664 -9.569 1.00 97.69 570 ILE A N 1
ATOM 4480 C CA . ILE A 1 570 ? 14.257 -13.061 -8.266 1.00 97.69 570 ILE A CA 1
ATOM 4481 C C . ILE A 1 570 ? 15.756 -12.825 -8.117 1.00 97.69 570 ILE A C 1
ATOM 4483 O O . ILE A 1 570 ? 16.555 -13.740 -8.319 1.00 97.69 570 ILE A O 1
ATOM 4487 N N . ILE A 1 571 ? 16.112 -11.586 -7.784 1.00 97.12 571 ILE A N 1
ATOM 4488 C CA . ILE A 1 571 ? 17.483 -11.157 -7.503 1.00 97.12 571 ILE A CA 1
ATOM 4489 C C . ILE A 1 571 ? 17.567 -10.876 -6.008 1.00 97.12 571 ILE A C 1
ATOM 4491 O O . ILE A 1 571 ? 16.762 -10.115 -5.465 1.00 97.12 571 ILE A O 1
ATOM 4495 N N . PHE A 1 572 ? 18.518 -11.510 -5.336 1.00 96.56 572 PHE A N 1
ATOM 4496 C CA . PHE A 1 572 ? 18.836 -11.206 -3.947 1.00 96.56 572 PHE A CA 1
ATOM 4497 C C . PHE A 1 572 ? 19.833 -10.054 -3.914 1.00 96.56 572 PHE A C 1
ATOM 4499 O O . PHE A 1 572 ? 20.750 -10.042 -4.722 1.00 96.56 572 PHE A O 1
ATOM 4506 N N . VAL A 1 573 ? 19.627 -9.075 -3.033 1.00 96.50 573 VAL A N 1
ATOM 4507 C CA . VAL A 1 573 ? 20.425 -7.838 -2.990 1.00 96.50 573 VAL A CA 1
ATOM 4508 C C . VAL A 1 573 ? 20.895 -7.535 -1.572 1.00 96.50 573 VAL A C 1
ATOM 4510 O O . VAL A 1 573 ? 20.264 -7.963 -0.598 1.00 96.50 573 VAL A O 1
ATOM 4513 N N . ASP A 1 574 ? 21.982 -6.774 -1.448 1.00 95.00 574 ASP A N 1
ATOM 4514 C CA . ASP A 1 574 ? 22.596 -6.459 -0.150 1.00 95.00 574 ASP A CA 1
ATOM 4515 C C . ASP A 1 574 ? 21.639 -5.649 0.735 1.00 95.00 574 ASP A C 1
ATOM 4517 O O . ASP A 1 574 ? 21.506 -5.899 1.933 1.00 95.00 574 ASP A O 1
ATOM 4521 N N . SER A 1 575 ? 20.928 -4.698 0.124 1.00 92.75 575 SER A N 1
ATOM 4522 C CA . SER A 1 575 ? 19.997 -3.789 0.785 1.00 92.75 575 SER A CA 1
ATOM 4523 C C . SER A 1 575 ? 18.657 -3.754 0.043 1.00 92.75 575 SER A C 1
ATOM 4525 O O . SER A 1 575 ? 18.634 -3.741 -1.184 1.00 92.75 575 SER A O 1
ATOM 4527 N N . PRO A 1 576 ? 17.522 -3.700 0.761 1.00 88.94 576 PRO A N 1
ATOM 4528 C CA . PRO A 1 576 ? 16.198 -3.482 0.170 1.00 88.94 576 PRO A CA 1
ATOM 4529 C C . PRO A 1 576 ? 15.987 -2.035 -0.306 1.00 88.94 576 PRO A C 1
ATOM 4531 O O . PRO A 1 576 ? 14.940 -1.729 -0.869 1.00 88.94 576 PRO A O 1
ATOM 4534 N N . VAL A 1 577 ? 16.910 -1.127 0.026 1.00 88.75 577 VAL A N 1
ATOM 4535 C CA . VAL A 1 577 ? 16.867 0.271 -0.404 1.00 88.75 577 VAL A CA 1
ATOM 4536 C C . VAL A 1 577 ? 17.427 0.317 -1.815 1.00 88.75 577 VAL A C 1
ATOM 4538 O O . VAL A 1 577 ? 18.553 -0.118 -2.044 1.00 88.75 577 VAL A O 1
ATOM 4541 N N . VAL A 1 578 ? 16.600 0.781 -2.742 1.00 87.50 578 VAL A N 1
ATOM 4542 C CA . VAL A 1 578 ? 16.897 0.850 -4.167 1.00 87.50 578 VAL A CA 1
ATOM 4543 C C . VAL A 1 578 ? 16.513 2.248 -4.615 1.00 87.50 578 VAL A C 1
ATOM 4545 O O . VAL A 1 578 ? 15.393 2.689 -4.339 1.00 87.50 578 VAL A O 1
ATOM 4548 N N . ASP A 1 579 ? 17.427 2.921 -5.295 1.00 84.50 579 ASP A N 1
ATOM 4549 C CA . ASP A 1 579 ? 17.230 4.297 -5.728 1.00 84.50 579 ASP A CA 1
ATOM 4550 C C . ASP A 1 579 ? 16.585 4.294 -7.119 1.00 84.50 579 ASP A C 1
ATOM 4552 O O . ASP A 1 579 ? 17.045 3.613 -8.043 1.00 84.50 579 ASP A O 1
ATOM 4556 N N . LEU A 1 580 ? 15.454 4.993 -7.255 1.00 89.88 580 LEU A N 1
ATOM 4557 C CA . LEU A 1 580 ? 14.757 5.153 -8.530 1.00 89.88 580 LEU A CA 1
ATOM 4558 C C . LEU A 1 580 ? 15.280 6.404 -9.228 1.00 89.88 580 LEU A C 1
ATOM 4560 O O . LEU A 1 580 ? 15.000 7.520 -8.792 1.00 89.88 580 LEU A O 1
ATOM 4564 N N . HIS A 1 581 ? 15.978 6.211 -10.341 1.00 84.19 581 HIS A N 1
ATOM 4565 C CA . HIS A 1 581 ? 16.461 7.304 -11.169 1.00 84.19 581 HIS A CA 1
ATOM 4566 C C . HIS A 1 581 ? 15.509 7.536 -12.338 1.00 84.19 581 HIS A C 1
ATOM 4568 O O . HIS A 1 581 ? 15.297 6.663 -13.189 1.00 84.19 581 HIS A O 1
ATOM 4574 N N . ASN A 1 582 ? 14.945 8.741 -12.379 1.00 79.75 582 ASN A N 1
ATOM 4575 C CA . ASN A 1 582 ? 14.162 9.212 -13.512 1.00 79.75 582 ASN A CA 1
ATOM 4576 C C . ASN A 1 582 ? 15.100 9.684 -14.631 1.00 79.75 582 ASN A C 1
ATOM 4578 O O . ASN A 1 582 ? 16.160 10.237 -14.353 1.00 79.75 582 ASN A O 1
ATOM 4582 N N . ASP A 1 583 ? 14.713 9.442 -15.886 1.00 81.81 583 ASP A N 1
ATOM 4583 C CA . ASP A 1 583 ? 15.406 9.930 -17.089 1.00 81.81 583 ASP A CA 1
ATOM 4584 C C . ASP A 1 583 ? 16.898 9.573 -17.168 1.00 81.81 583 ASP A C 1
ATOM 4586 O O . ASP A 1 583 ? 17.744 10.379 -17.555 1.00 81.81 583 ASP A O 1
ATOM 4590 N N . THR A 1 584 ? 17.232 8.330 -16.823 1.00 85.31 584 THR A N 1
ATOM 4591 C CA . THR A 1 584 ? 18.610 7.849 -16.913 1.00 85.31 584 THR A CA 1
ATOM 4592 C C . THR A 1 584 ? 18.995 7.660 -18.378 1.00 85.31 584 THR A C 1
ATOM 4594 O O . THR A 1 584 ? 18.374 6.871 -19.094 1.00 85.31 584 THR A O 1
ATOM 4597 N N . GLU A 1 585 ? 20.036 8.362 -18.832 1.00 90.31 585 GLU A N 1
ATOM 4598 C CA . GLU A 1 585 ? 20.604 8.160 -20.164 1.00 90.31 585 GLU A CA 1
ATOM 4599 C C . GLU A 1 585 ? 21.397 6.846 -20.189 1.00 90.31 585 GLU A C 1
ATOM 4601 O O . GLU A 1 585 ? 22.477 6.713 -19.604 1.00 90.31 585 GLU A O 1
ATOM 4606 N N . ILE A 1 586 ? 20.851 5.847 -20.875 1.00 92.06 586 ILE A N 1
ATOM 4607 C CA . ILE A 1 586 ? 21.461 4.532 -21.033 1.00 92.06 586 ILE A CA 1
ATOM 4608 C C . ILE A 1 586 ? 22.240 4.523 -22.341 1.00 92.06 586 ILE A C 1
ATOM 4610 O O . ILE A 1 586 ? 21.669 4.567 -23.436 1.00 92.06 586 ILE A O 1
ATOM 4614 N N . LYS A 1 587 ? 23.564 4.417 -22.222 1.00 92.81 587 LYS A N 1
ATOM 4615 C CA . LYS A 1 587 ? 24.466 4.212 -23.358 1.00 92.81 587 LYS A CA 1
ATOM 4616 C C . LYS A 1 587 ? 24.454 2.731 -23.709 1.00 92.81 587 LYS A C 1
ATOM 4618 O O . LYS A 1 587 ? 25.045 1.911 -22.999 1.00 92.81 587 LYS A O 1
ATOM 4623 N N . MET A 1 588 ? 23.747 2.382 -24.779 1.00 90.88 588 MET A N 1
ATOM 4624 C CA . MET A 1 588 ? 23.671 1.005 -25.258 1.00 90.88 588 MET A CA 1
ATOM 4625 C C . MET A 1 588 ? 25.038 0.597 -25.805 1.00 90.88 588 MET A C 1
ATOM 4627 O O . MET A 1 588 ? 25.576 1.247 -26.701 1.00 90.88 588 MET A O 1
ATOM 4631 N N . LYS A 1 589 ? 25.606 -0.490 -25.279 1.00 82.12 589 LYS A N 1
ATOM 4632 C CA . LYS A 1 589 ? 26.838 -1.072 -25.822 1.00 82.12 589 LYS A CA 1
ATOM 4633 C C . LYS A 1 589 ? 26.467 -2.199 -26.773 1.00 82.12 589 LYS A C 1
ATOM 4635 O O . LYS A 1 589 ? 25.665 -3.066 -26.430 1.00 82.12 589 LYS A O 1
ATOM 4640 N N . ARG A 1 590 ? 27.072 -2.221 -27.961 1.00 77.38 590 ARG A N 1
ATOM 4641 C CA . ARG A 1 590 ? 26.910 -3.324 -28.914 1.00 77.38 590 ARG A CA 1
ATOM 4642 C C . ARG A 1 590 ? 27.620 -4.568 -28.355 1.00 77.38 590 ARG A C 1
ATOM 4644 O O . ARG A 1 590 ? 28.823 -4.718 -28.493 1.00 77.38 590 ARG A O 1
ATOM 4651 N N . HIS A 1 591 ? 26.853 -5.401 -27.650 1.00 62.16 591 HIS A N 1
ATOM 4652 C CA . HIS A 1 591 ? 27.134 -6.788 -27.256 1.00 62.16 591 HIS A CA 1
ATOM 4653 C C . HIS A 1 591 ? 28.563 -7.126 -26.784 1.00 62.16 591 HIS A C 1
ATOM 4655 O O . HIS A 1 591 ? 29.297 -7.827 -27.473 1.00 62.16 591 HIS A O 1
ATOM 4661 N N . VAL A 1 592 ? 28.915 -6.750 -25.549 1.00 64.31 592 VAL A N 1
ATOM 4662 C CA . VAL A 1 592 ? 30.064 -7.367 -24.844 1.00 64.31 592 VAL A CA 1
ATOM 4663 C C . VAL A 1 592 ? 29.628 -8.625 -24.074 1.00 64.31 592 VAL A C 1
ATOM 4665 O O . VAL A 1 592 ? 30.378 -9.589 -23.969 1.00 64.31 592 VAL A O 1
ATOM 4668 N N . SER A 1 593 ? 28.383 -8.668 -23.593 1.00 77.50 593 SER A N 1
ATOM 4669 C CA . SER A 1 593 ? 27.772 -9.853 -22.985 1.00 77.50 593 SER A CA 1
ATOM 4670 C C . SER A 1 593 ? 26.255 -9.818 -23.198 1.00 77.50 593 SER A C 1
ATOM 4672 O O . SER A 1 593 ? 25.651 -8.749 -23.230 1.00 77.50 593 SER A O 1
ATOM 4674 N N . GLY A 1 594 ? 25.606 -10.974 -23.374 1.00 88.50 594 GLY A N 1
ATOM 4675 C CA . GLY A 1 594 ? 24.148 -11.033 -23.585 1.00 88.50 594 GLY A CA 1
ATOM 4676 C C . GLY A 1 594 ? 23.323 -10.508 -22.399 1.00 88.50 594 GLY A C 1
ATOM 4677 O O . GLY A 1 594 ? 22.147 -10.192 -22.557 1.00 88.50 594 GLY A O 1
ATOM 4678 N N . HIS A 1 595 ? 23.947 -10.394 -21.224 1.00 92.88 595 HIS A N 1
ATOM 4679 C CA . HIS A 1 595 ? 23.312 -10.052 -19.953 1.00 92.88 595 HIS A CA 1
ATOM 4680 C C . HIS A 1 595 ? 23.327 -8.556 -19.622 1.00 92.88 595 HIS A C 1
ATOM 4682 O O . HIS A 1 595 ? 22.574 -8.134 -18.747 1.00 92.88 595 HIS A O 1
ATOM 4688 N N . VAL A 1 596 ? 24.133 -7.749 -20.319 1.00 94.75 596 VAL A N 1
ATOM 4689 C CA . VAL A 1 596 ? 24.231 -6.299 -20.098 1.00 94.75 596 VAL A CA 1
ATOM 4690 C C . VAL A 1 596 ? 23.623 -5.570 -21.293 1.00 94.75 596 VAL A C 1
ATOM 4692 O O . VAL A 1 596 ? 24.036 -5.762 -22.433 1.00 94.75 596 VAL A O 1
ATOM 4695 N N . LEU A 1 597 ? 22.619 -4.741 -21.023 1.00 94.50 597 LEU A N 1
ATOM 4696 C CA . LEU A 1 597 ? 21.933 -3.911 -22.010 1.00 94.50 597 LEU A CA 1
ATOM 4697 C C . LEU A 1 597 ? 22.774 -2.678 -22.381 1.00 94.50 597 LEU A C 1
ATOM 4699 O O . LEU A 1 597 ? 22.847 -2.287 -23.543 1.00 94.50 597 LEU A O 1
ATOM 4703 N N . GLY A 1 598 ? 23.435 -2.076 -21.393 1.00 95.00 598 GLY A N 1
ATOM 4704 C CA . GLY A 1 598 ? 24.232 -0.867 -21.570 1.00 95.00 598 GLY A CA 1
ATOM 4705 C C . GLY A 1 598 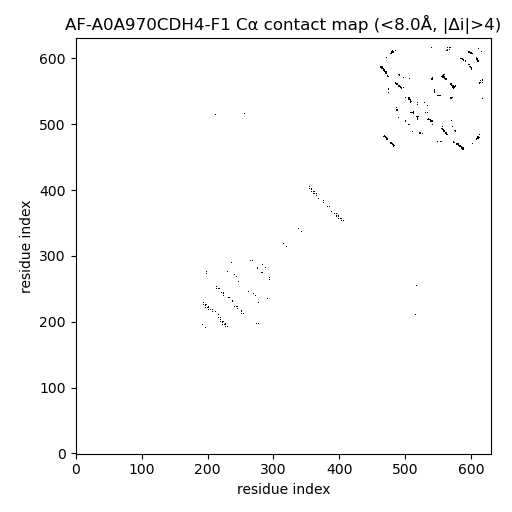? 24.852 -0.394 -20.262 1.00 95.00 598 GLY A C 1
ATOM 4706 O O . GLY A 1 598 ? 24.919 -1.141 -19.287 1.00 95.00 598 GLY A O 1
ATOM 4707 N N . THR A 1 599 ? 25.298 0.856 -20.241 1.00 95.50 599 THR A N 1
ATOM 4708 C CA . THR A 1 599 ? 25.797 1.519 -19.029 1.00 95.50 599 THR A CA 1
ATOM 4709 C C . THR A 1 599 ? 25.040 2.816 -18.782 1.00 95.50 599 THR A C 1
ATOM 4711 O O . THR A 1 599 ? 24.817 3.579 -19.722 1.00 95.50 599 THR A O 1
ATOM 4714 N N . ALA A 1 600 ? 24.683 3.056 -17.527 1.00 95.38 600 ALA A N 1
ATOM 4715 C CA . ALA A 1 600 ? 24.089 4.289 -17.021 1.00 95.38 600 ALA A CA 1
ATOM 4716 C C . ALA A 1 600 ? 25.085 5.008 -16.097 1.00 95.38 600 ALA A C 1
ATOM 4718 O O . ALA A 1 600 ? 26.036 4.390 -15.628 1.00 95.38 600 ALA A O 1
ATOM 4719 N N . LEU A 1 601 ? 24.883 6.296 -15.829 1.00 92.69 601 LEU A N 1
ATOM 4720 C CA . LEU A 1 601 ? 25.619 7.021 -14.786 1.00 92.69 601 LEU A CA 1
ATOM 4721 C C . LEU A 1 601 ? 24.858 6.889 -13.460 1.00 92.69 601 LEU A C 1
ATOM 4723 O O . LEU A 1 601 ? 23.677 7.227 -13.411 1.00 92.69 601 LEU A O 1
ATOM 4727 N N . GLY A 1 602 ? 25.513 6.374 -12.417 1.00 87.94 602 GLY A N 1
ATOM 4728 C CA . GLY A 1 602 ? 24.964 6.365 -11.056 1.00 87.94 602 GLY A CA 1
ATOM 4729 C C . GLY A 1 602 ? 25.114 7.720 -10.355 1.00 87.94 602 GLY A C 1
ATOM 4730 O O . GLY A 1 602 ? 25.755 8.630 -10.882 1.00 87.94 602 GLY A O 1
ATOM 4731 N N . ASP A 1 603 ? 24.577 7.843 -9.137 1.00 82.50 603 ASP A N 1
ATOM 4732 C CA . ASP A 1 603 ? 24.664 9.075 -8.326 1.00 82.50 603 ASP A CA 1
ATOM 4733 C C . ASP A 1 603 ? 26.102 9.516 -8.027 1.00 82.50 603 ASP A C 1
ATOM 4735 O O . ASP A 1 603 ? 26.389 10.709 -7.941 1.00 82.50 603 ASP A O 1
ATOM 4739 N N . SER A 1 604 ? 27.027 8.563 -7.888 1.00 87.06 604 SER A N 1
ATOM 4740 C CA . SER A 1 604 ? 28.449 8.853 -7.673 1.00 87.06 604 SER A CA 1
ATOM 4741 C C . SER A 1 604 ? 29.168 9.333 -8.939 1.00 87.06 604 SER A C 1
ATOM 4743 O O . SER A 1 604 ? 30.342 9.693 -8.876 1.00 87.06 604 SER A O 1
ATOM 4745 N N . GLY A 1 605 ? 28.489 9.332 -10.092 1.00 89.94 605 GLY A N 1
ATOM 4746 C CA . GLY A 1 605 ? 29.093 9.548 -11.405 1.00 89.94 605 GLY A CA 1
ATOM 4747 C C . GLY A 1 605 ? 29.818 8.318 -11.959 1.00 89.94 605 GLY A C 1
ATOM 4748 O O . GLY A 1 605 ? 30.331 8.373 -13.078 1.00 89.94 605 GLY A O 1
ATOM 4749 N N . ASP A 1 606 ? 29.842 7.203 -11.224 1.00 93.38 606 ASP A N 1
ATOM 4750 C CA . ASP A 1 606 ? 30.425 5.954 -11.704 1.00 93.38 606 ASP A CA 1
ATOM 4751 C C . ASP A 1 606 ? 29.486 5.261 -12.709 1.00 93.38 606 ASP A C 1
ATOM 4753 O O . ASP A 1 606 ? 28.258 5.301 -12.559 1.00 93.38 606 ASP A O 1
ATOM 4757 N N . PRO A 1 607 ? 30.028 4.613 -13.756 1.00 95.00 607 PRO A N 1
ATOM 4758 C CA . PRO A 1 607 ? 29.217 3.880 -14.713 1.00 95.00 607 PRO A CA 1
ATOM 4759 C C . PRO A 1 607 ? 28.649 2.604 -14.080 1.00 95.00 607 PRO A C 1
ATOM 4761 O O . PRO A 1 607 ? 29.388 1.720 -13.649 1.00 95.00 607 PRO A O 1
ATOM 4764 N N . VAL A 1 608 ? 27.326 2.478 -14.103 1.00 96.25 608 VAL A N 1
ATOM 4765 C CA . VAL A 1 608 ? 26.570 1.328 -13.601 1.00 96.25 608 VAL A CA 1
ATOM 4766 C C . VAL A 1 608 ? 26.107 0.462 -14.774 1.00 96.25 608 VAL A C 1
ATOM 4768 O O . VAL A 1 608 ? 25.572 0.959 -15.768 1.00 96.25 608 VAL A O 1
ATOM 4771 N N . GLU A 1 609 ? 26.310 -0.851 -14.678 1.00 96.50 609 GLU A N 1
ATOM 4772 C CA . GLU A 1 609 ? 25.857 -1.811 -15.692 1.00 96.50 609 GLU A CA 1
ATOM 4773 C C . GLU A 1 609 ? 24.328 -1.963 -15.647 1.00 96.50 609 GLU A C 1
ATOM 4775 O O . GLU A 1 609 ? 23.757 -2.335 -14.619 1.00 96.50 609 GLU A O 1
ATOM 4780 N N . VAL A 1 610 ? 23.657 -1.703 -16.774 1.00 96.62 610 VAL A N 1
ATOM 4781 C CA . VAL A 1 610 ? 22.209 -1.907 -16.919 1.00 96.62 610 VAL A CA 1
ATOM 4782 C C . VAL A 1 610 ? 21.951 -3.334 -17.382 1.00 96.62 610 VAL A C 1
ATOM 4784 O O . VAL A 1 610 ? 22.387 -3.738 -18.461 1.00 96.62 610 VAL A O 1
ATOM 4787 N N . LEU A 1 611 ? 21.214 -4.098 -16.588 1.00 96.69 611 LEU A N 1
ATOM 4788 C CA . LEU A 1 611 ? 20.967 -5.517 -16.803 1.00 96.69 611 LEU A CA 1
ATOM 4789 C C . LEU A 1 611 ? 19.874 -5.773 -17.851 1.00 96.69 611 LEU A C 1
ATOM 4791 O O . LEU A 1 611 ? 18.788 -5.185 -17.827 1.00 96.69 611 LEU A O 1
ATOM 4795 N N . ASN A 1 612 ? 20.139 -6.717 -18.754 1.00 95.75 612 ASN A N 1
ATOM 4796 C CA . ASN A 1 612 ? 19.184 -7.198 -19.745 1.00 95.75 612 ASN A CA 1
ATOM 4797 C C . ASN A 1 612 ? 18.329 -8.337 -19.167 1.00 95.75 612 ASN A C 1
ATOM 4799 O O . ASN A 1 612 ? 18.667 -9.520 -19.273 1.00 95.75 612 ASN A O 1
ATOM 4803 N N . MET A 1 613 ? 17.193 -7.977 -18.565 1.00 95.88 613 MET A N 1
ATOM 4804 C CA . MET A 1 613 ? 16.311 -8.946 -17.909 1.00 95.88 613 MET A CA 1
ATOM 4805 C C . MET A 1 613 ? 15.720 -9.993 -18.865 1.00 95.88 613 MET A C 1
ATOM 4807 O O . MET A 1 613 ? 15.501 -11.130 -18.452 1.00 95.88 613 MET A O 1
ATOM 4811 N N . ASP A 1 614 ? 15.515 -9.663 -20.143 1.00 94.19 614 ASP A N 1
ATOM 4812 C CA . ASP A 1 614 ? 15.020 -10.622 -21.140 1.00 94.19 614 ASP A CA 1
ATOM 4813 C C . ASP A 1 614 ? 15.997 -11.776 -21.376 1.00 94.19 614 ASP A C 1
ATOM 4815 O O . ASP A 1 614 ? 15.576 -12.919 -21.580 1.00 94.19 614 ASP A O 1
ATOM 4819 N N . ALA A 1 615 ? 17.298 -11.487 -21.315 1.00 93.94 615 ALA A N 1
ATOM 4820 C CA . ALA A 1 615 ? 18.348 -12.490 -21.435 1.00 93.94 615 ALA A CA 1
ATOM 4821 C C . ALA A 1 615 ? 18.577 -13.243 -20.117 1.00 93.94 615 ALA A C 1
ATOM 4823 O O . ALA A 1 615 ? 18.731 -14.461 -20.131 1.00 93.94 615 ALA A O 1
ATOM 4824 N N . LEU A 1 616 ? 18.574 -12.534 -18.983 1.00 94.38 616 LEU A N 1
ATOM 4825 C CA . LEU A 1 616 ? 18.846 -13.116 -17.664 1.00 94.38 616 LEU A CA 1
ATOM 4826 C C . LEU A 1 616 ? 17.776 -14.120 -17.223 1.00 94.38 616 LEU A C 1
ATOM 4828 O O . LEU A 1 616 ? 18.098 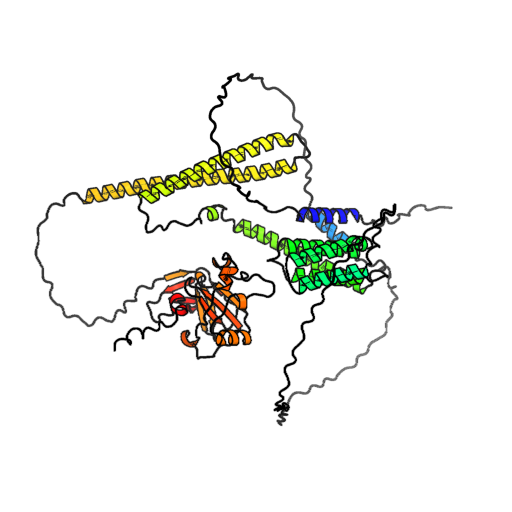-15.235 -16.821 1.00 94.38 616 LEU A O 1
ATOM 4832 N N . VAL A 1 617 ? 16.496 -13.747 -17.314 1.00 93.81 617 VAL A N 1
ATOM 4833 C CA . VAL A 1 617 ? 15.407 -14.571 -16.760 1.00 93.81 617 VAL A CA 1
ATOM 4834 C C . VAL A 1 617 ? 15.071 -15.766 -17.660 1.00 93.81 617 VAL A C 1
ATOM 4836 O O . VAL A 1 617 ? 14.518 -16.759 -17.195 1.00 93.81 617 VAL A O 1
ATOM 4839 N N . ARG A 1 618 ? 15.442 -15.721 -18.947 1.00 91.56 618 ARG A N 1
ATOM 4840 C CA . ARG A 1 618 ? 15.311 -16.877 -19.850 1.00 91.56 618 ARG A CA 1
ATOM 4841 C C . ARG A 1 618 ? 16.195 -18.057 -19.407 1.00 91.56 618 ARG A C 1
ATOM 4843 O O . ARG A 1 618 ? 15.926 -19.187 -19.809 1.00 91.56 618 ARG A O 1
ATOM 4850 N N . GLY A 1 619 ? 17.199 -17.795 -18.565 1.00 79.44 619 GLY A N 1
ATOM 4851 C CA . GLY A 1 619 ? 18.229 -18.751 -18.181 1.00 79.44 619 GLY A CA 1
ATOM 4852 C C . GLY A 1 619 ? 19.181 -19.051 -19.344 1.00 79.44 619 GLY A C 1
ATOM 4853 O O . GLY A 1 619 ? 18.909 -18.664 -20.488 1.00 79.44 619 GLY A O 1
ATOM 4854 N N . PRO A 1 620 ? 20.306 -19.742 -19.088 1.00 70.25 620 PRO A N 1
ATOM 4855 C CA . PRO A 1 620 ? 21.094 -20.311 -20.168 1.00 70.25 620 PRO A CA 1
ATOM 4856 C C . PRO A 1 620 ? 20.162 -21.248 -20.931 1.00 70.25 620 PRO A C 1
ATOM 4858 O O . PRO A 1 620 ? 19.709 -22.261 -20.392 1.00 70.25 620 PRO A O 1
ATOM 4861 N N . ARG A 1 621 ? 19.820 -20.894 -22.176 1.00 58.03 621 ARG A N 1
ATOM 4862 C CA . ARG A 1 621 ? 19.203 -21.867 -23.073 1.00 58.03 621 ARG A CA 1
ATOM 4863 C C . ARG A 1 621 ? 20.106 -23.092 -23.012 1.00 58.03 621 ARG A C 1
ATOM 4865 O O . ARG A 1 621 ? 21.308 -22.968 -23.237 1.00 58.03 621 ARG A O 1
ATOM 4872 N N . GLN A 1 622 ? 19.547 -24.255 -22.692 1.00 50.25 622 GLN A N 1
ATOM 4873 C CA . GLN A 1 622 ? 20.197 -25.516 -23.020 1.00 50.25 622 GLN A CA 1
ATOM 4874 C C . GLN A 1 622 ? 20.274 -25.580 -24.552 1.00 50.25 622 GLN A C 1
ATOM 4876 O O . GLN A 1 62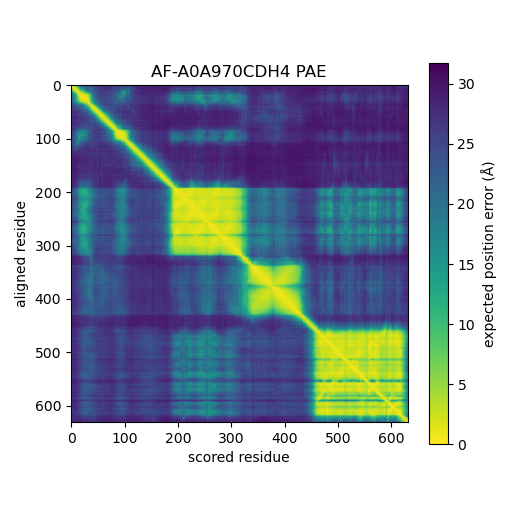2 ? 19.480 -26.244 -25.202 1.00 50.25 622 GLN A O 1
ATOM 4881 N N . GLU A 1 623 ? 21.198 -24.833 -25.152 1.00 48.88 623 GLU A N 1
ATOM 4882 C CA . GLU A 1 623 ? 21.428 -24.762 -26.596 1.00 48.88 623 GLU A CA 1
ATOM 4883 C C . GLU A 1 623 ? 22.119 -26.034 -27.124 1.00 48.88 623 GLU A C 1
ATOM 4885 O O . GLU A 1 623 ? 22.581 -26.082 -28.256 1.00 48.88 623 GLU A O 1
ATOM 4890 N N . GLY A 1 624 ? 22.136 -27.114 -26.338 1.00 50.06 624 GLY A N 1
ATOM 4891 C CA . GLY A 1 624 ? 22.688 -28.398 -26.737 1.00 50.06 624 GLY A CA 1
ATOM 4892 C C . GLY A 1 624 ? 21.989 -29.566 -26.059 1.00 50.06 624 GLY A C 1
ATOM 4893 O O . GLY A 1 624 ? 22.469 -30.034 -25.034 1.00 50.06 624 GLY A O 1
ATOM 4894 N N . ASN A 1 625 ? 20.876 -30.041 -26.635 1.00 46.00 625 ASN A N 1
ATOM 4895 C CA . ASN A 1 625 ? 20.539 -31.476 -26.625 1.00 46.00 625 ASN A CA 1
ATOM 4896 C C . ASN A 1 625 ? 19.388 -31.916 -27.560 1.00 46.00 625 ASN A C 1
ATOM 4898 O O . ASN A 1 625 ? 18.859 -33.008 -27.388 1.00 46.00 625 ASN A O 1
ATOM 4902 N N . GLU A 1 626 ? 19.010 -31.148 -28.589 1.00 49.28 626 GLU A N 1
ATOM 4903 C CA . GLU A 1 626 ? 18.035 -31.637 -29.591 1.00 49.28 626 GLU A CA 1
ATOM 4904 C C . GLU A 1 626 ? 18.665 -32.458 -30.739 1.00 49.28 626 GLU A C 1
ATOM 4906 O O . GLU A 1 626 ? 17.953 -32.896 -31.634 1.00 49.28 626 GLU A O 1
ATOM 4911 N N . ASN A 1 627 ? 19.976 -32.752 -30.708 1.00 49.34 627 ASN A N 1
ATOM 4912 C CA . ASN A 1 627 ? 20.668 -33.498 -31.778 1.00 49.34 627 ASN A CA 1
ATOM 4913 C C . ASN A 1 627 ? 21.146 -34.921 -31.407 1.00 49.34 627 ASN A C 1
ATOM 4915 O O . ASN A 1 627 ? 21.946 -35.509 -32.133 1.00 49.34 627 ASN A O 1
ATOM 4919 N N . THR A 1 628 ? 20.654 -35.514 -30.316 1.00 49.62 628 THR A N 1
ATOM 4920 C CA . THR A 1 628 ? 21.083 -36.847 -29.830 1.00 49.62 628 THR A CA 1
ATOM 4921 C C . THR A 1 628 ? 19.953 -37.880 -29.737 1.00 49.62 628 THR A C 1
ATOM 4923 O O . THR A 1 628 ? 19.986 -38.765 -28.891 1.00 49.62 628 THR A O 1
ATOM 4926 N N . HIS A 1 629 ? 18.990 -37.842 -30.663 1.00 48.16 629 HIS A N 1
ATOM 4927 C CA . HIS A 1 629 ? 18.099 -38.981 -30.932 1.00 48.16 629 HIS A CA 1
ATOM 4928 C C . HIS A 1 629 ? 17.912 -39.229 -32.438 1.00 48.16 629 HIS A C 1
ATOM 4930 O O . HIS A 1 629 ? 16.813 -39.152 -32.971 1.00 48.16 629 HIS A O 1
ATOM 4936 N N . ILE A 1 630 ? 19.004 -39.580 -33.123 1.00 49.44 630 ILE A N 1
ATOM 4937 C CA . ILE A 1 630 ? 18.960 -40.498 -34.270 1.00 49.44 630 ILE A CA 1
ATOM 4938 C C . ILE A 1 630 ? 20.140 -41.464 -34.128 1.00 49.44 630 ILE A C 1
ATOM 4940 O O . ILE A 1 630 ? 21.255 -41.166 -34.560 1.00 49.44 630 ILE A O 1
ATOM 4944 N N . LYS A 1 631 ? 19.888 -42.607 -33.490 1.00 42.22 631 LYS A N 1
ATOM 4945 C CA . LYS A 1 631 ? 20.481 -43.907 -33.818 1.00 42.22 631 LYS A CA 1
ATOM 4946 C C . LYS A 1 631 ? 19.655 -45.019 -33.199 1.00 42.22 631 LYS A C 1
ATOM 4948 O O . LYS A 1 631 ? 19.299 -44.873 -32.009 1.00 42.22 631 LYS A O 1
#

Foldseek 3Di:
DDDDDDDDDDDPPPDDPVVVVVVVLVVVVVVVPDDDDDPDDDDDDDDDDDDDDDDDDDDDDDDDDDDDDDDDDDDDDDDDDPPDDPVVVVVVVVVVVVVVVPDDPPPPDDDDDDDDDDDDDDDDDDDDDDDDDDDDDDDDDDDDDDDDDDDDDDDDDDDDDDDDDDDDDDDDDDDDDDDDDDDDPPPPPDLPPLVVLLVQLVVLLVVCVVPPDLVSLVSNLVSLVSCQVLLVVDPLLVVLSSLLNVLSVVCNVCVQPDDPLSNVLNVLSSVLNSVQSPDPPGDDPVSVVSSVVSVVSVVVVVVVVVVVVVVVVVVCVVVPPDPVVVVVPDPDPPPVPDDPVVVLVVLVVVLVVLVVVLVVLVVVLVVLVVVLVVQVVDVVCVVVSVVSVVVSVVSVVVSVVSVVVSVVSVVVSVVVVVVVVVVVVVVVVVPPDDPDDDDDDDDDDDDDDDDDDDPPVPPDDFDKDWAKWKWAAALNAIAIEGPVFWFAKAFDDPVLVVVCVVVQKDALVSRADVSHQSLVRTDDPSSVDDSVVRRPDIAGEQACVVVVDDGPPQPFRMKTWTDPPVFIHIYGGNHSDIDIDHGWIFGADDDPDPFFRGWTQDPVRDTHTYTDCVSRRVPPPCPDDPPPPDD